Protein AF-A0A0L8FIR0-F1 (afdb_monomer)

Structure (mmCIF, N/CA/C/O backbone):
data_AF-A0A0L8FIR0-F1
#
_entry.id   AF-A0A0L8FIR0-F1
#
loop_
_atom_site.group_PDB
_atom_site.id
_atom_site.type_symbol
_atom_site.label_atom_id
_atom_site.label_alt_id
_atom_site.label_comp_id
_atom_site.label_asym_id
_atom_site.label_entity_id
_atom_site.label_seq_id
_atom_site.pdbx_PDB_ins_code
_atom_site.Cartn_x
_atom_site.Cartn_y
_atom_site.Cartn_z
_atom_site.occupancy
_atom_site.B_iso_or_equiv
_atom_site.auth_seq_id
_atom_site.auth_comp_id
_atom_site.auth_asym_id
_atom_site.auth_atom_id
_atom_site.pdbx_PDB_model_num
ATOM 1 N N . ASP A 1 1 ? 15.345 6.029 -46.842 1.00 69.56 1 ASP A N 1
ATOM 2 C CA . ASP A 1 1 ? 16.248 5.063 -47.505 1.00 69.56 1 ASP A CA 1
ATOM 3 C C . ASP A 1 1 ? 16.337 5.275 -49.010 1.00 69.56 1 ASP A C 1
ATOM 5 O O . ASP A 1 1 ? 17.355 4.900 -49.574 1.00 69.56 1 ASP A O 1
ATOM 9 N N . ASN A 1 2 ? 15.348 5.893 -49.670 1.00 78.69 2 ASN A N 1
ATOM 10 C CA . ASN A 1 2 ? 15.509 6.301 -51.067 1.00 78.69 2 ASN A CA 1
ATOM 11 C C . ASN A 1 2 ? 16.608 7.387 -51.190 1.00 78.69 2 ASN A C 1
ATOM 13 O O . ASN A 1 2 ? 16.430 8.487 -50.660 1.00 78.69 2 ASN A O 1
ATOM 17 N N . PRO A 1 3 ? 17.726 7.100 -51.888 1.00 75.56 3 PRO A N 1
ATOM 18 C CA . PRO A 1 3 ? 18.875 8.001 -51.989 1.00 75.56 3 PRO A CA 1
ATOM 19 C C . PRO A 1 3 ? 18.604 9.244 -52.844 1.00 75.56 3 PRO A C 1
ATOM 21 O O . PRO A 1 3 ? 19.407 10.169 -52.829 1.00 75.56 3 PRO A O 1
ATOM 24 N N . ARG A 1 4 ? 17.484 9.284 -53.579 1.00 75.00 4 ARG A N 1
ATOM 25 C CA . ARG A 1 4 ? 17.073 10.437 -54.394 1.00 75.00 4 ARG A CA 1
ATOM 26 C C . ARG A 1 4 ? 16.422 11.555 -53.576 1.00 75.00 4 ARG A C 1
ATOM 28 O O . ARG A 1 4 ? 16.233 12.646 -54.102 1.00 75.00 4 ARG A O 1
ATOM 35 N N . PHE A 1 5 ? 16.072 11.305 -52.313 1.00 76.81 5 PHE A N 1
ATOM 36 C CA . PHE A 1 5 ? 15.532 12.337 -51.428 1.00 76.81 5 PHE A CA 1
ATOM 37 C C . PHE A 1 5 ? 16.650 13.000 -50.623 1.00 76.81 5 PHE A C 1
ATOM 39 O O . PHE A 1 5 ? 17.438 12.316 -49.971 1.00 76.81 5 PHE A O 1
ATOM 46 N N . LYS A 1 6 ? 16.672 14.341 -50.616 1.00 70.56 6 LYS A N 1
ATOM 47 C CA . LYS A 1 6 ? 17.620 15.146 -49.822 1.00 70.56 6 LYS A CA 1
ATOM 48 C C . LYS A 1 6 ? 17.529 14.866 -48.315 1.00 70.56 6 LYS A C 1
ATOM 50 O O . LYS A 1 6 ? 18.522 14.990 -47.614 1.00 70.56 6 LYS A O 1
ATOM 55 N N . GLU A 1 7 ? 16.369 14.422 -47.837 1.00 76.94 7 GLU A N 1
ATOM 56 C CA . GLU A 1 7 ? 16.100 14.083 -46.431 1.00 76.94 7 GLU A CA 1
ATOM 57 C C . GLU A 1 7 ? 16.498 12.639 -46.052 1.00 76.94 7 GLU A C 1
ATOM 59 O O . GLU A 1 7 ? 16.093 12.120 -45.010 1.00 76.94 7 GLU A O 1
ATOM 64 N N . ASN A 1 8 ? 17.259 11.929 -46.895 1.00 86.25 8 ASN A N 1
ATOM 65 C CA . ASN A 1 8 ? 17.660 10.555 -46.604 1.00 86.25 8 ASN A CA 1
ATOM 66 C C . ASN A 1 8 ? 18.636 10.474 -45.415 1.00 86.25 8 ASN A C 1
ATOM 68 O O . ASN A 1 8 ? 19.846 10.613 -45.566 1.00 86.25 8 ASN A O 1
ATOM 72 N N . ASN A 1 9 ? 18.108 10.135 -44.243 1.00 90.00 9 ASN A N 1
ATOM 73 C CA . ASN A 1 9 ? 18.847 10.013 -42.983 1.00 90.00 9 ASN A CA 1
ATOM 74 C C . ASN A 1 9 ? 19.288 8.574 -42.642 1.00 90.00 9 ASN A C 1
ATOM 76 O O . ASN A 1 9 ? 19.677 8.291 -41.508 1.00 90.00 9 ASN A O 1
ATOM 80 N N . LEU A 1 10 ? 19.221 7.637 -43.599 1.00 89.94 10 LEU A N 1
ATOM 81 C CA . LEU A 1 10 ? 19.448 6.212 -43.332 1.00 89.94 10 LEU A CA 1
ATOM 82 C C . LEU A 1 10 ? 20.804 5.949 -42.655 1.00 89.94 10 LEU A C 1
ATOM 84 O O . LEU A 1 10 ? 20.850 5.300 -41.615 1.00 89.94 10 LEU A O 1
ATOM 88 N N . ASN A 1 11 ? 21.905 6.458 -43.217 1.00 89.50 11 ASN A N 1
ATOM 89 C CA . ASN A 1 11 ? 23.246 6.192 -42.682 1.00 89.50 11 ASN A CA 1
ATOM 90 C C . ASN A 1 11 ? 23.426 6.736 -41.260 1.00 89.50 11 ASN A C 1
ATOM 92 O O . ASN A 1 11 ? 23.974 6.033 -40.412 1.00 89.50 11 ASN A O 1
ATOM 96 N N . GLU A 1 12 ? 22.914 7.937 -40.995 1.00 92.75 12 GLU A N 1
ATOM 97 C CA . GLU A 1 12 ? 22.925 8.561 -39.672 1.00 92.75 12 GLU A CA 1
ATOM 98 C C . GLU A 1 12 ? 22.192 7.682 -38.648 1.00 92.75 12 GLU A C 1
ATOM 100 O O . GLU A 1 12 ? 22.774 7.293 -37.634 1.00 92.75 12 GLU A O 1
ATOM 105 N N . LYS A 1 13 ? 20.954 7.261 -38.952 1.00 93.81 13 LYS A N 1
ATOM 106 C CA . LYS A 1 13 ? 20.161 6.401 -38.058 1.00 93.81 13 LYS A CA 1
ATOM 107 C C . LYS A 1 13 ? 20.823 5.048 -37.801 1.00 93.81 13 LYS A C 1
ATOM 109 O O . LYS A 1 13 ? 20.811 4.575 -36.666 1.00 93.81 13 LYS A O 1
ATOM 114 N N . LEU A 1 14 ? 21.443 4.439 -38.816 1.00 93.69 14 LEU A N 1
ATOM 115 C CA . LEU A 1 14 ? 22.169 3.175 -38.652 1.00 93.69 14 LEU A CA 1
ATOM 116 C C . LEU A 1 14 ? 23.403 3.328 -37.753 1.00 93.69 14 LEU A C 1
ATOM 118 O O . LEU A 1 14 ? 23.688 2.418 -36.974 1.00 93.69 14 LEU A O 1
ATOM 122 N N . ILE A 1 15 ? 24.140 4.440 -37.862 1.00 94.06 15 ILE A N 1
ATOM 123 C CA . ILE A 1 15 ? 25.297 4.729 -37.000 1.00 94.06 15 ILE A CA 1
ATOM 124 C C . ILE A 1 15 ? 24.828 4.941 -35.560 1.00 94.06 15 ILE A C 1
ATOM 126 O O . ILE A 1 15 ? 25.311 4.242 -34.674 1.00 94.06 15 ILE A O 1
ATOM 130 N N . MET A 1 16 ? 23.837 5.812 -35.335 1.00 95.44 16 MET A N 1
ATOM 131 C CA . MET A 1 16 ? 23.274 6.058 -34.001 1.00 95.44 16 MET A CA 1
ATOM 132 C C . MET A 1 16 ? 22.821 4.759 -33.324 1.00 95.44 16 MET A C 1
ATOM 134 O O . MET A 1 16 ? 23.187 4.489 -32.181 1.00 95.44 16 MET A O 1
ATOM 138 N N . PHE A 1 17 ? 22.064 3.929 -34.048 1.00 95.44 17 PHE A N 1
ATOM 139 C CA . PHE A 1 17 ? 21.580 2.651 -33.539 1.00 95.44 17 PHE A CA 1
ATOM 140 C C . PHE A 1 17 ? 22.727 1.690 -33.200 1.00 95.44 17 PHE A C 1
ATOM 142 O O . PHE A 1 17 ? 22.749 1.112 -32.115 1.00 95.44 17 PHE A O 1
ATOM 149 N N . THR A 1 18 ? 23.700 1.537 -34.105 1.00 94.44 18 THR A N 1
ATOM 150 C CA . THR A 1 18 ? 24.850 0.640 -33.903 1.00 94.44 18 THR A CA 1
ATOM 151 C C . THR A 1 18 ? 25.656 1.059 -32.677 1.00 94.44 18 THR A C 1
ATOM 153 O O . THR A 1 18 ? 25.958 0.220 -31.832 1.00 94.44 18 THR A O 1
ATOM 156 N N . THR A 1 19 ? 25.954 2.354 -32.543 1.00 94.88 19 THR A N 1
ATOM 157 C CA . THR A 1 19 ? 26.680 2.901 -31.392 1.00 94.88 19 THR A CA 1
ATOM 158 C C . THR A 1 19 ? 25.938 2.615 -30.090 1.00 94.88 19 THR A C 1
ATOM 160 O O . THR A 1 19 ? 26.531 2.091 -29.148 1.00 94.88 19 THR A O 1
ATOM 163 N N . TRP A 1 20 ? 24.628 2.871 -30.049 1.00 95.06 20 TRP A N 1
ATOM 164 C CA . TRP A 1 20 ? 23.815 2.615 -28.862 1.00 95.06 20 TRP A CA 1
ATOM 165 C C . TRP A 1 20 ? 23.781 1.126 -28.484 1.00 95.06 20 TRP A C 1
ATOM 167 O O . TRP A 1 20 ? 23.992 0.781 -27.322 1.00 95.06 20 TRP A O 1
ATOM 177 N N . VAL A 1 21 ? 23.579 0.229 -29.458 1.00 95.56 21 VAL A N 1
ATOM 178 C CA . VAL A 1 21 ? 23.560 -1.227 -29.229 1.00 95.56 21 VAL A CA 1
ATOM 179 C C . VAL A 1 21 ? 24.906 -1.717 -28.702 1.00 95.56 21 VAL A C 1
ATOM 181 O O . VAL A 1 21 ? 24.940 -2.503 -27.754 1.00 95.56 21 VAL A O 1
ATOM 184 N N . MET A 1 22 ? 26.014 -1.224 -29.262 1.00 92.62 22 MET A N 1
ATOM 185 C CA . MET A 1 22 ? 27.356 -1.574 -28.797 1.00 92.62 22 MET A CA 1
ATOM 186 C C . MET A 1 22 ? 27.587 -1.103 -27.361 1.00 92.62 22 MET A C 1
ATOM 188 O O . MET A 1 22 ? 28.027 -1.902 -26.536 1.00 92.62 22 MET A O 1
ATOM 192 N N . MET A 1 23 ? 27.204 0.130 -27.014 1.00 94.25 23 MET A N 1
ATOM 193 C CA . MET A 1 23 ? 27.277 0.607 -25.629 1.00 94.25 23 MET A CA 1
ATOM 194 C C . MET A 1 23 ? 26.406 -0.228 -24.684 1.00 94.25 23 MET A C 1
ATOM 196 O O . MET A 1 23 ? 26.857 -0.608 -23.606 1.00 94.25 23 MET A O 1
ATOM 200 N N . LYS A 1 24 ? 25.177 -0.575 -25.091 1.00 94.88 24 LYS A N 1
ATOM 201 C CA . LYS A 1 24 ? 24.276 -1.402 -24.277 1.00 94.88 24 LYS A CA 1
ATOM 202 C C . LYS A 1 24 ? 24.847 -2.800 -24.045 1.00 94.88 24 LYS A C 1
ATOM 204 O O . LYS A 1 24 ? 24.729 -3.320 -22.933 1.00 94.88 24 LYS A O 1
ATOM 209 N N . SER A 1 25 ? 25.491 -3.384 -25.058 1.00 94.38 25 SER A N 1
ATOM 210 C CA . SER A 1 25 ? 26.074 -4.729 -24.987 1.00 94.38 25 SER A CA 1
ATOM 211 C C . SER A 1 25 ? 27.115 -4.872 -23.870 1.00 94.38 25 SER A C 1
ATOM 213 O O . SER A 1 25 ? 27.162 -5.915 -23.228 1.00 94.38 25 SER A O 1
ATOM 215 N N . LEU A 1 26 ? 27.865 -3.803 -23.560 1.00 94.94 26 LEU A N 1
ATOM 216 C CA . LEU A 1 26 ? 28.879 -3.784 -22.497 1.00 94.94 26 LEU A CA 1
ATOM 217 C C . LEU A 1 26 ? 28.299 -3.960 -21.083 1.00 94.94 26 LEU A C 1
ATOM 219 O O . LEU A 1 26 ? 29.032 -4.289 -20.157 1.00 94.94 26 LEU A O 1
ATOM 223 N N . THR A 1 27 ? 26.993 -3.745 -20.903 1.00 94.81 27 THR A N 1
ATOM 224 C CA . THR A 1 27 ? 26.308 -3.875 -19.600 1.00 94.81 27 THR A CA 1
ATOM 225 C C . THR A 1 27 ? 25.639 -5.237 -19.396 1.00 94.81 27 THR A C 1
ATOM 227 O O . THR A 1 27 ? 25.052 -5.489 -18.345 1.00 94.81 27 THR A O 1
ATOM 230 N N . LEU A 1 28 ? 25.687 -6.114 -20.403 1.00 94.75 28 LEU A N 1
ATOM 231 C CA . LEU A 1 28 ? 24.984 -7.394 -20.425 1.00 94.75 28 LEU A CA 1
ATO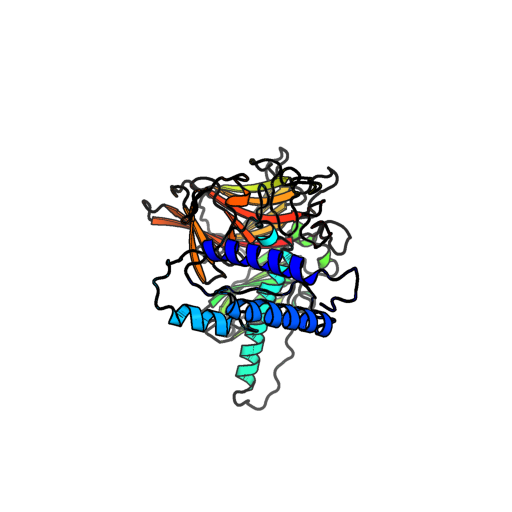M 232 C C . LEU A 1 28 ? 25.977 -8.560 -20.401 1.00 94.75 28 LEU A C 1
ATOM 234 O O . LEU A 1 28 ? 27.088 -8.471 -20.909 1.00 94.75 28 LEU A O 1
ATOM 238 N N . ARG A 1 29 ? 25.561 -9.687 -19.814 1.00 94.88 29 ARG A N 1
ATOM 239 C CA . ARG A 1 29 ? 26.411 -10.885 -19.673 1.00 94.88 29 ARG A CA 1
ATOM 240 C C . ARG A 1 29 ? 26.501 -11.737 -20.941 1.00 94.88 29 ARG A C 1
ATOM 242 O O . ARG A 1 29 ? 27.398 -12.563 -21.054 1.00 94.88 29 ARG A O 1
ATOM 249 N N . THR A 1 30 ? 25.559 -11.581 -21.871 1.00 95.25 30 THR A N 1
ATOM 250 C CA . THR A 1 30 ? 25.485 -12.379 -23.103 1.00 95.25 30 THR A CA 1
ATOM 251 C C . THR A 1 30 ? 25.511 -11.486 -24.337 1.00 95.25 30 THR A C 1
ATOM 253 O O . THR A 1 30 ? 25.362 -10.269 -24.260 1.00 95.25 30 THR A O 1
ATOM 256 N N . LYS A 1 31 ? 25.650 -12.117 -25.507 1.00 93.69 31 LYS A N 1
ATOM 257 C CA . LYS A 1 31 ? 25.595 -11.454 -26.818 1.00 93.69 31 LYS A CA 1
ATOM 258 C C . LYS A 1 31 ? 24.160 -11.199 -27.305 1.00 93.69 31 LYS A C 1
ATOM 260 O O . LYS A 1 31 ? 23.977 -10.749 -28.432 1.00 93.69 31 LYS A O 1
ATOM 265 N N . HIS A 1 32 ? 23.149 -11.499 -26.488 1.00 95.94 32 HIS A N 1
ATOM 266 C CA . HIS A 1 32 ? 21.745 -11.281 -26.821 1.00 95.94 32 HIS A CA 1
ATOM 267 C C . HIS A 1 32 ? 21.230 -10.032 -26.105 1.00 95.94 32 HIS A C 1
ATOM 269 O O . HIS A 1 32 ? 21.339 -9.905 -24.883 1.00 95.94 32 HIS A O 1
ATOM 275 N N . ILE A 1 33 ? 20.603 -9.134 -26.863 1.00 96.62 33 ILE A N 1
ATOM 276 C CA . ILE A 1 33 ? 20.063 -7.868 -26.362 1.00 96.62 33 ILE A CA 1
ATOM 277 C C . ILE A 1 33 ? 18.590 -7.796 -26.743 1.00 96.62 33 ILE A C 1
ATOM 279 O O . ILE A 1 33 ? 18.250 -7.898 -27.920 1.00 96.62 33 ILE A O 1
ATOM 283 N N . MET A 1 34 ? 17.718 -7.617 -25.752 1.00 96.81 34 MET A N 1
ATOM 284 C CA . MET A 1 34 ? 16.303 -7.349 -25.994 1.00 96.81 34 MET A CA 1
ATOM 285 C C . MET A 1 34 ? 16.093 -5.847 -26.190 1.00 96.81 34 MET A C 1
ATOM 287 O O . MET A 1 34 ? 16.467 -5.049 -25.332 1.00 96.81 34 MET A O 1
ATOM 291 N N . LEU A 1 35 ? 15.478 -5.475 -27.312 1.00 96.12 35 LEU A N 1
ATOM 292 C CA . LEU A 1 35 ? 15.073 -4.103 -27.609 1.00 96.12 35 LEU A CA 1
ATOM 293 C C . LEU A 1 35 ? 13.556 -3.998 -27.467 1.00 96.12 35 LEU A C 1
ATOM 295 O O . LEU A 1 35 ? 12.812 -4.593 -28.245 1.00 96.12 35 LEU A O 1
ATOM 299 N N . THR A 1 36 ? 13.091 -3.252 -26.470 1.00 95.69 36 THR A N 1
ATOM 300 C CA . THR A 1 36 ? 11.663 -2.998 -26.250 1.00 95.69 36 THR A CA 1
ATOM 301 C C . THR A 1 36 ? 11.202 -1.877 -27.178 1.00 95.69 36 THR A C 1
ATOM 303 O O . THR A 1 36 ? 11.183 -0.708 -26.801 1.00 95.69 36 THR A O 1
ATOM 306 N N . MET A 1 37 ? 10.891 -2.231 -28.426 1.00 95.06 37 MET A N 1
ATOM 307 C CA . MET A 1 37 ? 10.465 -1.285 -29.459 1.00 95.06 37 MET A CA 1
ATOM 308 C C . MET A 1 37 ? 9.009 -0.872 -29.234 1.00 95.06 37 MET A C 1
ATOM 310 O O . MET A 1 37 ? 8.120 -1.407 -29.881 1.00 95.06 37 MET A O 1
ATOM 314 N N . GLY A 1 38 ? 8.753 0.044 -28.305 1.00 94.75 38 GLY A N 1
ATOM 315 C CA . GLY A 1 38 ? 7.414 0.539 -27.990 1.00 94.75 38 GLY A CA 1
ATOM 316 C C . GLY A 1 38 ? 7.404 1.427 -26.749 1.00 94.75 38 GLY A C 1
ATOM 317 O O . GLY A 1 38 ? 8.429 1.597 -26.093 1.00 94.75 38 GLY A O 1
ATOM 318 N N . SER A 1 39 ? 6.243 2.003 -26.457 1.00 95.94 39 SER A N 1
ATOM 319 C CA . SER A 1 39 ? 5.954 2.788 -25.252 1.00 95.94 39 SER A CA 1
ATOM 320 C C . SER A 1 39 ? 4.433 2.830 -25.045 1.00 95.94 39 SER A C 1
ATOM 322 O O . SER A 1 39 ? 3.692 2.213 -25.820 1.00 95.94 39 SER A O 1
ATOM 324 N N . ASP A 1 40 ? 3.971 3.573 -24.046 1.00 95.81 40 ASP A N 1
ATOM 325 C CA . ASP A 1 40 ? 2.556 3.776 -23.733 1.00 95.81 40 ASP A CA 1
ATOM 326 C C . ASP A 1 40 ? 1.746 4.146 -24.986 1.00 95.81 40 ASP A C 1
ATOM 328 O O . ASP A 1 40 ? 2.082 5.080 -25.721 1.00 95.81 40 ASP A O 1
ATOM 332 N N . PHE A 1 41 ? 0.692 3.363 -25.241 1.00 95.62 41 PHE A N 1
ATOM 333 C CA . PHE A 1 41 ? -0.272 3.537 -26.337 1.00 95.62 41 PHE A CA 1
ATOM 334 C C . PHE A 1 41 ? 0.333 3.681 -27.751 1.00 95.62 41 PHE A C 1
ATOM 336 O O . PHE A 1 41 ? -0.313 4.197 -28.665 1.00 95.62 41 PHE A O 1
ATOM 343 N N . GLN A 1 42 ? 1.565 3.210 -27.967 1.00 94.69 42 GLN A N 1
ATOM 344 C CA . GLN A 1 42 ? 2.151 3.112 -29.305 1.00 94.69 42 GLN A CA 1
ATOM 345 C C . GLN A 1 42 ? 1.475 2.004 -30.135 1.00 94.69 42 GLN A C 1
ATOM 347 O O . GLN A 1 42 ? 0.641 1.252 -29.641 1.00 94.69 42 GLN A O 1
ATOM 352 N N . TYR A 1 43 ? 1.848 1.894 -31.416 1.00 96.00 43 TYR A N 1
ATOM 353 C CA . TYR A 1 43 ? 1.301 0.923 -32.384 1.00 96.00 43 TYR A CA 1
ATOM 354 C C . TYR A 1 43 ? -0.167 1.113 -32.802 1.00 96.00 43 TYR A C 1
ATOM 356 O O . TYR A 1 43 ? -0.675 0.291 -33.561 1.00 96.00 43 TYR A O 1
ATOM 364 N N . SER A 1 44 ? -0.816 2.231 -32.457 1.00 96.75 44 SER A N 1
ATOM 365 C CA . SER A 1 44 ? -2.099 2.622 -33.074 1.00 96.75 44 SER A CA 1
ATOM 366 C C . SER A 1 44 ? -2.010 2.680 -34.609 1.00 96.75 44 SER A C 1
ATOM 368 O O . SER A 1 44 ? -2.917 2.239 -35.308 1.00 96.75 44 SER A O 1
ATOM 370 N N . ASN A 1 45 ? -0.863 3.125 -35.140 1.00 95.19 45 ASN A N 1
ATOM 371 C CA . ASN A 1 45 ? -0.440 2.897 -36.522 1.00 95.19 45 ASN A CA 1
ATOM 372 C C . ASN A 1 45 ? 0.785 1.970 -36.562 1.00 95.19 45 ASN A C 1
ATOM 374 O O . ASN A 1 45 ? 1.928 2.404 -36.735 1.00 95.19 45 ASN A O 1
ATOM 378 N N . ALA A 1 46 ? 0.543 0.670 -36.402 1.00 96.69 46 ALA A N 1
ATOM 379 C CA . ALA A 1 46 ? 1.589 -0.347 -36.405 1.00 96.69 46 ALA A CA 1
ATOM 380 C C . ALA A 1 46 ? 2.408 -0.374 -37.711 1.00 96.69 46 ALA A C 1
ATOM 382 O O . ALA A 1 46 ? 3.618 -0.589 -37.679 1.00 96.69 46 ALA A O 1
ATOM 383 N N . ASN A 1 47 ? 1.784 -0.101 -38.862 1.00 97.31 47 ASN A N 1
ATOM 384 C CA . ASN A 1 47 ? 2.453 -0.133 -40.167 1.00 97.31 47 ASN A CA 1
ATOM 385 C C . ASN A 1 47 ? 3.648 0.834 -40.237 1.00 97.31 47 ASN A C 1
ATOM 387 O O . ASN A 1 47 ? 4.689 0.502 -40.803 1.00 97.31 47 ASN A O 1
ATOM 391 N N . ALA A 1 48 ? 3.530 2.022 -39.635 1.00 93.94 48 ALA A N 1
ATOM 392 C CA . ALA A 1 48 ? 4.631 2.984 -39.576 1.00 93.94 48 ALA A CA 1
ATOM 393 C C . ALA A 1 48 ? 5.835 2.448 -38.778 1.00 93.94 48 ALA A C 1
ATOM 395 O O . ALA A 1 48 ? 6.983 2.661 -39.177 1.00 93.94 48 ALA A O 1
ATOM 396 N N . TRP A 1 49 ? 5.585 1.715 -37.690 1.00 95.50 49 TRP A N 1
ATOM 397 C CA . TRP A 1 49 ? 6.626 1.052 -36.903 1.00 95.50 49 TRP A CA 1
ATOM 398 C C . TRP A 1 49 ? 7.288 -0.078 -37.693 1.00 95.50 49 TRP A C 1
ATOM 400 O O . TRP A 1 49 ? 8.506 -0.055 -37.885 1.00 95.50 49 TRP A O 1
ATOM 410 N N . TYR A 1 50 ? 6.497 -1.022 -38.213 1.00 97.25 50 TYR A N 1
ATOM 411 C CA . TYR A 1 50 ? 7.014 -2.187 -38.938 1.00 97.25 50 TYR A CA 1
ATOM 412 C C . TYR A 1 50 ? 7.833 -1.790 -40.169 1.00 97.25 50 TYR A C 1
ATOM 414 O O . TYR A 1 50 ? 8.961 -2.249 -40.308 1.00 97.25 50 TYR A O 1
ATOM 422 N N . LYS A 1 51 ? 7.375 -0.818 -40.971 1.00 96.19 51 LYS A N 1
ATOM 423 C CA . LYS A 1 51 ? 8.145 -0.311 -42.122 1.00 96.19 51 LYS A CA 1
ATOM 424 C C . LYS A 1 51 ? 9.542 0.197 -41.753 1.00 96.19 51 LYS A C 1
ATOM 426 O O . LYS A 1 51 ? 10.476 0.042 -42.538 1.00 96.19 51 LYS A O 1
ATOM 431 N N . ASN A 1 52 ? 9.696 0.852 -40.603 1.00 94.19 52 ASN A N 1
ATOM 432 C CA . ASN A 1 52 ? 10.996 1.362 -40.161 1.00 94.19 52 ASN A CA 1
ATOM 433 C C . ASN A 1 52 ? 11.866 0.259 -39.547 1.00 94.19 52 ASN A C 1
ATOM 435 O O . ASN A 1 52 ? 13.074 0.234 -39.785 1.00 94.19 52 ASN A O 1
ATOM 439 N N . LEU A 1 53 ? 11.259 -0.668 -38.805 1.00 96.31 53 LEU A N 1
ATOM 440 C CA . LEU A 1 53 ? 11.939 -1.834 -38.245 1.00 96.31 53 LEU A CA 1
ATOM 441 C C . LEU A 1 53 ? 12.462 -2.769 -39.346 1.00 96.31 53 LEU A C 1
ATOM 443 O O . LEU A 1 53 ? 13.627 -3.153 -39.290 1.00 96.31 53 LEU A O 1
ATOM 447 N N . ASP A 1 54 ? 11.673 -3.035 -40.389 1.00 97.81 54 ASP A N 1
ATOM 448 C CA . ASP A 1 54 ? 12.089 -3.824 -41.555 1.00 97.81 54 ASP A CA 1
ATOM 449 C C . ASP A 1 54 ? 13.317 -3.214 -42.236 1.00 97.81 54 ASP A C 1
ATOM 451 O O . ASP A 1 54 ? 14.292 -3.907 -42.537 1.00 97.81 54 ASP A O 1
ATOM 455 N N . LYS A 1 55 ? 13.312 -1.888 -42.437 1.00 95.75 55 LYS A N 1
ATOM 456 C CA . LYS A 1 55 ? 14.468 -1.161 -42.982 1.00 95.75 55 LYS A CA 1
ATOM 457 C C . LYS A 1 55 ? 15.680 -1.296 -42.065 1.00 95.75 55 LYS A C 1
ATOM 459 O O . LYS A 1 55 ? 16.768 -1.613 -42.542 1.00 95.75 55 LYS A O 1
ATOM 464 N N . LEU A 1 56 ? 15.507 -1.080 -40.763 1.00 95.88 56 LEU A N 1
ATOM 465 C CA . LEU A 1 56 ? 16.590 -1.181 -39.788 1.00 95.88 56 LEU A CA 1
ATOM 466 C C . LEU A 1 56 ? 17.216 -2.585 -39.781 1.00 95.88 56 LEU A C 1
ATOM 468 O O . LEU A 1 56 ? 18.434 -2.703 -39.911 1.00 95.88 56 LEU A O 1
ATOM 472 N N . ILE A 1 57 ? 16.392 -3.635 -39.707 1.00 97.75 57 ILE A N 1
ATOM 473 C CA . ILE A 1 57 ? 16.818 -5.041 -39.759 1.00 97.75 57 ILE A CA 1
ATOM 474 C C . ILE A 1 57 ? 17.582 -5.310 -41.057 1.00 97.75 57 ILE A C 1
ATOM 476 O O . ILE A 1 57 ? 18.730 -5.756 -41.018 1.00 97.75 57 ILE A O 1
ATOM 480 N N . LYS A 1 58 ? 16.983 -4.973 -42.207 1.00 97.44 58 LYS A N 1
ATOM 481 C CA . LYS A 1 58 ? 17.578 -5.184 -43.532 1.00 97.44 58 LYS A CA 1
ATOM 482 C C . LYS A 1 58 ? 18.963 -4.548 -43.642 1.00 97.44 58 LYS A C 1
ATOM 484 O O . LYS A 1 58 ? 19.922 -5.216 -44.025 1.00 97.44 58 LYS A O 1
ATOM 489 N N . TYR A 1 59 ? 19.078 -3.259 -43.326 1.00 96.75 59 TYR A N 1
ATOM 490 C CA . TYR A 1 59 ? 20.316 -2.516 -43.555 1.00 96.75 59 TYR A CA 1
ATOM 491 C C . TYR A 1 59 ? 21.403 -2.796 -42.511 1.00 96.75 59 TYR A C 1
ATOM 493 O O . TYR A 1 59 ? 22.582 -2.736 -42.862 1.00 96.75 59 TYR A O 1
ATOM 501 N N . ILE A 1 60 ? 21.061 -3.121 -41.259 1.00 96.19 60 ILE A N 1
ATOM 502 C CA . ILE A 1 60 ? 22.064 -3.550 -40.272 1.00 96.19 60 ILE A CA 1
ATOM 503 C C . ILE A 1 60 ? 22.590 -4.946 -40.611 1.00 96.19 60 ILE A C 1
ATOM 505 O O . ILE A 1 60 ? 23.808 -5.127 -40.648 1.00 96.19 60 ILE A O 1
ATOM 509 N N . ASN A 1 61 ? 21.713 -5.906 -40.922 1.00 97.69 61 ASN A N 1
ATOM 510 C CA . ASN A 1 61 ? 22.139 -7.271 -41.240 1.00 97.69 61 ASN A CA 1
ATOM 511 C C . ASN A 1 61 ? 22.978 -7.310 -42.526 1.00 97.69 61 ASN A C 1
ATOM 513 O O . ASN A 1 61 ? 23.987 -8.004 -42.577 1.00 97.69 61 ASN A O 1
ATOM 517 N N . ALA A 1 62 ? 22.677 -6.471 -43.525 1.00 96.50 62 ALA A N 1
ATOM 518 C CA . ALA A 1 62 ? 23.506 -6.351 -44.729 1.00 96.50 62 ALA A CA 1
ATOM 519 C C . ALA A 1 62 ? 24.968 -5.937 -44.443 1.00 96.50 62 ALA A C 1
ATOM 521 O O . ALA A 1 62 ? 25.867 -6.265 -45.218 1.00 96.50 62 ALA A O 1
ATOM 522 N N . LYS A 1 63 ? 25.252 -5.248 -43.323 1.00 94.62 63 LYS A N 1
ATOM 523 C CA . LYS A 1 63 ? 26.630 -4.895 -42.929 1.00 94.62 63 LYS A CA 1
ATOM 524 C C . LYS A 1 63 ? 27.447 -6.097 -42.445 1.00 94.62 63 LYS A C 1
ATOM 526 O O . LYS A 1 63 ? 28.661 -5.959 -42.298 1.00 94.62 63 LYS A O 1
ATOM 531 N N . GLN A 1 64 ? 26.837 -7.263 -42.221 1.00 95.31 64 GLN A N 1
ATOM 532 C CA . GLN A 1 64 ? 27.565 -8.499 -41.904 1.00 95.31 64 GLN A CA 1
ATOM 533 C C . GLN A 1 64 ? 28.531 -8.885 -43.033 1.00 95.31 64 GLN A C 1
ATOM 535 O O . GLN A 1 64 ? 29.655 -9.290 -42.755 1.00 95.31 64 GLN A O 1
ATOM 540 N N . ALA A 1 65 ? 28.168 -8.614 -44.294 1.00 95.38 65 ALA A N 1
ATOM 541 C CA . ALA A 1 65 ? 29.054 -8.789 -45.451 1.00 95.38 65 ALA A CA 1
ATOM 542 C C . ALA A 1 65 ? 30.330 -7.922 -45.390 1.00 95.38 65 ALA A C 1
ATOM 544 O O . ALA A 1 65 ? 31.302 -8.195 -46.084 1.00 95.38 65 ALA A O 1
ATOM 545 N N . LYS A 1 66 ? 30.335 -6.877 -44.552 1.00 93.81 66 LYS A N 1
ATOM 546 C CA . LYS A 1 66 ? 31.481 -5.991 -44.292 1.00 93.81 66 LYS A CA 1
ATOM 547 C C . LYS A 1 66 ? 32.093 -6.219 -42.900 1.00 93.81 66 LYS A C 1
ATOM 549 O O . LYS A 1 66 ? 32.768 -5.339 -42.379 1.00 93.81 66 LYS A O 1
ATOM 554 N N . GLY A 1 67 ? 31.819 -7.368 -42.275 1.00 93.62 67 GLY A N 1
ATOM 555 C CA . GLY A 1 67 ? 32.403 -7.774 -40.992 1.00 93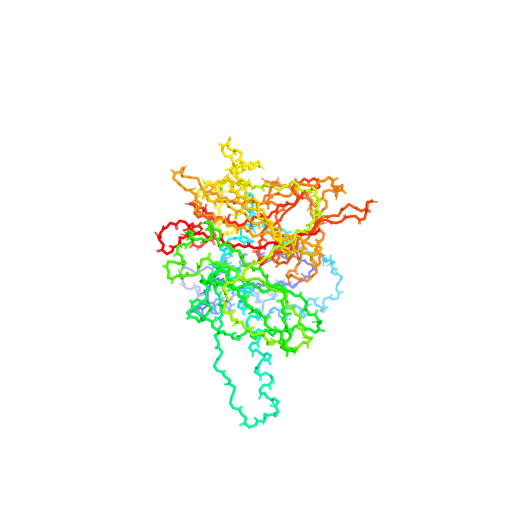.62 67 GLY A CA 1
ATOM 556 C C . GLY A 1 67 ? 31.635 -7.344 -39.736 1.00 93.62 67 GLY A C 1
ATOM 557 O O . GLY A 1 67 ? 32.116 -7.579 -38.626 1.00 93.62 67 GLY A O 1
ATOM 558 N N . SER A 1 68 ? 30.447 -6.738 -39.859 1.00 93.81 68 SER A N 1
ATOM 559 C CA . SER A 1 68 ? 29.601 -6.456 -38.687 1.00 93.81 68 SER A CA 1
ATOM 560 C C . SER A 1 68 ? 29.185 -7.753 -37.984 1.00 93.81 68 SER A C 1
ATOM 562 O O . SER A 1 68 ? 28.745 -8.699 -38.631 1.00 93.81 68 SER A O 1
ATOM 564 N N . LYS A 1 69 ? 29.254 -7.778 -36.648 1.00 92.75 69 LYS A N 1
ATOM 565 C CA . LYS A 1 69 ? 28.801 -8.914 -35.820 1.00 92.75 69 LYS A CA 1
ATOM 566 C C . LYS A 1 69 ? 27.349 -8.786 -35.348 1.00 92.75 69 LYS A C 1
ATOM 568 O O . LYS A 1 69 ? 26.864 -9.654 -34.628 1.00 92.75 69 LYS A O 1
ATOM 573 N N . LEU A 1 70 ? 26.666 -7.695 -35.700 1.00 95.81 70 LEU A N 1
ATOM 574 C CA . LEU A 1 70 ? 25.277 -7.475 -35.305 1.00 95.81 70 LEU A CA 1
ATOM 575 C C . LEU A 1 70 ? 24.330 -8.314 -36.160 1.00 95.81 70 LEU A C 1
ATOM 577 O O . LEU A 1 70 ? 24.481 -8.373 -37.378 1.00 95.81 70 LEU A O 1
ATOM 581 N N . ASN A 1 71 ? 23.338 -8.921 -35.514 1.00 96.94 71 ASN A N 1
ATOM 582 C CA . ASN A 1 71 ? 22.229 -9.612 -36.157 1.00 96.94 71 ASN A CA 1
ATOM 583 C C . ASN A 1 71 ? 20.923 -9.183 -35.486 1.00 96.94 71 ASN A C 1
ATOM 585 O O . ASN A 1 71 ? 20.727 -9.432 -34.296 1.00 96.94 71 ASN A O 1
ATOM 589 N N . LEU A 1 72 ? 20.055 -8.516 -36.236 1.00 97.75 72 LEU A N 1
ATOM 590 C CA . LEU A 1 72 ? 18.754 -8.051 -35.773 1.00 97.75 72 LEU A CA 1
ATOM 591 C C . LEU A 1 72 ? 17.665 -8.967 -36.313 1.00 97.75 72 LEU A C 1
ATOM 593 O O . LEU A 1 72 ? 17.679 -9.340 -37.485 1.00 97.75 72 LEU A O 1
ATOM 597 N N . ILE A 1 73 ? 16.697 -9.277 -35.460 1.00 97.69 73 ILE A N 1
ATOM 598 C CA . ILE A 1 73 ? 15.514 -10.064 -35.797 1.00 97.69 73 ILE A CA 1
ATOM 599 C C . ILE A 1 73 ? 14.306 -9.497 -35.055 1.00 97.69 73 ILE A C 1
ATOM 601 O O . ILE A 1 73 ? 14.453 -8.920 -33.972 1.00 97.69 73 ILE A O 1
ATOM 605 N N . TYR A 1 74 ? 13.110 -9.719 -35.594 1.00 98.31 74 TYR A N 1
ATOM 606 C CA . TYR A 1 74 ? 11.917 -9.692 -34.755 1.00 98.31 74 TYR A CA 1
ATOM 607 C C . TYR A 1 74 ? 12.004 -10.814 -33.725 1.00 98.31 74 TYR A C 1
ATOM 609 O O . TYR A 1 74 ? 12.458 -11.919 -34.022 1.00 98.31 74 TYR A O 1
ATOM 617 N N . SER A 1 75 ? 11.600 -10.515 -32.498 1.00 98.06 75 SER A N 1
ATOM 618 C CA . SER A 1 75 ? 11.684 -11.453 -31.388 1.00 98.06 75 SER A CA 1
ATOM 619 C C . SER A 1 75 ? 10.614 -11.141 -30.350 1.00 98.06 75 SER A C 1
ATOM 621 O O . SER A 1 75 ? 9.914 -10.132 -30.427 1.00 98.06 75 SER A O 1
ATOM 623 N N . THR A 1 76 ? 10.519 -12.015 -29.362 1.00 97.69 76 THR A N 1
ATOM 624 C CA . THR A 1 76 ? 9.655 -11.890 -28.193 1.00 97.69 76 THR A CA 1
ATOM 625 C C . THR A 1 76 ? 10.497 -12.064 -26.924 1.00 97.69 76 THR A C 1
ATOM 627 O O . THR A 1 76 ? 11.596 -12.633 -26.982 1.00 97.69 76 THR A O 1
ATOM 630 N N . PRO A 1 77 ? 9.996 -11.643 -25.749 1.00 97.62 77 PRO A N 1
ATOM 631 C CA . PRO A 1 77 ? 10.670 -11.918 -24.481 1.00 97.62 77 PRO A CA 1
ATOM 632 C C . PRO A 1 77 ? 10.935 -13.415 -24.241 1.00 97.62 77 PRO A C 1
ATOM 634 O O . PRO A 1 77 ? 11.974 -13.767 -23.685 1.00 97.62 77 PRO A O 1
ATOM 637 N N . SER A 1 78 ? 10.052 -14.308 -24.711 1.00 96.44 78 SER A N 1
ATOM 638 C CA . SER A 1 78 ? 10.237 -15.761 -24.592 1.00 96.44 78 SER A CA 1
ATOM 639 C C . SER A 1 78 ? 11.383 -16.280 -25.465 1.00 96.44 78 SER A C 1
ATOM 641 O O . SER A 1 78 ? 12.232 -17.023 -24.974 1.00 96.44 78 SER A O 1
ATOM 643 N N . CYS A 1 79 ? 11.476 -15.841 -26.724 1.00 97.50 79 CYS A N 1
ATOM 644 C CA . CYS A 1 79 ? 12.598 -16.181 -27.603 1.00 97.50 79 CYS A CA 1
ATOM 645 C C . CYS A 1 79 ? 13.929 -15.640 -27.064 1.00 97.50 79 CYS A C 1
ATOM 647 O O . CYS A 1 79 ? 14.952 -16.319 -27.137 1.00 97.50 79 CYS A O 1
ATOM 649 N N . TYR A 1 80 ? 13.920 -14.435 -26.487 1.00 97.50 80 TYR A N 1
ATOM 650 C CA . TYR A 1 80 ? 15.090 -13.866 -25.826 1.00 97.50 80 TYR A CA 1
ATOM 651 C C . TYR A 1 80 ? 15.544 -14.718 -24.633 1.00 97.50 80 TYR A C 1
ATOM 653 O O . TYR A 1 80 ? 16.708 -15.117 -24.574 1.00 97.50 80 TYR A O 1
ATOM 661 N N . LEU A 1 81 ? 14.625 -15.056 -23.722 1.00 96.50 81 LEU A N 1
ATOM 662 C CA . LEU A 1 81 ? 14.924 -15.881 -22.551 1.00 96.50 81 LEU A CA 1
ATOM 663 C C . LEU A 1 81 ? 15.425 -17.279 -22.940 1.00 96.50 81 LEU A C 1
ATOM 665 O O . LEU A 1 81 ? 16.366 -17.780 -22.329 1.00 96.50 81 LEU A O 1
ATOM 669 N N . TYR A 1 82 ? 14.856 -17.877 -23.988 1.00 96.50 82 TYR A N 1
ATOM 670 C CA . TYR A 1 82 ? 15.326 -19.148 -24.541 1.00 96.50 82 TYR A CA 1
ATOM 671 C C . TYR A 1 82 ? 16.808 -19.083 -24.949 1.00 96.50 82 TYR A C 1
ATOM 673 O O . TYR A 1 82 ? 17.588 -19.971 -24.605 1.00 96.50 82 TYR A O 1
ATOM 681 N N . GLN A 1 83 ? 17.230 -18.007 -25.619 1.00 96.50 83 GLN A N 1
ATOM 682 C CA . GLN A 1 83 ? 18.637 -17.820 -25.990 1.00 96.50 83 GLN A CA 1
ATOM 683 C C . GLN A 1 83 ? 19.533 -17.561 -24.771 1.00 96.50 83 GLN A C 1
ATOM 685 O O . GLN A 1 83 ? 20.648 -18.076 -24.712 1.00 96.50 83 GLN A O 1
ATOM 690 N N . LEU A 1 84 ? 19.050 -16.824 -23.763 1.00 95.81 84 LEU A N 1
ATOM 691 C CA . LEU A 1 84 ? 19.788 -16.641 -22.509 1.00 95.81 84 LEU A CA 1
ATOM 692 C C . LEU A 1 84 ? 20.006 -17.960 -21.760 1.00 95.81 84 LEU A C 1
ATOM 694 O O . LEU A 1 84 ? 21.092 -18.185 -21.233 1.00 95.81 84 LEU A O 1
ATOM 698 N N . ASN A 1 85 ? 19.001 -18.836 -21.733 1.00 94.81 85 ASN A N 1
ATOM 699 C CA . ASN A 1 85 ? 19.113 -20.156 -21.121 1.00 94.81 85 ASN A CA 1
ATOM 700 C C . ASN A 1 85 ? 20.138 -21.032 -21.864 1.00 94.81 85 ASN A C 1
ATOM 702 O O . ASN A 1 85 ? 21.000 -21.643 -21.236 1.00 94.81 85 ASN A O 1
ATOM 706 N N . ARG A 1 86 ? 20.124 -21.005 -23.203 1.00 96.62 86 ARG A N 1
ATOM 707 C CA . ARG A 1 86 ? 21.089 -21.730 -24.046 1.00 96.62 86 ARG A CA 1
ATOM 708 C C . ARG A 1 86 ? 22.516 -21.200 -23.990 1.00 96.62 86 ARG A C 1
ATOM 710 O O . ARG A 1 86 ? 23.429 -21.924 -24.376 1.00 96.62 86 ARG A O 1
ATOM 717 N N . ALA A 1 87 ? 22.720 -19.970 -23.520 1.00 94.31 87 ALA A N 1
ATOM 718 C CA . ALA A 1 87 ? 24.056 -19.410 -23.357 1.00 94.31 87 ALA A CA 1
ATOM 719 C C . ALA A 1 87 ? 24.904 -20.192 -22.336 1.00 94.31 87 ALA A C 1
ATOM 721 O O . ALA A 1 87 ? 26.121 -20.036 -22.343 1.00 94.31 87 ALA A O 1
ATOM 722 N N . ASN A 1 88 ? 24.274 -21.026 -21.493 1.00 91.75 88 ASN A N 1
ATOM 723 C CA . ASN A 1 88 ? 24.925 -21.902 -20.518 1.00 91.75 88 ASN A CA 1
ATOM 724 C C . ASN A 1 88 ? 25.961 -21.165 -19.646 1.00 91.75 88 ASN A C 1
ATOM 726 O O . ASN A 1 88 ? 27.104 -21.595 -19.502 1.00 91.75 88 ASN A O 1
ATOM 730 N N . ILE A 1 89 ? 25.556 -20.012 -19.103 1.00 95.19 89 ILE A N 1
ATOM 731 C CA . ILE A 1 89 ? 26.365 -19.206 -18.184 1.00 95.19 89 ILE A CA 1
ATOM 732 C C . ILE A 1 89 ? 25.756 -19.188 -16.783 1.00 95.19 89 ILE A C 1
ATOM 734 O O . ILE A 1 89 ? 24.549 -19.362 -16.610 1.00 95.19 89 ILE A O 1
ATOM 738 N N . THR A 1 90 ? 26.586 -18.886 -15.788 1.00 95.38 90 THR A N 1
ATOM 739 C CA . THR A 1 90 ? 26.136 -18.678 -14.409 1.00 95.38 90 THR A CA 1
ATOM 740 C C . THR A 1 90 ? 25.543 -17.280 -14.227 1.00 95.38 90 THR A C 1
ATOM 742 O O . THR A 1 90 ? 26.150 -16.266 -14.592 1.00 95.38 90 THR A O 1
ATOM 745 N N . TRP A 1 91 ? 24.364 -17.222 -13.610 1.00 95.50 91 TRP A N 1
ATOM 746 C CA . TRP A 1 91 ? 23.647 -15.987 -13.299 1.00 95.50 91 TRP A CA 1
ATOM 747 C C . TRP A 1 91 ? 23.758 -15.650 -11.807 1.00 95.50 91 TRP A C 1
ATOM 749 O O . TRP A 1 91 ? 23.773 -16.561 -10.980 1.00 95.50 91 TRP A O 1
ATOM 759 N N . PRO A 1 92 ? 23.835 -14.359 -11.437 1.00 93.00 92 PRO A N 1
ATOM 760 C CA . PRO A 1 92 ? 23.784 -13.962 -10.037 1.00 93.00 92 PRO A CA 1
ATOM 761 C C . PRO A 1 92 ? 22.397 -14.257 -9.454 1.00 93.00 92 PRO A C 1
ATOM 763 O O . PRO A 1 92 ? 21.380 -14.081 -10.126 1.00 93.00 92 PRO A O 1
ATOM 766 N N . VAL A 1 93 ? 22.363 -14.673 -8.190 1.00 93.00 93 VAL A N 1
ATOM 767 C CA . VAL A 1 93 ? 21.120 -14.924 -7.452 1.00 93.00 93 VAL A CA 1
ATOM 768 C C . VAL A 1 93 ? 20.649 -13.628 -6.785 1.00 93.00 93 VAL A C 1
ATOM 770 O O . VAL A 1 93 ? 21.451 -12.882 -6.226 1.00 93.00 93 VAL A O 1
ATOM 773 N N . LYS A 1 94 ? 19.340 -13.376 -6.833 1.00 91.44 94 LYS A N 1
ATOM 774 C CA . LYS A 1 94 ? 18.644 -12.284 -6.138 1.00 91.44 94 LYS A CA 1
ATOM 775 C C . LYS A 1 94 ? 17.491 -12.902 -5.350 1.00 91.44 94 LYS A C 1
ATOM 777 O O . LYS A 1 94 ? 16.680 -13.605 -5.945 1.00 91.44 94 LYS A O 1
ATOM 782 N N . THR A 1 95 ? 17.440 -12.682 -4.038 1.00 88.62 95 THR A N 1
ATOM 783 C CA . THR A 1 95 ? 16.490 -13.364 -3.132 1.00 88.62 95 THR A CA 1
ATOM 784 C C . THR A 1 95 ? 15.519 -12.423 -2.422 1.00 88.62 95 THR A C 1
ATOM 786 O O . THR A 1 95 ? 14.437 -12.847 -2.030 1.00 88.62 95 THR A O 1
ATOM 789 N N . ASP A 1 96 ? 15.882 -11.154 -2.261 1.00 88.31 96 ASP A N 1
ATOM 790 C CA . ASP A 1 96 ? 15.033 -10.087 -1.733 1.00 88.31 96 ASP A CA 1
ATOM 791 C C . ASP A 1 96 ? 14.160 -9.453 -2.837 1.00 88.31 96 ASP A C 1
ATOM 793 O O . ASP A 1 96 ? 14.276 -9.784 -4.022 1.00 88.31 96 ASP A O 1
ATOM 797 N N . ASP A 1 97 ? 13.301 -8.500 -2.470 1.00 94.25 97 ASP A N 1
ATOM 798 C CA . ASP A 1 97 ? 12.439 -7.781 -3.417 1.00 94.25 97 ASP A CA 1
ATOM 799 C C . ASP A 1 97 ? 13.104 -6.513 -3.992 1.00 94.25 97 ASP A C 1
ATOM 801 O O . ASP A 1 97 ? 14.304 -6.284 -3.837 1.00 94.25 97 ASP A O 1
ATOM 805 N N . PHE A 1 98 ? 12.345 -5.722 -4.752 1.00 95.88 98 PHE A N 1
ATOM 806 C CA . PHE A 1 98 ? 12.815 -4.477 -5.373 1.00 95.88 98 PHE A CA 1
ATOM 807 C C . PHE A 1 98 ? 12.215 -3.228 -4.707 1.00 95.88 98 PHE A C 1
ATOM 809 O O . PHE A 1 98 ? 12.099 -2.182 -5.346 1.00 95.88 98 PHE A O 1
ATOM 816 N N . PHE A 1 99 ? 11.811 -3.326 -3.433 1.00 96.94 99 PHE A N 1
ATOM 817 C CA . PHE A 1 99 ? 11.233 -2.202 -2.699 1.00 96.94 99 PHE A CA 1
ATOM 818 C C . PHE A 1 99 ? 12.227 -1.504 -1.756 1.00 96.94 99 PHE A C 1
ATOM 820 O O . PHE A 1 99 ? 13.137 -2.137 -1.221 1.00 96.94 99 PHE A O 1
ATOM 827 N N . PRO A 1 100 ? 11.995 -0.206 -1.472 1.00 97.25 100 PRO A N 1
ATOM 828 C CA . PRO A 1 100 ? 11.170 0.725 -2.244 1.00 97.25 100 PRO A CA 1
ATOM 829 C C . PRO A 1 100 ? 11.852 1.166 -3.548 1.00 97.25 100 PRO A C 1
ATOM 831 O O . PRO A 1 100 ? 13.079 1.244 -3.628 1.00 97.25 100 PRO A O 1
ATOM 834 N N . TYR A 1 101 ? 11.038 1.503 -4.551 1.00 97.62 101 TYR A N 1
ATOM 835 C CA . TYR A 1 101 ? 11.498 2.058 -5.824 1.00 97.62 101 TYR A CA 1
ATOM 836 C C . TYR A 1 101 ? 11.751 3.567 -5.711 1.00 97.62 101 TYR A C 1
ATOM 838 O O . TYR A 1 101 ? 10.960 4.295 -5.107 1.00 97.62 101 TYR A O 1
ATOM 846 N N . ALA A 1 102 ? 12.835 4.031 -6.327 1.00 96.75 102 ALA A N 1
ATOM 847 C CA . ALA A 1 102 ? 13.097 5.437 -6.594 1.00 96.75 102 ALA A CA 1
ATOM 848 C C . ALA A 1 102 ? 13.697 5.565 -7.993 1.00 96.75 102 ALA A C 1
ATOM 850 O O . ALA A 1 102 ? 14.632 4.841 -8.337 1.00 96.75 102 ALA A O 1
ATOM 851 N N . ASP A 1 103 ? 13.164 6.481 -8.793 1.00 94.88 103 ASP A N 1
ATOM 852 C CA . ASP A 1 103 ? 13.659 6.744 -10.144 1.00 94.88 103 ASP A CA 1
ATOM 853 C C . ASP A 1 103 ? 14.767 7.803 -10.160 1.00 94.88 103 ASP A C 1
ATOM 855 O O . ASP A 1 103 ? 15.627 7.785 -11.042 1.00 94.88 103 ASP A O 1
ATOM 859 N N . ARG A 1 104 ? 14.751 8.731 -9.193 1.00 93.06 104 ARG A N 1
ATOM 860 C CA . ARG A 1 104 ? 15.713 9.834 -9.042 1.00 93.06 104 ARG A CA 1
ATOM 861 C C . ARG A 1 104 ? 15.871 10.234 -7.570 1.00 93.06 104 ARG A C 1
ATOM 863 O O . ARG A 1 104 ? 15.167 9.732 -6.693 1.00 93.06 104 ARG A O 1
ATOM 870 N N . LEU A 1 105 ? 16.789 11.167 -7.304 1.00 94.00 105 LEU A N 1
ATOM 871 C CA . LEU A 1 105 ? 16.932 11.804 -5.992 1.00 94.00 105 LEU A CA 1
ATOM 872 C C . LEU A 1 105 ? 15.583 12.381 -5.527 1.00 94.00 105 LEU A C 1
ATOM 874 O O . LEU A 1 105 ? 14.808 12.876 -6.349 1.00 94.00 105 LEU A O 1
ATOM 878 N N . HIS A 1 106 ? 15.302 12.291 -4.225 1.00 96.31 106 HIS A N 1
ATOM 879 C CA . HIS A 1 106 ? 14.079 12.821 -3.600 1.00 96.31 106 HIS A CA 1
ATOM 880 C C . HIS A 1 106 ? 12.748 12.267 -4.148 1.00 96.31 106 HIS A C 1
ATOM 882 O O . HIS A 1 106 ? 11.688 12.835 -3.903 1.00 96.31 106 HIS A O 1
ATOM 888 N N . SER A 1 107 ? 12.788 11.148 -4.878 1.00 96.50 107 SER A N 1
ATOM 889 C CA . SER A 1 107 ? 11.639 10.602 -5.606 1.00 96.50 107 SER A CA 1
ATOM 890 C C . SER A 1 107 ? 11.382 9.143 -5.231 1.00 96.50 107 SER A C 1
ATOM 892 O O . SER A 1 107 ? 11.406 8.263 -6.086 1.00 96.50 107 SER A O 1
ATOM 894 N N . TYR A 1 108 ? 11.178 8.854 -3.942 1.00 98.38 108 TYR A N 1
ATOM 895 C CA . TYR A 1 108 ? 10.774 7.513 -3.508 1.00 98.38 108 TYR A CA 1
ATOM 896 C C . TYR A 1 108 ? 9.281 7.298 -3.746 1.00 98.38 108 TYR A C 1
ATOM 898 O O . TYR A 1 108 ? 8.436 8.034 -3.233 1.00 98.38 108 TYR A O 1
ATOM 906 N N . TRP A 1 109 ? 8.952 6.240 -4.484 1.00 98.50 109 TRP A N 1
ATOM 907 C CA . TRP A 1 109 ? 7.585 5.865 -4.837 1.00 98.50 109 TRP A CA 1
ATOM 908 C C . TRP A 1 109 ? 6.973 5.045 -3.703 1.00 98.50 109 TRP A C 1
ATOM 910 O O . TRP A 1 109 ? 6.652 3.871 -3.859 1.00 98.50 109 TRP A O 1
ATOM 920 N N . THR A 1 110 ? 6.891 5.640 -2.519 1.00 98.69 110 THR A N 1
ATOM 921 C CA . THR A 1 110 ? 6.344 4.996 -1.318 1.00 98.69 110 THR A CA 1
ATOM 922 C C . THR A 1 110 ? 5.028 5.621 -0.868 1.00 98.69 110 THR A C 1
ATOM 924 O O . THR A 1 110 ? 4.327 5.050 -0.036 1.00 98.69 110 THR A O 1
ATOM 927 N N . GLY A 1 111 ? 4.620 6.733 -1.490 1.00 98.50 111 GLY A N 1
ATOM 928 C CA . GLY A 1 111 ? 3.337 7.383 -1.238 1.00 98.50 111 GLY A CA 1
ATOM 929 C C . GLY A 1 111 ? 2.149 6.533 -1.683 1.00 98.50 111 GLY A C 1
ATOM 930 O O . GLY A 1 111 ? 1.162 6.411 -0.951 1.00 98.50 111 GLY A O 1
ATOM 931 N N . TYR A 1 112 ? 2.259 5.856 -2.834 1.00 98.44 112 TYR A N 1
ATOM 932 C CA . TYR A 1 112 ? 1.165 5.025 -3.361 1.00 98.44 112 TYR A CA 1
ATOM 933 C C . TYR A 1 112 ? 0.857 3.788 -2.515 1.00 98.44 112 TYR A C 1
ATOM 935 O O . TYR A 1 112 ? -0.185 3.149 -2.710 1.00 98.44 112 TYR A O 1
ATOM 943 N N . PHE A 1 113 ? 1.719 3.443 -1.554 1.00 98.69 113 PHE A N 1
ATOM 944 C CA . PHE A 1 113 ? 1.398 2.409 -0.579 1.00 98.69 113 PHE A CA 1
ATOM 945 C C . PHE A 1 113 ? 0.142 2.787 0.217 1.00 98.69 113 PHE A C 1
ATOM 947 O O . PHE A 1 113 ? -0.698 1.913 0.431 1.00 98.69 113 PHE A O 1
ATOM 954 N N . THR A 1 114 ? -0.057 4.079 0.516 1.00 98.62 114 THR A N 1
ATOM 955 C CA . THR A 1 114 ? -1.229 4.596 1.249 1.00 98.62 114 THR A CA 1
ATOM 956 C C . THR A 1 114 ? -2.200 5.423 0.398 1.00 98.62 114 THR A C 1
ATOM 958 O O . THR A 1 114 ? -3.364 5.510 0.773 1.00 98.62 114 THR A O 1
ATOM 961 N N . SER A 1 115 ? -1.797 5.999 -0.743 1.00 98.50 115 SER A N 1
ATOM 962 C CA . SER A 1 115 ? -2.698 6.815 -1.585 1.00 98.50 115 SER A CA 1
ATOM 963 C C . SER A 1 115 ? -4.043 6.139 -1.861 1.00 98.50 115 SER A C 1
ATOM 965 O O . SER A 1 115 ? -4.081 4.964 -2.231 1.00 98.50 115 SER A O 1
ATOM 967 N N . ARG A 1 116 ? -5.139 6.895 -1.721 1.00 98.00 116 ARG A N 1
ATOM 968 C CA . ARG A 1 116 ? -6.523 6.410 -1.871 1.00 98.00 116 ARG A CA 1
ATOM 969 C C . ARG A 1 116 ? -6.865 5.260 -0.906 1.00 98.00 116 ARG A C 1
ATOM 971 O O . ARG A 1 116 ? -7.290 4.182 -1.319 1.00 98.00 116 ARG A O 1
ATOM 978 N N . PRO A 1 117 ? -6.698 5.432 0.412 1.00 97.19 117 PRO A N 1
ATOM 979 C CA . PRO A 1 117 ? -6.865 4.338 1.375 1.00 97.19 117 PRO A CA 1
ATOM 980 C C . PRO A 1 117 ? -8.305 3.797 1.452 1.00 97.19 117 PRO A C 1
ATOM 982 O O . PRO A 1 117 ? -8.501 2.644 1.844 1.00 97.19 117 PRO A O 1
ATOM 985 N N . ALA A 1 118 ? -9.315 4.577 1.050 1.00 95.88 118 ALA A N 1
ATOM 986 C CA . ALA A 1 118 ? -10.696 4.102 0.938 1.00 95.88 118 ALA A CA 1
ATOM 987 C C . ALA A 1 118 ? -10.852 3.034 -0.161 1.00 95.88 118 ALA A C 1
ATOM 989 O O . ALA A 1 118 ? -11.432 1.978 0.092 1.00 95.88 118 ALA A O 1
ATOM 990 N N . ILE A 1 119 ? -10.264 3.241 -1.352 1.00 96.50 119 ILE A N 1
ATOM 991 C CA . ILE A 1 119 ? -10.350 2.248 -2.437 1.00 96.50 119 ILE A CA 1
ATOM 992 C C . ILE A 1 119 ? -9.572 0.974 -2.095 1.00 96.50 119 ILE A C 1
ATOM 994 O O . ILE A 1 119 ? -10.012 -0.126 -2.416 1.00 96.50 119 ILE A O 1
ATOM 998 N N . LYS A 1 120 ? -8.447 1.095 -1.378 1.00 97.81 120 LYS A N 1
ATOM 999 C CA . LYS A 1 120 ? -7.664 -0.066 -0.923 1.00 97.81 120 LYS A CA 1
ATOM 1000 C C . LYS A 1 120 ? -8.459 -0.953 0.037 1.00 97.81 120 LYS A C 1
ATOM 1002 O O . LYS A 1 120 ? -8.396 -2.176 -0.082 1.00 97.81 120 LYS A O 1
ATOM 1007 N N . GLN A 1 121 ? -9.233 -0.354 0.944 1.00 94.81 121 GLN A N 1
ATOM 1008 C CA . GLN A 1 121 ? -10.171 -1.097 1.790 1.00 94.81 121 GLN A CA 1
ATOM 1009 C C . GLN A 1 121 ? -11.286 -1.729 0.962 1.00 94.81 121 GLN A C 1
ATOM 1011 O O . GLN A 1 121 ? -11.530 -2.925 1.093 1.00 94.81 121 GLN A O 1
ATOM 1016 N N . PHE A 1 122 ? -11.911 -0.959 0.068 1.00 94.25 122 PHE A N 1
ATOM 1017 C CA . PHE A 1 122 ? -12.989 -1.461 -0.780 1.00 94.25 122 PHE A CA 1
ATOM 1018 C C . PHE A 1 122 ? -12.558 -2.681 -1.609 1.00 94.25 122 PHE A C 1
ATOM 1020 O O . PHE A 1 122 ? -13.301 -3.655 -1.712 1.00 94.25 122 PHE A O 1
ATOM 1027 N N . ILE A 1 123 ? -11.333 -2.679 -2.144 1.00 94.25 123 ILE A N 1
ATOM 1028 C CA . ILE A 1 123 ? -10.756 -3.823 -2.863 1.00 94.25 123 ILE A CA 1
ATOM 1029 C C . ILE A 1 123 ? -10.600 -5.038 -1.936 1.00 94.25 123 ILE A C 1
ATOM 1031 O O . ILE A 1 123 ? -10.961 -6.150 -2.324 1.00 94.25 123 ILE A O 1
ATOM 1035 N N . ARG A 1 124 ? -10.097 -4.852 -0.706 1.00 89.19 124 ARG A N 1
ATOM 1036 C CA . ARG A 1 124 ? -9.947 -5.945 0.271 1.00 89.19 124 ARG A CA 1
ATOM 1037 C C . ARG A 1 124 ? -11.302 -6.549 0.647 1.00 89.19 124 ARG A C 1
ATOM 1039 O O . ARG A 1 124 ? -11.450 -7.770 0.643 1.00 89.19 124 ARG A O 1
ATOM 1046 N N . GLU A 1 125 ? -12.288 -5.708 0.934 1.00 87.31 125 GLU A N 1
ATOM 1047 C CA . GLU A 1 125 ? -13.650 -6.130 1.271 1.00 87.31 125 GLU A CA 1
ATOM 1048 C C . GLU A 1 125 ? -14.329 -6.841 0.093 1.00 87.31 125 GLU A C 1
ATOM 1050 O O . GLU A 1 125 ? -14.904 -7.918 0.268 1.00 87.31 125 GLU A O 1
ATOM 1055 N N . SER A 1 126 ? -14.185 -6.302 -1.120 1.00 89.31 126 SER A N 1
ATOM 1056 C CA . SER A 1 126 ? -14.723 -6.900 -2.347 1.00 89.31 126 SER A CA 1
ATOM 1057 C C . SER A 1 126 ? -14.093 -8.260 -2.648 1.00 89.31 126 SER A C 1
ATOM 1059 O O . SER A 1 126 ? -14.805 -9.194 -3.0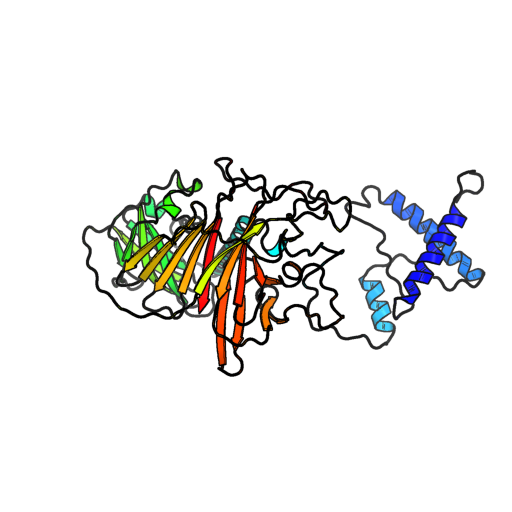10 1.00 89.31 126 SER A O 1
ATOM 1061 N N . SER A 1 127 ? -12.782 -8.416 -2.432 1.00 79.19 127 SER A N 1
ATOM 1062 C CA . SER A 1 127 ? -12.095 -9.708 -2.570 1.00 79.19 127 SER A CA 1
ATOM 1063 C C . SER A 1 127 ? -12.670 -10.758 -1.615 1.00 79.19 127 SER A C 1
ATOM 1065 O O . SER A 1 127 ? -12.876 -11.907 -2.009 1.00 79.19 127 SER A O 1
ATOM 1067 N N . ASN A 1 128 ? -12.971 -10.370 -0.373 1.00 75.06 128 ASN A N 1
ATOM 1068 C CA . ASN A 1 128 ? -13.594 -11.263 0.604 1.00 75.06 128 ASN A CA 1
ATOM 1069 C C . ASN A 1 128 ? -15.033 -11.623 0.207 1.00 75.06 128 ASN A C 1
ATOM 1071 O O . ASN A 1 128 ? -15.443 -12.775 0.351 1.00 75.06 128 ASN A O 1
ATOM 1075 N N . LEU A 1 129 ? -15.809 -10.661 -0.302 1.00 80.75 129 LEU A N 1
ATOM 1076 C CA . LEU A 1 129 ? -17.167 -10.910 -0.787 1.00 80.75 129 LEU A CA 1
ATOM 1077 C C . LEU A 1 129 ? -17.177 -11.847 -2.001 1.00 80.75 129 LEU A C 1
ATOM 1079 O O . LEU A 1 129 ? -17.989 -12.770 -2.055 1.00 80.75 129 LEU A O 1
ATOM 1083 N N . PHE A 1 130 ? -16.250 -11.658 -2.941 1.00 76.38 130 PHE A N 1
ATOM 1084 C CA . PHE A 1 130 ? -16.123 -12.516 -4.114 1.00 76.38 130 PHE A CA 1
ATOM 1085 C C . PHE A 1 130 ? -15.839 -13.971 -3.723 1.00 76.38 130 PHE A C 1
ATOM 1087 O O . PHE A 1 130 ? -16.503 -14.875 -4.223 1.00 76.38 130 PHE A O 1
ATOM 1094 N N . GLN A 1 131 ? -14.948 -14.210 -2.753 1.00 68.50 131 GLN A N 1
ATOM 1095 C CA . GLN A 1 131 ? -14.704 -15.560 -2.232 1.00 68.50 131 GLN A CA 1
ATOM 1096 C C . GLN A 1 131 ? -15.982 -16.209 -1.673 1.00 68.50 131 GLN A C 1
ATOM 1098 O O . GLN A 1 131 ? -16.241 -17.385 -1.929 1.00 68.50 131 GLN A O 1
ATOM 1103 N N . LYS A 1 132 ? -16.809 -15.445 -0.943 1.00 72.69 132 LYS A N 1
ATOM 1104 C CA . LYS A 1 132 ? -18.096 -15.937 -0.419 1.00 72.69 132 LYS A CA 1
ATOM 1105 C C . LYS A 1 132 ? -19.046 -16.338 -1.546 1.00 72.69 132 LYS A C 1
ATOM 1107 O O . LYS A 1 132 ? -19.659 -17.399 -1.467 1.00 72.69 132 LYS A O 1
ATOM 1112 N N . LEU A 1 133 ? -19.161 -15.513 -2.589 1.00 78.06 133 LEU A N 1
ATOM 1113 C CA . LEU A 1 133 ? -20.012 -15.801 -3.746 1.00 78.06 133 LEU A CA 1
ATOM 1114 C C . LEU A 1 133 ? -19.534 -17.035 -4.511 1.00 78.06 133 LEU A C 1
ATOM 1116 O O . LEU A 1 133 ? -20.359 -17.871 -4.866 1.00 78.06 133 LEU A O 1
ATOM 1120 N N . THR A 1 134 ? -18.223 -17.188 -4.700 1.00 68.00 134 THR A N 1
ATOM 1121 C CA . THR A 1 134 ? -17.630 -18.378 -5.322 1.00 68.00 134 THR A CA 1
ATOM 1122 C C . THR A 1 134 ? -17.958 -19.639 -4.526 1.00 68.00 134 THR A C 1
ATOM 1124 O O . THR A 1 134 ? -18.425 -20.620 -5.103 1.00 68.00 134 THR A O 1
ATOM 1127 N N . ASN A 1 135 ? -17.817 -19.605 -3.197 1.00 64.56 135 ASN A N 1
ATOM 1128 C CA . ASN A 1 135 ? -18.165 -20.746 -2.345 1.00 64.56 135 ASN A CA 1
ATOM 1129 C C . ASN A 1 135 ? -19.672 -21.045 -2.373 1.00 64.56 135 ASN A C 1
ATOM 1131 O O . ASN A 1 135 ? -20.071 -22.204 -2.447 1.00 64.56 135 ASN A O 1
ATOM 1135 N N . ALA A 1 136 ? -20.521 -20.014 -2.359 1.00 72.31 136 ALA A N 1
ATOM 1136 C CA . ALA A 1 136 ? -21.967 -20.181 -2.466 1.00 72.31 136 ALA A CA 1
ATOM 1137 C C . ALA A 1 136 ? -22.379 -20.756 -3.831 1.00 72.31 136 ALA A C 1
ATOM 1139 O O . ALA A 1 136 ? -23.252 -21.618 -3.895 1.00 72.31 136 ALA A O 1
ATOM 1140 N N . ALA A 1 137 ? -21.752 -20.309 -4.922 1.00 72.75 137 ALA A N 1
ATOM 1141 C CA . ALA A 1 137 ? -21.962 -20.866 -6.253 1.00 72.75 137 ALA A CA 1
ATOM 1142 C C . ALA A 1 137 ? -21.538 -22.339 -6.303 1.00 72.75 137 ALA A C 1
ATOM 1144 O O . ALA A 1 137 ? -22.312 -23.172 -6.765 1.00 72.75 137 ALA A O 1
ATOM 1145 N N . TYR A 1 138 ? -20.375 -22.672 -5.737 1.00 63.28 138 TYR A N 1
ATOM 1146 C CA . TYR A 1 138 ? -19.898 -24.049 -5.620 1.00 63.28 138 TYR A CA 1
ATOM 1147 C C . TYR A 1 138 ? -20.870 -24.934 -4.826 1.00 63.28 138 TYR A C 1
ATOM 1149 O O . TYR A 1 138 ? -21.240 -26.009 -5.284 1.00 63.28 138 TYR A O 1
ATOM 1157 N N . ALA A 1 139 ? -21.384 -24.451 -3.692 1.00 65.69 139 ALA A N 1
ATOM 1158 C CA . ALA A 1 139 ? -22.388 -25.167 -2.905 1.00 65.69 139 ALA A CA 1
ATOM 1159 C C . ALA A 1 139 ? -23.711 -25.377 -3.665 1.00 65.69 139 ALA A C 1
ATOM 1161 O O . ALA A 1 139 ? -24.381 -26.384 -3.468 1.00 65.69 139 ALA A O 1
ATOM 1162 N N . LYS A 1 140 ? -24.096 -24.455 -4.559 1.00 69.12 140 LYS A N 1
ATOM 1163 C CA . LYS A 1 140 ? -25.280 -24.613 -5.424 1.00 69.12 140 LYS A CA 1
ATOM 1164 C C . LYS A 1 140 ? -25.069 -25.595 -6.582 1.00 69.12 140 LYS A C 1
ATOM 1166 O O . LYS A 1 140 ? -26.067 -26.042 -7.136 1.00 69.12 140 LYS A O 1
ATOM 1171 N N . LEU A 1 141 ? -23.821 -25.894 -6.949 1.00 65.50 141 LEU A N 1
ATOM 1172 C CA . LEU A 1 141 ? -23.477 -26.953 -7.907 1.00 65.50 141 LEU A CA 1
ATOM 1173 C C . LEU A 1 141 ? -23.547 -28.353 -7.269 1.00 65.50 141 LEU A C 1
ATOM 1175 O O . LEU A 1 141 ? -23.481 -29.350 -7.983 1.00 65.50 141 LEU A O 1
ATOM 1179 N N . LEU A 1 142 ? -23.711 -28.434 -5.944 1.00 60.91 142 LEU A N 1
ATOM 1180 C CA . LEU A 1 142 ? -24.029 -29.672 -5.237 1.00 60.91 142 LEU A CA 1
ATOM 1181 C C . LEU A 1 142 ? -25.551 -29.942 -5.296 1.00 60.91 142 LEU A C 1
ATOM 1183 O O . LEU A 1 142 ? -26.334 -28.993 -5.399 1.00 60.91 142 LEU A O 1
ATOM 1187 N N . PRO A 1 143 ? -26.004 -31.211 -5.236 1.00 58.38 143 PRO A N 1
ATOM 1188 C CA . PRO A 1 143 ? -27.418 -31.560 -5.392 1.00 58.38 143 PRO A CA 1
ATOM 1189 C C . PRO A 1 143 ? -28.297 -30.855 -4.349 1.00 58.38 143 PRO A C 1
ATOM 1191 O O . PRO A 1 143 ? -28.064 -30.983 -3.147 1.00 58.38 143 PRO A O 1
ATOM 1194 N N . LYS A 1 144 ? -29.318 -30.114 -4.797 1.00 65.12 144 LYS A N 1
ATOM 1195 C CA . LYS A 1 144 ? -30.247 -29.399 -3.909 1.00 65.12 144 LYS A CA 1
ATOM 1196 C C . LYS A 1 144 ? -31.504 -30.206 -3.587 1.00 65.12 144 LYS A C 1
ATOM 1198 O O . LYS A 1 144 ? -32.115 -30.798 -4.473 1.00 65.12 144 LYS A O 1
ATOM 1203 N N . THR A 1 145 ? -31.924 -30.134 -2.326 1.00 65.88 145 THR A N 1
ATOM 1204 C CA . THR A 1 145 ? -33.272 -30.475 -1.843 1.00 65.88 145 THR A CA 1
ATOM 1205 C C . THR A 1 145 ? -34.295 -29.370 -2.192 1.00 65.88 145 THR A C 1
ATOM 1207 O O . THR A 1 145 ? -33.926 -28.288 -2.647 1.00 65.88 145 THR A O 1
ATOM 1210 N N . LYS A 1 146 ? -35.597 -29.672 -2.047 1.00 51.62 146 LYS A N 1
ATOM 1211 C CA . LYS A 1 146 ? -36.748 -29.042 -2.739 1.00 51.62 146 LYS A CA 1
ATOM 1212 C C . LYS A 1 146 ? -37.222 -27.641 -2.283 1.00 51.62 146 LYS A C 1
ATOM 1214 O O . LYS A 1 146 ? -38.200 -27.164 -2.851 1.00 51.62 146 LYS A O 1
ATOM 1219 N N . GLU A 1 147 ? -36.584 -26.952 -1.336 1.00 57.34 147 GLU A N 1
ATOM 1220 C CA . GLU A 1 147 ? -37.082 -25.649 -0.840 1.00 57.34 147 GLU A CA 1
ATOM 1221 C C . GLU A 1 147 ? -36.272 -24.437 -1.331 1.00 57.34 147 GLU A C 1
ATOM 1223 O O . GLU A 1 147 ? -35.044 -24.476 -1.457 1.00 57.34 147 GLU A O 1
ATOM 1228 N N . ALA A 1 148 ? -36.973 -23.332 -1.616 1.00 53.47 148 ALA A N 1
ATOM 1229 C CA . ALA A 1 148 ? -36.361 -22.064 -2.001 1.00 53.47 148 ALA A CA 1
ATOM 1230 C C . ALA A 1 148 ? -35.827 -21.327 -0.754 1.00 53.47 148 ALA A C 1
ATOM 1232 O O . ALA A 1 148 ? -36.572 -21.152 0.209 1.00 53.47 148 ALA A O 1
ATOM 1233 N N . PRO A 1 149 ? -34.558 -20.876 -0.743 1.00 57.53 149 PRO A N 1
ATOM 1234 C CA . PRO A 1 149 ? -33.989 -20.191 0.413 1.00 57.53 149 PRO A CA 1
ATOM 1235 C C . PRO A 1 149 ? -34.580 -18.778 0.590 1.00 57.53 149 PRO A C 1
ATOM 1237 O O . PRO A 1 149 ? -34.933 -18.141 -0.406 1.00 57.53 149 PRO A O 1
ATOM 1240 N N . PRO A 1 150 ? -34.627 -18.250 1.829 1.00 58.59 150 PRO A N 1
ATOM 1241 C CA . PRO A 1 150 ? -35.117 -16.901 2.117 1.00 58.59 150 PRO A CA 1
ATOM 1242 C C . PRO A 1 150 ? -34.279 -15.804 1.436 1.00 58.59 150 PRO A C 1
ATOM 1244 O O . PRO A 1 150 ? -33.125 -16.016 1.050 1.00 58.59 150 PRO A O 1
ATOM 1247 N N . THR A 1 151 ? -34.847 -14.605 1.291 1.00 64.81 151 THR A N 1
ATOM 1248 C CA . THR A 1 151 ? -34.145 -13.438 0.734 1.00 64.81 151 THR A CA 1
ATOM 1249 C C . THR A 1 151 ? -33.052 -12.969 1.693 1.00 64.81 151 THR A C 1
ATOM 1251 O O . THR A 1 151 ? -33.316 -12.693 2.860 1.00 64.81 151 THR A O 1
ATOM 1254 N N . HIS A 1 152 ? -31.818 -12.860 1.198 1.00 69.38 152 HIS A N 1
ATOM 1255 C CA . HIS A 1 152 ? -30.667 -12.427 1.991 1.00 69.38 152 HIS A CA 1
ATOM 1256 C C . HIS A 1 152 ? -30.309 -10.973 1.671 1.00 69.38 152 HIS A C 1
ATOM 1258 O O . HIS A 1 152 ? -30.234 -10.591 0.504 1.00 69.38 152 HIS A O 1
ATOM 1264 N N . TYR A 1 153 ? -30.012 -10.191 2.708 1.00 73.94 153 TYR A N 1
ATOM 1265 C CA . TYR A 1 153 ? -29.519 -8.820 2.597 1.00 73.94 153 TYR A CA 1
ATOM 1266 C C . TYR A 1 153 ? -28.125 -8.721 3.216 1.00 73.94 153 TYR A C 1
ATOM 1268 O O . TYR A 1 153 ? -27.879 -9.246 4.301 1.00 73.94 153 TYR A O 1
ATOM 1276 N N . PHE A 1 154 ? -27.211 -8.027 2.540 1.00 81.44 154 PHE A N 1
ATOM 1277 C CA . PHE A 1 154 ? -25.851 -7.814 3.033 1.00 81.44 154 PHE A CA 1
ATOM 1278 C C . PHE A 1 154 ? -25.691 -6.396 3.584 1.00 81.44 154 PHE A C 1
ATOM 1280 O O . PHE A 1 154 ? -25.917 -5.415 2.879 1.00 81.44 154 PHE A O 1
ATOM 1287 N N . CYS A 1 155 ? -25.238 -6.288 4.832 1.00 81.88 155 CYS A N 1
ATOM 1288 C CA . CYS A 1 155 ? -24.841 -5.022 5.443 1.00 81.88 155 CYS A CA 1
ATOM 1289 C C . CYS A 1 155 ? -23.401 -4.663 5.021 1.00 81.88 155 CYS A C 1
ATOM 1291 O O . CYS A 1 155 ? -22.449 -4.991 5.724 1.00 81.88 155 CYS A O 1
ATOM 1293 N N . SER A 1 156 ? -23.203 -4.021 3.868 1.00 82.81 156 SER A N 1
ATOM 1294 C CA . SER A 1 156 ? -21.857 -3.643 3.389 1.00 82.81 156 SER A CA 1
ATOM 1295 C C . SER A 1 156 ? -21.273 -2.392 4.061 1.00 82.81 156 SER A C 1
ATOM 1297 O O . SER A 1 156 ? -20.094 -2.111 3.892 1.00 82.81 156 SER A O 1
ATOM 1299 N N . LEU A 1 157 ? -22.071 -1.655 4.842 1.00 86.81 157 LEU A N 1
ATOM 1300 C CA . LEU A 1 157 ? -21.700 -0.363 5.442 1.00 86.81 157 LEU A CA 1
ATOM 1301 C C . LEU A 1 157 ? -21.566 -0.436 6.974 1.00 86.81 157 LEU A C 1
ATOM 1303 O O . LEU A 1 157 ? -21.734 0.557 7.686 1.00 86.81 157 LEU A O 1
ATOM 1307 N N . LEU A 1 158 ? -21.234 -1.623 7.501 1.00 88.69 158 LEU A N 1
ATOM 1308 C CA . LEU A 1 158 ? -21.012 -1.840 8.938 1.00 88.69 158 LEU A CA 1
ATOM 1309 C C . LEU A 1 158 ? -19.829 -1.024 9.487 1.00 88.69 158 LEU A C 1
ATOM 1311 O O . LEU A 1 158 ? -19.850 -0.657 10.661 1.00 88.69 158 LEU A O 1
ATOM 1315 N N . ASN A 1 159 ? -18.836 -0.687 8.653 1.00 83.19 159 ASN A N 1
ATOM 1316 C CA . ASN A 1 159 ? -17.689 0.154 9.027 1.00 83.19 159 ASN A CA 1
ATOM 1317 C C . ASN A 1 159 ? -18.124 1.551 9.508 1.00 83.19 159 ASN A C 1
ATOM 1319 O O . ASN A 1 159 ? -17.618 2.067 10.504 1.00 83.19 159 ASN A O 1
ATOM 1323 N N . ILE A 1 160 ? -19.117 2.138 8.844 1.00 87.94 160 ILE A N 1
ATOM 1324 C CA . ILE A 1 160 ? -19.754 3.389 9.241 1.00 87.94 160 ILE A CA 1
ATOM 1325 C C . ILE A 1 160 ? -21.001 3.131 10.086 1.00 87.94 160 ILE A C 1
ATOM 1327 O O . ILE A 1 160 ? -21.818 4.026 10.186 1.00 87.94 160 ILE A O 1
ATOM 1331 N N . SER A 1 161 ? -21.171 1.941 10.678 1.00 91.25 161 SER A N 1
ATOM 1332 C CA . SER A 1 161 ? -22.314 1.522 11.508 1.00 91.25 161 SER A CA 1
ATOM 1333 C C . SER A 1 161 ? -23.689 1.695 10.844 1.00 91.25 161 SER A C 1
ATOM 1335 O O . SER A 1 161 ? -24.632 2.125 11.506 1.00 91.25 161 SER A O 1
ATOM 1337 N N . MET A 1 162 ? -23.824 1.404 9.549 1.00 91.31 162 MET A N 1
ATOM 1338 C CA . MET A 1 162 ? -25.098 1.510 8.830 1.00 91.31 162 MET A CA 1
ATOM 1339 C C . MET A 1 162 ? -25.527 0.161 8.238 1.00 91.31 162 MET A C 1
ATOM 1341 O O . MET A 1 162 ? -24.746 -0.511 7.561 1.00 91.31 162 MET A O 1
ATOM 1345 N N . CYS A 1 163 ? -26.773 -0.237 8.484 1.00 89.81 163 CYS A N 1
ATOM 1346 C CA . CYS A 1 163 ? -27.428 -1.350 7.812 1.00 89.81 163 CYS A CA 1
ATOM 1347 C C . CYS A 1 163 ? -28.954 -1.224 7.866 1.00 89.81 163 CYS A C 1
ATOM 1349 O O . CYS A 1 163 ? -29.559 -1.319 8.926 1.00 89.81 163 CYS A O 1
ATOM 1351 N N . VAL A 1 164 ? -29.582 -1.106 6.694 1.00 84.75 164 VAL A N 1
ATOM 1352 C CA . VAL A 1 164 ? -31.034 -0.889 6.554 1.00 84.75 164 VAL A CA 1
ATOM 1353 C C . VAL A 1 164 ? -31.856 -1.946 7.302 1.00 84.75 164 VAL A C 1
ATOM 1355 O O . VAL A 1 164 ? -32.773 -1.607 8.036 1.00 84.75 164 VAL A O 1
ATOM 1358 N N . VAL A 1 165 ? -31.489 -3.226 7.187 1.00 84.81 165 VAL A N 1
ATOM 1359 C CA . VAL A 1 165 ? -32.263 -4.330 7.780 1.00 84.81 165 VAL A CA 1
ATOM 1360 C C . VAL A 1 165 ? -32.275 -4.279 9.305 1.00 84.81 165 VAL A C 1
ATOM 1362 O O . VAL A 1 165 ? -33.330 -4.417 9.914 1.00 84.81 165 VAL A O 1
ATOM 1365 N N . THR A 1 166 ? -31.119 -4.056 9.930 1.00 89.06 166 THR A N 1
ATOM 1366 C CA . THR A 1 166 ? -31.004 -4.034 11.398 1.00 89.06 166 THR A CA 1
ATOM 1367 C C . THR A 1 166 ? -31.489 -2.715 12.007 1.00 89.06 166 THR A C 1
ATOM 1369 O O . THR A 1 166 ? -31.662 -2.616 13.221 1.00 89.06 166 THR A O 1
ATOM 1372 N N . GLU A 1 167 ? -31.709 -1.701 11.168 1.00 88.88 167 GLU A N 1
ATOM 1373 C CA . GLU A 1 167 ? -32.258 -0.398 11.542 1.00 88.88 167 GLU A CA 1
ATOM 1374 C C . GLU A 1 167 ? -33.783 -0.315 11.397 1.00 88.88 167 GLU A C 1
ATOM 1376 O O . GLU A 1 167 ? -34.407 0.462 12.119 1.00 88.88 167 GLU A O 1
ATOM 1381 N N . ASP A 1 168 ? -34.377 -1.102 10.495 1.00 83.44 168 ASP A N 1
ATOM 1382 C CA . ASP A 1 168 ? -35.817 -1.077 10.210 1.00 83.44 168 ASP A CA 1
ATOM 1383 C C . ASP A 1 168 ? -36.596 -2.224 10.875 1.00 83.44 168 ASP A C 1
ATOM 1385 O O . ASP A 1 168 ? -37.807 -2.101 11.061 1.00 83.44 168 ASP A O 1
ATOM 1389 N N . LEU A 1 169 ? -35.931 -3.323 11.251 1.00 80.94 169 LEU A N 1
ATOM 1390 C CA . LEU A 1 169 ? -36.580 -4.495 11.842 1.00 80.94 169 LEU A CA 1
ATOM 1391 C C . LEU A 1 169 ? -36.298 -4.627 13.345 1.00 80.94 169 LEU A C 1
ATOM 1393 O O . LEU A 1 169 ? -35.163 -4.502 13.805 1.00 80.94 169 LEU A O 1
ATOM 1397 N N . SER A 1 170 ? -37.342 -4.948 14.112 1.00 74.44 170 SER A N 1
ATOM 1398 C CA . SER A 1 170 ? -37.249 -5.307 15.535 1.00 74.44 170 SER A CA 1
ATOM 1399 C C . SER A 1 170 ? -36.853 -6.769 15.763 1.00 74.44 170 SER A C 1
ATOM 1401 O O . SER A 1 170 ? -36.391 -7.108 16.853 1.00 74.44 170 SER A O 1
ATOM 1403 N N . GLU A 1 171 ? -37.006 -7.615 14.744 1.00 80.94 171 GLU A N 1
ATOM 1404 C CA . GLU A 1 171 ? -36.611 -9.021 14.735 1.00 80.94 171 GLU A CA 1
ATOM 1405 C C . GLU A 1 171 ? -35.986 -9.370 13.383 1.00 80.94 171 GLU A C 1
ATOM 1407 O O . GLU A 1 171 ? -36.519 -9.020 12.328 1.00 80.94 171 GLU A O 1
ATOM 1412 N N . PHE A 1 172 ? -34.831 -10.028 13.409 1.00 87.19 172 PHE A N 1
ATOM 1413 C CA . PHE A 1 172 ? -34.123 -10.431 12.200 1.00 87.19 172 PHE A CA 1
ATOM 1414 C C . PHE A 1 172 ? -33.170 -11.596 12.465 1.00 87.19 172 PHE A C 1
ATOM 1416 O O . PHE A 1 172 ? -32.755 -11.872 13.592 1.00 87.19 172 PHE A O 1
ATOM 1423 N N . THR A 1 173 ? -32.776 -12.268 11.389 1.00 84.12 173 THR A N 1
ATOM 1424 C CA . THR A 1 173 ? -31.848 -13.396 11.434 1.00 84.12 173 THR A CA 1
ATOM 1425 C C . THR A 1 173 ? -30.501 -13.008 10.834 1.00 84.12 173 THR A C 1
ATOM 1427 O O . THR A 1 173 ? -30.427 -12.404 9.764 1.00 84.12 173 THR A O 1
ATOM 1430 N N . VAL A 1 174 ? -29.415 -13.387 11.504 1.00 88.69 174 VAL A N 1
ATOM 1431 C CA . VAL A 1 174 ? -28.039 -13.118 11.084 1.00 88.69 174 VAL A CA 1
ATOM 1432 C C . VAL A 1 174 ? -27.386 -14.437 10.699 1.00 88.69 174 VAL A C 1
ATOM 1434 O O . VAL A 1 174 ? -27.041 -15.244 11.558 1.00 88.69 174 VAL A O 1
ATOM 1437 N N . THR A 1 175 ? -27.209 -14.658 9.398 1.00 82.62 175 THR A N 1
ATOM 1438 C CA . THR A 1 175 ? -26.483 -15.828 8.884 1.00 82.62 175 THR A CA 1
ATOM 1439 C C . THR A 1 175 ? -25.039 -15.444 8.596 1.00 82.62 175 THR A C 1
ATOM 1441 O O . THR A 1 175 ? -24.768 -14.533 7.810 1.00 82.62 175 THR A O 1
ATOM 1444 N N . LEU A 1 176 ? -24.100 -16.143 9.224 1.00 86.62 176 LEU A N 1
ATOM 1445 C CA . LEU A 1 176 ? -22.671 -15.889 9.107 1.00 86.62 176 LEU A CA 1
ATOM 1446 C C . LEU A 1 176 ? -22.012 -17.083 8.446 1.00 86.62 176 LEU A C 1
ATOM 1448 O O . LEU A 1 176 ? -22.180 -18.210 8.897 1.00 86.62 176 LEU A O 1
ATOM 1452 N N . TYR A 1 177 ? -21.242 -16.827 7.397 1.00 82.94 177 TYR A N 1
ATOM 1453 C CA . TYR A 1 177 ? -20.489 -17.852 6.690 1.00 82.94 177 TYR A CA 1
ATOM 1454 C C . TYR A 1 177 ? -19.002 -17.722 7.006 1.00 82.94 177 TYR A C 1
ATOM 1456 O O . TYR A 1 177 ? -18.436 -16.630 6.893 1.00 82.94 177 TYR A O 1
ATOM 1464 N N . ASN A 1 178 ? -18.375 -18.839 7.362 1.00 85.88 178 ASN A N 1
ATOM 1465 C CA . ASN A 1 178 ? -16.942 -18.944 7.562 1.00 85.88 178 ASN A CA 1
ATOM 1466 C C . ASN A 1 178 ? -16.290 -19.532 6.302 1.00 85.88 178 ASN A C 1
ATOM 1468 O O . ASN A 1 178 ? -16.411 -20.730 6.054 1.00 85.88 178 ASN A O 1
ATOM 1472 N N . PRO A 1 179 ? -15.581 -18.717 5.504 1.00 81.50 179 PRO A N 1
ATOM 1473 C CA . PRO A 1 179 ? -14.898 -19.202 4.311 1.00 81.50 179 PRO A CA 1
ATOM 1474 C C . PRO A 1 179 ? -13.584 -19.933 4.623 1.00 81.50 179 PRO A C 1
ATOM 1476 O O . PRO A 1 179 ? -12.932 -20.408 3.697 1.00 81.50 179 PRO A O 1
ATOM 1479 N N . LEU A 1 180 ? -13.150 -19.981 5.886 1.00 81.31 180 LEU A N 1
ATOM 1480 C CA . LEU A 1 180 ? -11.892 -20.601 6.287 1.00 81.31 180 LEU A CA 1
ATOM 1481 C C . LEU A 1 180 ? -12.102 -22.074 6.650 1.00 81.31 180 LEU A C 1
ATOM 1483 O O . LEU A 1 180 ? -13.133 -22.459 7.196 1.00 81.31 180 LEU A O 1
ATOM 1487 N N . ALA A 1 181 ? -11.075 -22.891 6.419 1.00 86.81 181 ALA A N 1
ATOM 1488 C CA . ALA A 1 181 ? -11.039 -24.306 6.800 1.00 86.81 181 ALA A CA 1
ATOM 1489 C C . ALA A 1 181 ? -10.718 -24.536 8.294 1.00 86.81 181 ALA A C 1
ATOM 1491 O O . ALA A 1 181 ? -10.298 -25.621 8.683 1.00 86.81 181 ALA A O 1
ATOM 1492 N N . GLN A 1 182 ? -10.920 -23.524 9.137 1.00 90.81 182 GLN A N 1
ATOM 1493 C CA . GLN A 1 182 ? -10.695 -23.582 10.581 1.00 90.81 182 GLN A CA 1
ATOM 1494 C C . GLN A 1 182 ? -11.895 -23.002 11.323 1.00 90.81 182 GLN A C 1
ATOM 1496 O O . GLN A 1 182 ? -12.606 -22.161 10.773 1.00 90.81 182 GLN A O 1
ATOM 1501 N N . LEU A 1 183 ? -12.112 -23.437 12.565 1.00 88.69 183 LEU A N 1
ATOM 1502 C CA . LEU A 1 183 ? -13.147 -22.874 13.426 1.00 88.69 183 LEU A CA 1
ATOM 1503 C C . LEU A 1 183 ? -12.858 -21.384 13.647 1.00 88.69 183 LEU A C 1
ATOM 1505 O O . LEU A 1 183 ? -11.747 -21.019 14.030 1.00 88.69 183 LEU A O 1
ATOM 1509 N N . VAL A 1 184 ? -13.852 -20.529 13.418 1.00 90.62 184 VAL A N 1
ATOM 1510 C CA . VAL A 1 184 ? -13.737 -19.087 13.660 1.00 90.62 184 VAL A CA 1
ATOM 1511 C C . VAL A 1 184 ? -14.636 -18.711 14.829 1.00 90.62 184 VAL A C 1
ATOM 1513 O O . VAL A 1 184 ? -15.855 -18.854 14.734 1.00 90.62 184 VAL A O 1
ATOM 1516 N N . SER A 1 185 ? -14.032 -18.212 15.912 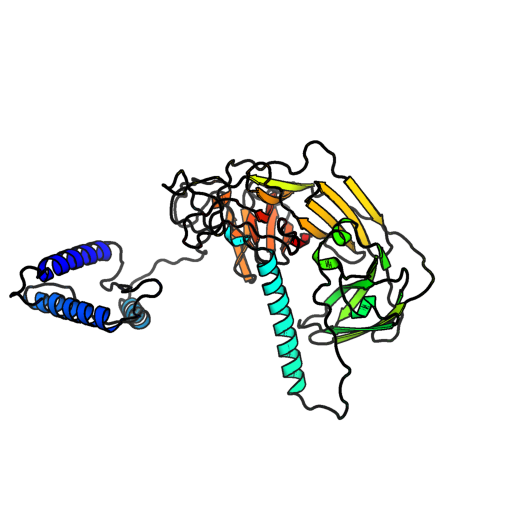1.00 90.25 185 SER A N 1
ATOM 1517 C CA . SER A 1 185 ? -14.734 -17.417 16.928 1.00 90.25 185 SER A CA 1
ATOM 1518 C C . SER A 1 185 ? -14.500 -15.943 16.617 1.00 90.25 185 SER A C 1
ATOM 1520 O O . SER A 1 185 ? -13.356 -15.547 16.391 1.00 90.25 185 SER A O 1
ATOM 1522 N N . ASN A 1 186 ? -15.553 -15.136 16.543 1.00 86.06 186 ASN A N 1
ATOM 1523 C CA . ASN A 1 186 ? -15.431 -13.701 16.281 1.00 86.06 186 ASN A CA 1
ATOM 1524 C C . ASN A 1 186 ? -16.569 -12.923 16.957 1.00 86.06 186 ASN A C 1
ATOM 1526 O O . ASN A 1 186 ? -17.507 -13.515 17.477 1.00 86.06 186 ASN A O 1
ATOM 1530 N N . TRP A 1 187 ? -16.508 -11.596 16.938 1.00 89.44 187 TRP A N 1
ATOM 1531 C CA . TRP A 1 187 ? -17.543 -10.719 17.475 1.00 89.44 187 TRP A CA 1
ATOM 1532 C C . TRP A 1 187 ? -18.330 -10.079 16.337 1.00 89.44 187 TRP A C 1
ATOM 1534 O O . TRP A 1 187 ? -17.761 -9.440 15.452 1.00 89.44 187 TRP A O 1
ATOM 1544 N N . VAL A 1 188 ? -19.651 -10.226 16.362 1.00 92.12 188 VAL A N 1
ATOM 1545 C CA . VAL A 1 188 ? -20.543 -9.552 15.417 1.00 92.12 188 VAL A CA 1
ATOM 1546 C C . VAL A 1 188 ? -20.969 -8.213 15.997 1.00 92.12 188 VAL A C 1
ATOM 1548 O O . VAL A 1 188 ? -21.321 -8.125 17.171 1.00 92.12 188 VAL A O 1
ATOM 1551 N N . ARG A 1 189 ? -20.938 -7.171 15.158 1.00 92.00 189 ARG A N 1
ATOM 1552 C CA . ARG A 1 189 ? -21.404 -5.820 15.485 1.00 92.00 189 ARG A CA 1
ATOM 1553 C C . ARG A 1 189 ? -22.464 -5.384 14.498 1.00 92.00 189 ARG A C 1
ATOM 1555 O O . ARG A 1 189 ? -22.178 -5.290 13.305 1.00 92.00 189 ARG A O 1
ATOM 1562 N N . LEU A 1 190 ? -23.658 -5.086 14.993 1.00 92.88 190 LEU A N 1
ATOM 1563 C CA . LEU A 1 190 ? -24.777 -4.667 14.158 1.00 92.88 190 LEU A CA 1
ATOM 1564 C C . LEU A 1 190 ? -25.295 -3.303 14.608 1.00 92.88 190 LEU A C 1
ATOM 1566 O O . LEU A 1 190 ? -25.544 -3.116 15.800 1.00 92.88 190 LEU A O 1
ATOM 1570 N N . PRO A 1 191 ? -25.451 -2.345 13.683 1.00 93.38 191 PRO A N 1
ATOM 1571 C CA . PRO A 1 191 ? -26.041 -1.061 14.000 1.00 93.38 191 PRO A CA 1
ATOM 1572 C C . PRO A 1 191 ? -27.540 -1.220 14.208 1.00 93.38 191 PRO A C 1
ATOM 1574 O O . PRO A 1 191 ? -28.236 -1.807 13.386 1.00 93.38 191 PRO A O 1
ATOM 1577 N N . VAL A 1 192 ? -28.032 -0.710 15.324 1.00 90.25 192 VAL A N 1
ATOM 1578 C CA . VAL A 1 192 ? -29.396 -0.940 15.784 1.00 90.25 192 VAL A CA 1
ATOM 1579 C C . VAL A 1 192 ? -30.005 0.339 16.349 1.00 90.25 192 VAL A C 1
ATOM 1581 O O . VAL A 1 192 ? -29.308 1.260 16.794 1.00 90.25 192 VAL A O 1
ATOM 1584 N N . ILE A 1 193 ? -31.333 0.411 16.316 1.00 85.38 193 ILE A N 1
ATOM 1585 C CA . ILE A 1 193 ? -32.095 1.535 16.876 1.00 85.38 193 ILE A CA 1
ATOM 1586 C C . ILE A 1 193 ? -32.365 1.357 18.374 1.00 85.38 193 ILE A C 1
ATOM 1588 O O . ILE A 1 193 ? -32.378 2.334 19.121 1.00 85.38 193 ILE A O 1
ATOM 1592 N N . GLY A 1 194 ? -32.551 0.113 18.821 1.00 73.12 194 GLY A N 1
ATOM 1593 C CA . GLY A 1 194 ? -32.926 -0.220 20.188 1.00 73.12 194 GLY A CA 1
ATOM 1594 C C . GLY A 1 194 ? -31.771 -0.146 21.178 1.00 73.12 194 GLY A C 1
ATOM 1595 O O . GLY A 1 194 ? -30.599 -0.133 20.801 1.00 73.12 194 GLY A O 1
ATOM 1596 N N . SER A 1 195 ? -32.106 -0.099 22.465 1.00 70.56 195 SER A N 1
ATOM 1597 C CA . SER A 1 195 ? -31.145 -0.079 23.576 1.00 70.56 195 SER A CA 1
ATOM 1598 C C . SER A 1 195 ? -30.915 -1.450 24.221 1.00 70.56 195 SER A C 1
ATOM 1600 O O . SER A 1 195 ? -29.968 -1.595 24.988 1.00 70.56 195 SER A O 1
ATOM 1602 N N . SER A 1 196 ? -31.739 -2.455 23.910 1.00 69.19 196 SER A N 1
ATOM 1603 C CA . SER A 1 196 ? -31.556 -3.834 24.370 1.00 69.19 196 SER A CA 1
ATOM 1604 C C . SER A 1 196 ? -32.038 -4.831 23.318 1.00 69.19 196 SER A C 1
ATOM 1606 O O . SER A 1 196 ? -32.958 -4.540 22.551 1.00 69.19 196 SER A O 1
ATOM 1608 N N . TYR A 1 197 ? -31.375 -5.983 23.259 1.00 78.69 197 TYR A N 1
ATOM 1609 C CA . TYR A 1 197 ? -31.645 -7.066 22.319 1.00 78.69 197 TYR A CA 1
ATOM 1610 C C . TYR A 1 197 ? -31.342 -8.409 22.985 1.00 78.69 197 TYR A C 1
ATOM 1612 O O . TYR A 1 197 ? -30.401 -8.512 23.770 1.00 78.69 197 TYR A O 1
ATOM 1620 N N . THR A 1 198 ? -32.099 -9.437 22.622 1.00 77.56 198 THR A N 1
ATOM 1621 C CA . THR A 1 198 ? -31.793 -10.841 22.897 1.00 77.56 198 THR A CA 1
ATOM 1622 C C . THR A 1 198 ? -31.296 -11.488 21.615 1.00 77.56 198 THR A C 1
ATOM 1624 O O . THR A 1 198 ? -31.844 -11.253 20.538 1.00 77.56 198 THR A O 1
ATOM 1627 N N . VAL A 1 199 ? -30.247 -12.300 21.734 1.00 87.38 199 VAL A N 1
ATOM 1628 C CA . VAL A 1 199 ? -29.700 -13.082 20.626 1.00 87.38 199 VAL A CA 1
ATOM 1629 C C . VAL A 1 199 ? -29.752 -14.555 21.002 1.00 87.38 199 VAL A C 1
ATOM 1631 O O . VAL A 1 199 ? -29.254 -14.924 22.062 1.00 87.38 199 VAL A O 1
ATOM 1634 N N . LEU A 1 200 ? -30.338 -15.391 20.149 1.00 79.50 200 LEU A N 1
ATOM 1635 C CA . LEU A 1 200 ? -30.289 -16.849 20.262 1.00 79.50 200 LEU A CA 1
ATOM 1636 C C . LEU A 1 200 ? -29.283 -17.408 19.253 1.00 79.50 200 LEU A C 1
ATOM 1638 O O . LEU A 1 200 ? -29.210 -16.942 18.111 1.00 79.50 200 LEU A O 1
ATOM 1642 N N . GLY A 1 201 ? -28.498 -18.389 19.685 1.00 84.38 201 GLY A N 1
ATOM 1643 C CA . GLY A 1 201 ? -27.547 -19.105 18.847 1.00 84.38 201 GLY A CA 1
ATOM 1644 C C . GLY A 1 201 ? -28.215 -20.088 17.879 1.00 84.38 201 GLY A C 1
ATOM 1645 O O . GLY A 1 201 ? -29.437 -20.258 17.899 1.00 84.38 201 GLY A O 1
ATOM 1646 N N . PRO A 1 202 ? -27.416 -20.784 17.049 1.00 84.31 202 PRO A N 1
ATOM 1647 C CA . PRO A 1 202 ? -27.914 -21.823 16.141 1.00 84.31 202 PRO A CA 1
ATOM 1648 C C . PRO A 1 202 ? -28.590 -23.001 16.859 1.00 84.31 202 PRO A C 1
ATOM 1650 O O . PRO A 1 202 ? -29.399 -23.707 16.269 1.00 84.31 202 PRO A O 1
ATOM 1653 N N . ASP A 1 203 ? -28.242 -23.210 18.125 1.00 88.50 203 ASP A N 1
ATOM 1654 C CA . ASP A 1 203 ? -28.798 -24.199 19.048 1.00 88.50 203 ASP A CA 1
ATOM 1655 C C . ASP A 1 203 ? -30.002 -23.667 19.849 1.00 88.50 203 ASP A C 1
ATOM 1657 O O . ASP A 1 203 ? -30.482 -24.345 20.753 1.00 88.50 203 ASP A O 1
ATOM 1661 N N . LEU A 1 204 ? -30.482 -22.460 19.522 1.00 82.06 204 LEU A N 1
ATOM 1662 C CA . LEU A 1 204 ? -31.560 -21.732 20.200 1.00 82.06 204 LEU A CA 1
ATOM 1663 C C . LEU A 1 204 ? -31.256 -21.328 21.651 1.00 82.06 204 LEU A C 1
ATOM 1665 O O . LEU A 1 204 ? -32.141 -20.828 22.347 1.00 82.06 204 LEU A O 1
ATOM 1669 N N . ASN A 1 205 ? -30.007 -21.463 22.101 1.00 83.06 205 ASN A N 1
ATOM 1670 C CA . ASN A 1 205 ? -29.608 -21.001 23.423 1.00 83.06 205 ASN A CA 1
ATOM 1671 C C . ASN A 1 205 ? -29.302 -19.492 23.413 1.00 83.06 205 ASN A C 1
ATOM 1673 O O . ASN A 1 205 ? -28.722 -18.988 22.445 1.00 83.06 205 ASN A O 1
ATOM 1677 N N . PRO A 1 206 ? -29.646 -18.745 24.479 1.00 78.88 206 PRO A N 1
ATOM 1678 C CA . PRO A 1 206 ? -29.289 -17.336 24.593 1.00 78.88 206 PRO A CA 1
ATOM 1679 C C . PRO A 1 206 ? -27.775 -17.103 24.546 1.00 78.88 206 PRO A C 1
ATOM 1681 O O . PRO A 1 206 ? -27.003 -17.737 25.264 1.00 78.88 206 PRO A O 1
ATOM 1684 N N . VAL A 1 207 ? -27.360 -16.139 23.730 1.00 85.75 207 VAL A N 1
ATOM 1685 C CA . VAL A 1 207 ? -25.980 -15.663 23.611 1.00 85.75 207 VAL A CA 1
ATOM 1686 C C . VAL A 1 207 ? -25.839 -14.377 24.412 1.00 85.75 207 VAL A C 1
ATOM 1688 O O . VAL A 1 207 ? -26.734 -13.531 24.417 1.00 85.75 207 VAL A O 1
ATOM 1691 N N . GLN A 1 208 ? -24.704 -14.202 25.087 1.00 82.81 208 GLN A N 1
ATOM 1692 C CA . GLN A 1 208 ? -24.441 -12.972 25.821 1.00 82.81 208 GLN A CA 1
ATOM 1693 C C . GLN A 1 208 ? -24.314 -11.785 24.854 1.00 82.81 208 GLN A C 1
ATOM 1695 O O . GLN A 1 208 ? -23.519 -11.811 23.912 1.00 82.81 208 GLN A O 1
ATOM 1700 N N . THR A 1 209 ? -25.075 -10.726 25.120 1.00 81.56 209 THR A N 1
ATOM 1701 C CA . THR A 1 209 ? -25.128 -9.517 24.293 1.00 81.56 209 THR A CA 1
ATOM 1702 C C . THR A 1 209 ? -24.648 -8.292 25.055 1.00 81.56 209 THR A C 1
ATOM 1704 O O . THR A 1 209 ? -24.826 -8.179 26.268 1.00 81.56 209 THR A O 1
ATOM 1707 N N . GLN A 1 210 ? -24.116 -7.319 24.326 1.00 82.50 210 GLN A N 1
ATOM 1708 C CA . GLN A 1 210 ? -23.856 -5.977 24.829 1.00 82.50 210 GLN A CA 1
ATOM 1709 C C . GLN A 1 210 ? -24.343 -4.955 23.802 1.00 82.50 210 GLN A C 1
ATOM 1711 O O . GLN A 1 210 ? -24.051 -5.077 22.617 1.00 82.50 210 GLN A O 1
ATOM 1716 N N . VAL A 1 211 ? -25.068 -3.934 24.258 1.00 77.94 211 VAL A N 1
ATOM 1717 C CA . VAL A 1 211 ? -25.467 -2.793 23.427 1.00 77.94 211 VAL A CA 1
ATOM 1718 C C . VAL A 1 211 ? -24.696 -1.571 23.900 1.00 77.94 211 VAL A C 1
ATOM 1720 O O . VAL A 1 211 ? -24.694 -1.255 25.088 1.00 77.94 211 VAL A O 1
ATOM 1723 N N . ILE A 1 212 ? -24.018 -0.897 22.976 1.00 83.44 212 ILE A N 1
ATOM 1724 C CA . ILE A 1 212 ? -23.272 0.338 23.250 1.00 83.44 212 ILE A CA 1
ATOM 1725 C C . ILE A 1 212 ? -23.760 1.463 22.343 1.00 83.44 212 ILE A C 1
ATOM 1727 O O . ILE A 1 212 ? -24.167 1.216 21.211 1.00 83.44 212 ILE A O 1
ATOM 1731 N N . ALA A 1 213 ? -23.700 2.707 22.812 1.00 84.94 213 ALA A N 1
ATOM 1732 C CA . ALA A 1 213 ? -24.026 3.854 21.973 1.00 84.94 213 ALA A CA 1
ATOM 1733 C C . ALA A 1 213 ? -22.985 4.029 20.855 1.00 84.94 213 ALA A C 1
ATOM 1735 O O . ALA A 1 213 ? -21.779 3.922 21.087 1.00 84.94 213 ALA A O 1
ATOM 1736 N N . ILE A 1 214 ? -23.441 4.356 19.643 1.00 87.69 214 ILE A N 1
ATOM 1737 C CA . ILE A 1 214 ? -22.547 4.699 18.532 1.00 87.69 214 ILE A CA 1
ATOM 1738 C C . ILE A 1 214 ? -21.792 5.986 18.888 1.00 87.69 214 ILE A C 1
ATOM 1740 O O . ILE A 1 214 ? -22.396 6.984 19.292 1.00 87.69 214 ILE A O 1
ATOM 1744 N N . SER A 1 215 ? -20.469 5.983 18.709 1.00 85.38 215 SER A N 1
ATOM 1745 C CA . SER A 1 215 ? -19.620 7.128 19.052 1.00 85.38 215 SER A CA 1
ATOM 1746 C C . SER A 1 215 ? -20.013 8.392 18.278 1.00 85.38 215 SER A C 1
ATOM 1748 O O . SER A 1 215 ? -20.413 8.335 17.111 1.00 85.38 215 SER A O 1
ATOM 1750 N N . SER A 1 216 ? -19.852 9.564 18.903 1.00 84.75 216 SER A N 1
ATOM 1751 C CA . SER A 1 216 ? -20.157 10.853 18.261 1.00 84.75 216 SER A CA 1
ATOM 1752 C C . SER A 1 216 ? -19.382 11.046 16.950 1.00 84.75 216 SER A C 1
ATOM 1754 O O . SER A 1 216 ? -19.931 11.575 15.990 1.00 84.75 216 SER A O 1
ATOM 1756 N N . SER A 1 217 ? -18.136 10.565 16.880 1.00 81.81 217 SER A N 1
ATOM 1757 C CA . SER A 1 217 ? -17.309 10.583 15.667 1.00 81.81 217 SER A CA 1
ATOM 1758 C C . SER A 1 217 ? -17.906 9.759 14.538 1.00 81.81 217 SER A C 1
ATOM 1760 O O . SER A 1 217 ? -17.955 10.239 13.412 1.00 81.81 217 SER A O 1
ATOM 1762 N N . THR A 1 218 ? -18.425 8.564 14.838 1.00 85.69 218 THR A N 1
ATOM 1763 C CA . THR A 1 218 ? -19.156 7.768 13.846 1.00 85.69 218 THR A CA 1
ATOM 1764 C C . THR A 1 218 ? -20.390 8.517 13.379 1.00 85.69 218 THR A C 1
ATOM 1766 O O . THR A 1 218 ? -20.577 8.654 12.181 1.00 85.69 218 THR A O 1
ATOM 1769 N N . LYS A 1 219 ? -21.191 9.081 14.294 1.00 86.75 219 LYS A N 1
ATOM 1770 C CA . LYS A 1 219 ? -22.411 9.830 13.940 1.00 86.75 219 LYS A CA 1
ATOM 1771 C C . LYS A 1 219 ? -22.154 11.041 13.029 1.00 86.75 219 LYS A C 1
ATOM 1773 O O . LYS A 1 219 ? -23.068 11.428 12.312 1.00 86.75 219 LYS A O 1
ATOM 1778 N N . ARG A 1 220 ? -20.942 11.613 13.036 1.00 87.88 220 ARG A N 1
ATOM 1779 C CA . ARG A 1 220 ? -20.546 12.750 12.182 1.00 87.88 220 ARG A CA 1
ATOM 1780 C C . ARG A 1 220 ? -20.145 12.372 10.750 1.00 87.88 220 ARG A C 1
ATOM 1782 O O . ARG A 1 220 ? -19.959 13.281 9.951 1.00 87.88 220 ARG A O 1
ATOM 1789 N N . ILE A 1 221 ? -19.994 11.087 10.418 1.00 85.75 221 ILE A N 1
ATOM 1790 C CA . ILE A 1 221 ? -19.631 10.658 9.057 1.00 85.75 221 ILE A CA 1
ATOM 1791 C C . ILE A 1 221 ? -20.757 11.057 8.076 1.00 85.75 221 ILE A C 1
ATOM 1793 O O . ILE A 1 221 ? -21.884 10.585 8.264 1.00 85.75 221 ILE A O 1
ATOM 1797 N N . PRO A 1 222 ? -20.498 11.888 7.043 1.00 86.50 222 PRO A N 1
ATOM 1798 C CA . PRO A 1 222 ? -21.535 12.416 6.146 1.00 86.50 222 PRO A CA 1
ATOM 1799 C C . PRO A 1 222 ? -22.384 11.339 5.459 1.00 86.50 222 PRO A C 1
ATOM 1801 O O . PRO A 1 222 ? -23.604 11.475 5.338 1.00 86.50 222 PRO A O 1
ATOM 1804 N N . GLU A 1 223 ? -21.763 10.224 5.074 1.00 87.19 223 GLU A N 1
ATOM 1805 C CA . GLU A 1 223 ? -22.405 9.089 4.407 1.00 87.19 223 GLU A CA 1
ATOM 1806 C C . GLU A 1 223 ? -23.477 8.409 5.281 1.00 87.19 223 GLU A C 1
ATOM 1808 O O . GLU A 1 223 ? -24.352 7.717 4.760 1.00 87.19 223 GLU A O 1
ATOM 1813 N N . ARG A 1 224 ? -23.483 8.650 6.603 1.00 89.69 224 ARG A N 1
ATOM 1814 C CA . ARG A 1 224 ? -24.516 8.157 7.532 1.00 89.69 224 ARG A CA 1
ATOM 1815 C C . ARG A 1 224 ? -25.776 9.014 7.594 1.00 89.69 224 ARG A C 1
ATOM 1817 O O . ARG A 1 224 ? -26.661 8.685 8.377 1.00 89.69 224 ARG A O 1
ATOM 1824 N N . ARG A 1 225 ? -25.916 10.093 6.813 1.00 82.56 225 ARG A N 1
ATOM 1825 C CA . ARG A 1 225 ? -27.065 11.023 6.918 1.00 82.56 225 ARG A CA 1
ATOM 1826 C C . ARG A 1 225 ? -28.446 10.341 6.865 1.00 82.56 225 ARG A C 1
ATOM 1828 O O . ARG A 1 225 ? -29.414 10.902 7.366 1.00 82.56 225 ARG A O 1
ATOM 1835 N N . ARG A 1 226 ? -28.547 9.150 6.261 1.00 85.38 226 ARG A N 1
ATOM 1836 C CA . ARG A 1 226 ? -29.785 8.351 6.162 1.00 85.38 226 ARG A CA 1
ATOM 1837 C C . ARG A 1 226 ? -29.924 7.244 7.222 1.00 85.38 226 ARG A C 1
ATOM 1839 O O . ARG A 1 226 ? -30.948 6.571 7.231 1.00 85.38 226 ARG A O 1
ATOM 1846 N N . SER A 1 227 ? -28.927 7.041 8.085 1.00 89.75 227 SER A N 1
ATOM 1847 C CA . SER A 1 227 ? -28.948 6.016 9.136 1.00 89.75 227 SER A CA 1
ATOM 1848 C C . SER A 1 227 ? -29.793 6.465 10.332 1.00 89.75 227 SER A C 1
ATOM 1850 O O . SER A 1 227 ? -29.654 7.584 10.826 1.00 89.75 227 SER A O 1
ATOM 1852 N N . LYS A 1 228 ? -30.642 5.562 10.821 1.00 91.25 228 LYS A N 1
ATOM 1853 C CA . LYS A 1 228 ? -31.441 5.664 12.047 1.00 91.25 228 LYS A CA 1
ATOM 1854 C C . LYS A 1 228 ? -30.703 5.086 13.262 1.00 91.25 228 LYS A C 1
ATOM 1856 O O . LYS A 1 228 ? -31.055 5.425 14.392 1.00 91.25 228 LYS A O 1
ATOM 1861 N N . ALA A 1 229 ? -29.686 4.242 13.051 1.00 89.88 229 ALA A N 1
ATOM 1862 C CA . ALA A 1 229 ? -28.959 3.558 14.122 1.00 89.88 229 ALA A CA 1
ATOM 1863 C C . ALA A 1 229 ? -28.373 4.530 15.157 1.00 89.88 229 ALA A C 1
ATOM 1865 O O . ALA A 1 229 ? -27.633 5.461 14.818 1.00 89.88 229 ALA A O 1
ATOM 1866 N N . GLN A 1 230 ? -28.651 4.262 16.435 1.00 87.19 230 GLN A N 1
ATOM 1867 C CA . GLN A 1 230 ? -28.104 5.015 17.570 1.00 87.19 230 GLN A CA 1
ATOM 1868 C C . GLN A 1 230 ? -27.131 4.189 18.406 1.00 87.19 230 GLN A C 1
ATOM 1870 O O . GLN A 1 230 ? -26.257 4.770 19.058 1.00 87.19 230 GLN A O 1
ATOM 1875 N N . ASN A 1 231 ? -27.259 2.863 18.351 1.00 87.75 231 ASN A N 1
ATOM 1876 C CA . ASN A 1 231 ? -26.504 1.914 19.149 1.00 87.75 231 ASN A CA 1
ATOM 1877 C C . ASN A 1 231 ? -25.897 0.815 18.265 1.00 87.75 231 ASN A C 1
ATOM 1879 O O . ASN A 1 231 ? -26.282 0.631 17.111 1.00 87.75 231 ASN A O 1
ATOM 1883 N N . THR A 1 232 ? -24.950 0.075 18.825 1.00 92.31 232 THR A N 1
ATOM 1884 C CA . THR A 1 232 ? -24.342 -1.112 18.230 1.00 92.31 232 THR A CA 1
ATOM 1885 C C . THR A 1 232 ? -24.609 -2.296 19.147 1.00 92.31 232 THR A C 1
ATOM 1887 O O . THR A 1 232 ? -24.205 -2.277 20.311 1.00 92.31 232 THR A O 1
ATOM 1890 N N . LEU A 1 233 ? -25.272 -3.324 18.619 1.00 91.12 233 LEU A N 1
ATOM 1891 C CA . LEU A 1 233 ? -25.423 -4.628 19.255 1.00 91.12 233 LEU A CA 1
ATOM 1892 C C . LEU A 1 233 ? -24.170 -5.465 19.000 1.00 91.12 233 LEU A C 1
ATOM 1894 O O . LEU A 1 233 ? -23.712 -5.565 17.862 1.00 91.12 233 LEU A O 1
ATOM 1898 N N . ILE A 1 234 ? -23.643 -6.076 20.057 1.00 91.88 234 ILE A N 1
ATOM 1899 C CA . ILE A 1 234 ? -22.420 -6.872 20.058 1.00 91.88 234 ILE A CA 1
ATOM 1900 C C . ILE A 1 234 ? -22.700 -8.232 20.694 1.00 91.88 234 ILE A C 1
ATOM 1902 O O . ILE A 1 234 ? -23.267 -8.293 21.785 1.00 91.88 234 ILE A O 1
ATOM 1906 N N . PHE A 1 235 ? -22.271 -9.309 20.040 1.00 92.62 235 PHE A N 1
ATOM 1907 C CA . PHE A 1 235 ? -22.311 -10.672 20.577 1.00 92.62 235 PHE A CA 1
ATOM 1908 C C . PHE A 1 235 ? -21.213 -11.540 19.946 1.00 92.62 235 PHE A C 1
ATOM 1910 O O . PHE A 1 235 ? -20.750 -11.260 18.836 1.00 92.62 235 PHE A O 1
ATOM 1917 N N . GLU A 1 236 ? -20.765 -12.570 20.666 1.00 91.94 236 GLU A N 1
ATOM 1918 C CA . GLU A 1 236 ? -19.771 -13.528 20.168 1.00 91.94 236 GLU A CA 1
ATOM 1919 C C . GLU A 1 236 ? -20.440 -14.576 19.271 1.00 91.94 236 GLU A C 1
ATOM 1921 O O . GLU A 1 236 ? -21.561 -15.019 19.526 1.00 91.94 236 GLU A O 1
ATOM 1926 N N . VAL A 1 237 ? -19.733 -14.996 18.225 1.00 92.06 237 VAL A N 1
ATOM 1927 C CA . VAL A 1 237 ? -20.173 -16.023 17.286 1.00 92.06 237 VAL A CA 1
ATOM 1928 C C . VAL A 1 237 ? -19.109 -17.091 17.107 1.00 92.06 237 VAL A C 1
ATOM 1930 O O . VAL A 1 237 ? -17.919 -16.789 17.098 1.00 92.06 237 VAL A O 1
ATOM 1933 N N . LYS A 1 238 ? -19.542 -18.338 16.908 1.00 89.94 238 LYS A N 1
ATOM 1934 C CA . LYS A 1 238 ? -18.681 -19.485 16.596 1.00 89.94 238 LYS A CA 1
ATOM 1935 C C . LYS A 1 238 ? -19.184 -20.143 15.323 1.00 89.94 238 LYS A C 1
ATOM 1937 O O . LYS A 1 238 ? -20.332 -20.573 15.261 1.00 89.94 238 LYS A O 1
ATOM 1942 N N . ILE A 1 239 ? -18.334 -20.212 14.305 1.00 90.06 239 ILE A N 1
ATOM 1943 C CA . ILE A 1 239 ? -18.715 -20.680 12.973 1.00 90.06 239 ILE A CA 1
ATOM 1944 C C . ILE A 1 239 ? -17.763 -21.794 12.542 1.00 90.06 239 ILE A C 1
ATOM 1946 O O . ILE A 1 239 ? -16.544 -21.603 12.488 1.00 90.06 239 ILE A O 1
ATOM 1950 N N . GLN A 1 240 ? -18.329 -22.961 12.231 1.00 89.00 240 GLN A N 1
ATOM 1951 C CA . GLN A 1 240 ? -17.578 -24.153 11.829 1.00 89.00 240 GLN A CA 1
ATOM 1952 C C . GLN A 1 240 ? -16.769 -23.929 10.537 1.00 89.00 240 GLN A C 1
ATOM 1954 O O . GLN A 1 240 ? -17.146 -23.071 9.730 1.00 89.00 240 GLN A O 1
ATOM 1959 N N . PRO A 1 241 ? -15.667 -24.677 10.325 1.00 87.56 241 PRO A N 1
ATOM 1960 C CA . PRO A 1 241 ? -14.898 -24.647 9.082 1.00 87.56 241 PRO A CA 1
ATOM 1961 C C . PRO A 1 241 ? -15.782 -24.801 7.844 1.00 87.56 241 PRO A C 1
ATOM 1963 O O . PRO A 1 241 ? -16.591 -25.725 7.788 1.00 87.56 241 PRO A O 1
ATOM 1966 N N . LEU A 1 242 ? -15.621 -23.921 6.851 1.00 82.12 242 LEU A N 1
ATOM 1967 C CA . LEU A 1 242 ? -16.374 -23.943 5.585 1.00 82.12 242 LEU A CA 1
ATOM 1968 C C . LEU A 1 242 ? -17.907 -24.006 5.755 1.00 82.12 242 LEU A C 1
ATOM 1970 O O . LEU A 1 242 ? -18.620 -24.405 4.833 1.00 82.12 242 LEU A O 1
ATOM 1974 N N . GLY A 1 243 ? -18.415 -23.605 6.922 1.00 80.75 243 GLY A N 1
ATOM 1975 C CA . GLY A 1 243 ? -19.816 -23.716 7.306 1.00 80.75 243 GLY A CA 1
ATOM 1976 C C . GLY A 1 243 ? -20.482 -22.364 7.516 1.00 80.75 243 GLY A C 1
ATOM 1977 O O . GLY A 1 243 ? -19.877 -21.299 7.369 1.00 80.75 243 GLY A O 1
ATOM 1978 N N . PHE A 1 244 ? -21.755 -22.411 7.889 1.00 83.44 244 PHE A N 1
ATOM 1979 C CA . PHE A 1 244 ? -22.502 -21.240 8.322 1.00 83.44 244 PHE A CA 1
ATOM 1980 C C . PHE A 1 244 ? -23.126 -21.471 9.697 1.00 83.44 244 PHE A C 1
ATOM 1982 O O . PHE A 1 244 ? -23.326 -22.607 10.121 1.00 83.44 244 PHE A O 1
ATOM 1989 N N . ALA A 1 245 ? -23.411 -20.376 10.390 1.00 85.44 245 ALA A N 1
ATOM 1990 C CA . ALA A 1 245 ? -24.143 -20.356 11.645 1.00 85.44 245 ALA A CA 1
ATOM 1991 C C . ALA A 1 245 ? -25.203 -19.257 11.575 1.00 85.44 245 ALA A C 1
ATOM 1993 O O . ALA A 1 245 ? -24.949 -18.175 11.037 1.00 85.44 245 ALA A O 1
ATOM 1994 N N . THR A 1 246 ? -26.378 -19.541 12.122 1.00 85.12 246 THR A N 1
ATOM 1995 C CA . THR A 1 246 ? -27.534 -18.648 12.075 1.00 85.12 246 THR A CA 1
ATOM 1996 C C . THR A 1 246 ? -27.898 -18.220 13.487 1.00 85.12 246 THR A C 1
ATOM 1998 O O . THR A 1 246 ? -28.095 -19.066 14.352 1.00 85.12 246 THR A O 1
ATOM 2001 N N . TYR A 1 247 ? -27.970 -16.910 13.709 1.00 90.12 247 TYR A N 1
ATOM 2002 C CA . TYR A 1 247 ? -28.331 -16.297 14.984 1.00 90.12 247 TYR A CA 1
ATOM 2003 C C . TYR A 1 247 ? -29.652 -15.544 14.842 1.00 90.12 247 TYR A C 1
ATOM 2005 O O . TYR A 1 247 ? -29.891 -14.894 13.822 1.00 90.12 247 TYR A O 1
ATOM 2013 N N . PHE A 1 248 ? -30.496 -15.603 15.867 1.00 87.38 248 PHE A N 1
ATOM 2014 C CA . PHE A 1 248 ? -31.816 -14.972 15.879 1.00 87.38 248 PHE A CA 1
ATOM 2015 C C . PHE A 1 248 ? -31.782 -13.776 16.817 1.00 87.38 248 PHE A C 1
ATOM 2017 O O . PHE A 1 248 ? -31.430 -13.927 17.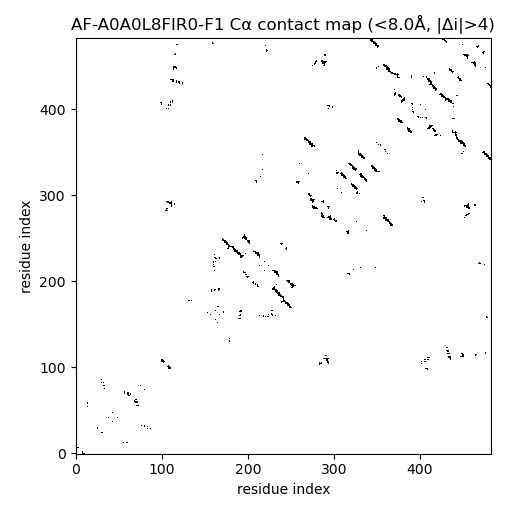983 1.00 87.38 248 PHE A O 1
ATOM 2024 N N . VAL A 1 249 ? -32.095 -12.588 16.309 1.00 88.19 249 VAL A N 1
ATOM 2025 C CA . VAL A 1 249 ? -31.959 -11.331 17.046 1.00 88.19 249 VAL A CA 1
ATOM 2026 C C . VAL A 1 249 ? -33.326 -10.691 17.213 1.00 88.19 249 VAL A C 1
ATOM 2028 O O . VAL A 1 249 ? -34.032 -10.484 16.229 1.00 88.19 249 VAL A O 1
ATOM 2031 N N . GLN A 1 250 ? -33.667 -10.327 18.446 1.00 80.62 250 GLN A N 1
ATOM 2032 C CA . GLN A 1 250 ? -34.932 -9.683 18.785 1.00 80.62 250 GLN A CA 1
ATOM 2033 C C . GLN A 1 250 ? -34.694 -8.512 19.741 1.00 80.62 250 GLN A C 1
ATOM 2035 O O . GLN A 1 250 ? -33.945 -8.634 20.707 1.00 80.62 250 GLN A O 1
ATOM 2040 N N . MET A 1 251 ? -35.315 -7.363 19.486 1.00 71.44 251 MET A N 1
ATOM 2041 C CA . MET A 1 251 ? -35.228 -6.184 20.353 1.00 71.44 251 MET A CA 1
ATOM 2042 C C . MET A 1 251 ? -35.979 -6.410 21.676 1.00 71.44 251 MET A C 1
ATOM 2044 O O . MET A 1 251 ? -37.104 -6.904 21.678 1.00 71.44 251 MET A O 1
ATOM 2048 N N . THR A 1 252 ? -35.383 -6.022 22.807 1.00 58.53 252 THR A N 1
ATOM 2049 C CA . THR A 1 252 ? -35.944 -6.204 24.160 1.00 58.53 252 THR A CA 1
ATOM 2050 C C . THR A 1 252 ? -35.917 -4.912 24.990 1.00 58.53 252 THR A C 1
ATOM 2052 O O . THR A 1 252 ? -35.405 -3.882 24.554 1.00 58.53 252 THR A O 1
ATOM 2055 N N . THR A 1 253 ? -36.520 -4.929 26.187 1.00 39.88 253 THR A N 1
ATOM 2056 C CA . THR A 1 253 ? -36.789 -3.729 27.013 1.00 39.88 253 THR A CA 1
ATOM 2057 C C . THR A 1 253 ? -36.087 -3.697 28.386 1.00 39.88 253 THR A C 1
ATOM 2059 O O . THR A 1 253 ? -36.403 -2.827 29.197 1.00 39.88 253 THR A O 1
ATOM 2062 N N . ARG A 1 254 ? -35.125 -4.589 28.695 1.00 33.84 254 ARG A N 1
ATOM 2063 C CA . ARG A 1 254 ? -34.388 -4.605 29.994 1.00 33.84 254 ARG A CA 1
ATOM 2064 C C . ARG A 1 254 ? -32.886 -4.934 29.850 1.00 33.84 254 ARG A C 1
ATOM 2066 O O . ARG A 1 254 ? -32.514 -5.602 28.891 1.00 33.84 254 ARG A O 1
ATOM 2073 N N . ILE A 1 255 ? -32.035 -4.442 30.775 1.00 29.58 255 ILE A N 1
ATOM 2074 C CA . ILE A 1 255 ? -30.543 -4.459 30.730 1.00 29.58 255 ILE A CA 1
ATOM 2075 C C . ILE A 1 255 ? -29.929 -4.766 32.125 1.00 29.58 255 ILE A C 1
ATOM 2077 O O . ILE A 1 255 ? -30.439 -4.256 33.121 1.00 29.58 255 ILE A O 1
ATOM 2081 N N . SER A 1 256 ? -28.798 -5.500 32.203 1.00 28.98 256 SER A N 1
ATOM 2082 C CA . SER A 1 256 ? -27.899 -5.589 33.388 1.00 28.98 256 SER A CA 1
ATOM 2083 C C . SER A 1 256 ? -26.424 -5.930 33.032 1.00 28.98 256 SER A C 1
ATOM 2085 O O . SER A 1 256 ? -26.180 -6.616 32.043 1.00 28.98 256 SER A O 1
ATOM 2087 N N . ASN A 1 257 ? -25.448 -5.450 33.829 1.00 27.47 257 ASN A N 1
ATOM 2088 C CA . ASN A 1 257 ? -23.986 -5.346 33.560 1.00 27.47 257 ASN A CA 1
ATOM 2089 C C . ASN A 1 257 ? -23.131 -6.034 34.659 1.00 27.47 257 ASN A C 1
ATOM 2091 O O . ASN A 1 257 ? -23.574 -6.022 35.800 1.00 27.47 257 ASN A O 1
ATOM 2095 N N . LEU A 1 258 ? -21.920 -6.546 34.351 1.00 30.22 258 LEU A N 1
ATOM 2096 C CA . LEU A 1 258 ? -20.843 -6.878 35.317 1.00 30.22 258 LEU A CA 1
ATOM 2097 C C . LEU A 1 258 ? -19.424 -6.921 34.674 1.00 30.22 258 LEU A C 1
ATOM 2099 O O . LEU A 1 258 ? -19.202 -7.604 33.680 1.00 30.22 258 LEU A O 1
ATOM 2103 N N . GLU A 1 259 ? -18.472 -6.203 35.290 1.00 32.53 259 GLU A N 1
ATOM 2104 C CA . GLU A 1 259 ? -17.068 -5.932 34.891 1.00 32.53 259 GLU A CA 1
ATOM 2105 C C . GLU A 1 259 ? -16.096 -7.141 34.856 1.00 32.53 259 GLU A C 1
ATOM 2107 O O . GLU A 1 259 ? -16.249 -8.114 35.591 1.00 32.53 259 GLU A O 1
ATOM 2112 N N . SER A 1 260 ? -14.969 -6.980 34.139 1.00 33.56 260 SER A N 1
ATOM 2113 C CA . SER A 1 260 ? -13.676 -7.621 34.470 1.00 33.56 260 SER A CA 1
ATOM 2114 C C . SER A 1 260 ? -12.477 -6.784 33.992 1.00 33.56 260 SER A C 1
ATOM 2116 O O . SER A 1 260 ? -12.555 -6.221 32.907 1.00 33.56 260 SER A O 1
ATOM 2118 N N . LYS A 1 261 ? -11.386 -6.720 34.780 1.00 33.50 261 LYS A N 1
ATOM 2119 C CA . LYS A 1 261 ? -10.201 -5.827 34.673 1.00 33.50 261 LYS A CA 1
ATOM 2120 C C . LYS A 1 261 ? -8.930 -6.548 34.175 1.00 33.50 261 LYS A C 1
ATOM 2122 O O . LYS A 1 261 ? -8.554 -7.501 34.843 1.00 33.50 261 LYS A O 1
ATOM 2127 N N . VAL A 1 262 ? -8.215 -6.030 33.157 1.00 32.66 262 VAL A N 1
ATOM 2128 C CA . VAL A 1 262 ? -6.755 -6.248 32.899 1.00 32.66 262 VAL A CA 1
ATOM 2129 C C . VAL A 1 262 ? -6.169 -5.091 32.037 1.00 32.66 262 VAL A C 1
ATOM 2131 O O . VAL A 1 262 ? -6.902 -4.543 31.218 1.00 32.66 262 VAL A O 1
ATOM 2134 N N . SER A 1 263 ? -4.877 -4.719 32.191 1.00 29.66 263 SER A N 1
ATOM 2135 C CA . SER A 1 263 ? -4.160 -3.676 31.401 1.00 29.66 263 SER A CA 1
ATOM 2136 C C . SER A 1 263 ? -2.684 -4.010 31.069 1.00 29.66 263 SER A C 1
ATOM 2138 O O . SER A 1 263 ? -2.000 -4.582 31.915 1.00 29.66 263 SER A O 1
ATOM 2140 N N . ALA A 1 264 ? -2.169 -3.542 29.917 1.00 35.47 264 ALA A N 1
ATOM 2141 C CA . ALA A 1 264 ? -0.741 -3.481 29.529 1.00 35.47 264 ALA A CA 1
ATOM 2142 C C . ALA A 1 264 ? -0.406 -2.118 28.863 1.00 35.47 264 ALA A C 1
ATOM 2144 O O . ALA A 1 264 ? -1.316 -1.453 28.368 1.00 35.47 264 ALA A O 1
ATOM 2145 N N . SER A 1 265 ? 0.868 -1.683 28.860 1.00 41.66 265 SER A N 1
ATOM 2146 C CA . SER A 1 265 ? 1.290 -0.335 28.412 1.00 41.66 265 SER A CA 1
ATOM 2147 C C . SER A 1 265 ? 2.003 -0.347 27.051 1.00 41.66 265 SER A C 1
ATOM 2149 O O . SER A 1 265 ? 3.128 -0.830 26.937 1.00 41.66 265 SER A O 1
ATOM 2151 N N . VAL A 1 266 ? 1.355 0.220 26.029 1.00 52.56 266 VAL A N 1
ATOM 2152 C CA . VAL A 1 266 ? 1.924 0.575 24.716 1.00 52.56 266 VAL A CA 1
ATOM 2153 C C . VAL A 1 266 ? 1.651 2.063 24.503 1.00 52.56 266 VAL A C 1
ATOM 2155 O O . VAL A 1 266 ? 0.506 2.494 24.641 1.00 52.56 266 VAL A O 1
ATOM 2158 N N . ALA A 1 267 ? 2.679 2.855 24.181 1.00 66.19 267 ALA A N 1
ATOM 2159 C CA . ALA A 1 267 ? 2.501 4.272 23.871 1.00 66.19 267 ALA A CA 1
ATOM 2160 C C . ALA A 1 267 ? 2.173 4.427 22.380 1.00 66.19 267 ALA A C 1
ATOM 2162 O O . ALA A 1 267 ? 2.988 4.090 21.520 1.00 66.19 267 ALA A O 1
ATOM 2163 N N . GLN A 1 268 ? 0.973 4.918 22.085 1.00 80.50 268 GLN A N 1
ATOM 2164 C CA . GLN A 1 268 ? 0.479 5.149 20.732 1.00 80.50 268 GLN A CA 1
ATOM 2165 C C . GLN A 1 268 ? 0.060 6.615 20.591 1.00 80.50 268 GLN A C 1
ATOM 2167 O O . GLN A 1 268 ? -0.649 7.136 21.450 1.00 80.50 268 GLN A O 1
ATOM 2172 N N . ASP A 1 269 ? 0.486 7.264 19.507 1.00 83.75 269 ASP A N 1
ATOM 2173 C CA . ASP A 1 269 ? 0.057 8.624 19.154 1.00 83.75 269 ASP A CA 1
ATOM 2174 C C . ASP A 1 269 ? -0.091 8.775 17.627 1.00 83.75 269 ASP A C 1
ATOM 2176 O O . ASP A 1 269 ? 0.219 7.856 16.858 1.00 83.75 269 ASP A O 1
ATOM 2180 N N . TYR A 1 270 ? -0.605 9.922 17.190 1.00 89.00 270 TYR A N 1
ATOM 2181 C CA . TYR A 1 270 ? -0.776 10.287 15.790 1.00 89.00 270 TYR A CA 1
ATOM 2182 C C . TYR A 1 270 ? 0.096 11.489 15.434 1.00 89.00 270 TYR A C 1
ATOM 2184 O O . TYR A 1 270 ? 0.179 12.482 16.161 1.00 89.00 270 TYR A O 1
ATOM 2192 N N . TYR A 1 271 ? 0.696 11.428 14.253 1.00 93.81 271 TYR A N 1
ATOM 2193 C CA . TYR A 1 271 ? 1.501 12.508 13.704 1.00 93.81 271 TYR A CA 1
ATOM 2194 C C . TYR A 1 271 ? 1.124 12.762 12.247 1.00 93.81 271 TYR A C 1
ATOM 2196 O O . TYR A 1 271 ? 0.355 12.016 11.639 1.00 93.81 271 TYR A O 1
ATOM 2204 N N . TYR A 1 272 ? 1.666 13.826 11.666 1.00 96.69 272 TYR A N 1
ATOM 2205 C CA . TYR A 1 272 ? 1.596 14.045 10.232 1.00 96.69 272 TYR A CA 1
ATOM 2206 C C . TYR A 1 272 ? 2.902 14.598 9.674 1.00 96.69 272 TYR A C 1
ATOM 2208 O O . TYR A 1 272 ? 3.567 15.437 10.286 1.00 96.69 272 TYR A O 1
ATOM 2216 N N . TYR A 1 273 ? 3.236 14.170 8.463 1.00 98.19 273 TYR A N 1
ATOM 2217 C CA . TYR A 1 273 ? 4.236 14.835 7.641 1.00 98.19 273 TYR A CA 1
ATOM 2218 C C . TYR A 1 273 ? 3.563 15.897 6.777 1.00 98.19 273 TYR A C 1
ATOM 2220 O O . TYR A 1 273 ? 2.451 15.701 6.284 1.00 98.19 273 TYR A O 1
ATOM 2228 N N . ILE A 1 274 ? 4.236 17.030 6.587 1.00 98.12 274 ILE A N 1
ATOM 2229 C CA . ILE A 1 274 ? 3.843 18.004 5.567 1.00 98.12 274 ILE A CA 1
ATOM 2230 C C . ILE A 1 274 ? 4.416 17.508 4.242 1.00 98.12 274 ILE A C 1
ATOM 2232 O O . ILE A 1 274 ? 5.619 17.272 4.164 1.00 98.12 274 ILE A O 1
ATOM 2236 N N . GLY A 1 275 ? 3.583 17.342 3.218 1.00 97.19 275 GLY A N 1
ATOM 2237 C CA . GLY A 1 275 ? 4.062 16.974 1.885 1.00 97.19 275 GLY A CA 1
ATOM 2238 C C . GLY A 1 275 ? 4.868 18.116 1.265 1.00 97.19 275 GLY A C 1
ATOM 2239 O O . GLY A 1 275 ? 4.453 19.273 1.340 1.00 97.19 275 GLY A O 1
ATOM 2240 N N . HIS A 1 276 ? 6.020 17.813 0.665 1.00 97.12 276 HIS A N 1
ATOM 2241 C CA . HIS A 1 276 ? 6.870 18.829 0.046 1.00 97.12 276 HIS A CA 1
ATOM 2242 C C . HIS A 1 276 ? 6.129 19.543 -1.111 1.00 97.12 276 HIS A C 1
ATOM 2244 O O . HIS A 1 276 ? 5.682 18.863 -2.042 1.00 97.12 276 HIS A O 1
ATOM 2250 N N . PRO A 1 277 ? 6.007 20.889 -1.101 1.00 94.25 277 PRO A N 1
ATOM 2251 C CA . PRO A 1 277 ? 5.280 21.658 -2.114 1.00 94.25 277 PRO A CA 1
ATOM 2252 C C . PRO A 1 277 ? 6.180 21.955 -3.324 1.00 94.25 277 PRO A C 1
ATOM 2254 O O . PRO A 1 277 ? 6.676 23.063 -3.508 1.00 94.25 277 PRO A O 1
ATOM 2257 N N . GLY A 1 278 ? 6.485 20.917 -4.097 1.00 90.62 278 GLY A N 1
ATOM 2258 C CA . GLY A 1 278 ? 7.359 21.001 -5.266 1.00 90.62 278 GLY A CA 1
ATOM 2259 C C . GLY A 1 278 ? 6.647 21.426 -6.557 1.00 90.62 278 GLY A C 1
ATOM 2260 O O . GLY A 1 278 ? 5.443 21.230 -6.694 1.00 90.62 278 GLY A O 1
ATOM 2261 N N . ASN A 1 279 ? 7.394 21.968 -7.524 1.00 91.94 279 ASN A N 1
ATOM 2262 C CA . ASN A 1 279 ? 6.912 22.232 -8.890 1.00 91.94 279 ASN A CA 1
ATOM 2263 C C . ASN A 1 279 ? 7.442 21.216 -9.926 1.00 91.94 279 ASN A C 1
ATOM 2265 O O . ASN A 1 279 ? 7.104 21.312 -11.102 1.00 91.94 279 ASN A O 1
ATOM 2269 N N . ASN A 1 280 ? 8.266 20.254 -9.494 1.00 93.75 280 ASN A N 1
ATOM 2270 C CA . ASN A 1 280 ? 8.854 19.186 -10.306 1.00 93.75 280 ASN A CA 1
ATOM 2271 C C . ASN A 1 280 ? 9.741 19.663 -11.476 1.00 93.75 280 ASN A C 1
ATOM 2273 O O . ASN A 1 280 ? 9.954 18.903 -12.421 1.00 93.75 280 ASN A O 1
ATOM 2277 N N . SER A 1 281 ? 10.274 20.893 -11.427 1.00 91.88 281 SER A N 1
ATOM 2278 C CA . SER A 1 281 ? 11.226 21.399 -12.433 1.00 91.88 281 SER A CA 1
ATOM 2279 C C . SER A 1 281 ? 12.523 20.589 -12.482 1.00 91.88 281 SER A C 1
ATOM 2281 O O . SER A 1 281 ? 13.130 20.437 -13.541 1.00 91.88 281 SER A O 1
ATOM 2283 N N . ASP A 1 282 ? 12.946 20.066 -11.333 1.00 92.44 282 ASP A N 1
ATOM 2284 C CA . ASP A 1 282 ? 14.124 19.232 -11.156 1.00 92.44 282 ASP A CA 1
ATOM 2285 C C . ASP A 1 282 ? 13.946 18.305 -9.939 1.00 92.44 282 ASP A C 1
ATOM 2287 O O . ASP A 1 282 ? 12.899 18.272 -9.289 1.00 92.44 282 ASP A O 1
ATOM 2291 N N . THR A 1 283 ? 14.969 17.507 -9.625 1.00 89.38 283 THR A N 1
ATOM 2292 C CA . THR A 1 283 ? 14.893 16.531 -8.529 1.00 89.38 283 THR A CA 1
ATOM 2293 C C . THR A 1 283 ? 14.779 17.172 -7.145 1.00 89.38 283 THR A C 1
ATOM 2295 O O . THR A 1 283 ? 14.194 16.573 -6.250 1.00 89.38 283 THR A O 1
ATOM 2298 N N . ASN A 1 284 ? 15.314 18.375 -6.936 1.00 93.25 284 ASN A N 1
ATOM 2299 C CA . ASN A 1 284 ? 15.248 19.073 -5.650 1.00 93.25 284 ASN A CA 1
ATOM 2300 C C . ASN A 1 284 ? 13.888 19.742 -5.437 1.00 93.25 284 ASN A C 1
ATOM 2302 O O . ASN A 1 284 ? 13.486 19.952 -4.291 1.00 93.25 284 ASN A O 1
ATOM 2306 N N . THR A 1 285 ? 13.147 20.012 -6.511 1.00 94.75 285 THR A N 1
ATOM 2307 C CA . THR A 1 285 ? 11.794 20.580 -6.475 1.00 94.75 285 THR A CA 1
ATOM 2308 C C . THR A 1 285 ? 10.688 19.530 -6.631 1.00 94.75 285 THR A C 1
ATOM 2310 O O . THR A 1 285 ? 9.545 19.888 -6.900 1.00 94.75 285 THR A O 1
ATOM 2313 N N . GLN A 1 286 ? 10.987 18.243 -6.417 1.00 97.25 286 GLN A N 1
ATOM 2314 C CA . GLN A 1 286 ? 10.010 17.147 -6.435 1.00 97.25 286 GLN A CA 1
ATOM 2315 C C . GLN A 1 286 ? 8.897 17.335 -5.385 1.00 97.25 286 GLN A C 1
ATOM 2317 O O . GLN A 1 286 ? 9.172 17.514 -4.198 1.00 97.25 286 GLN A O 1
ATOM 2322 N N . ALA A 1 287 ? 7.633 17.260 -5.787 1.00 97.81 287 ALA A N 1
ATOM 2323 C CA . ALA A 1 287 ? 6.498 17.289 -4.868 1.00 97.81 287 ALA A CA 1
ATOM 2324 C C . ALA A 1 287 ? 6.171 15.900 -4.298 1.00 97.81 287 ALA A C 1
ATOM 2326 O O . ALA A 1 287 ? 6.462 14.878 -4.924 1.00 97.81 287 ALA A O 1
ATOM 2327 N N . SER A 1 288 ? 5.521 15.869 -3.132 1.00 97.94 288 SER A N 1
ATOM 2328 C CA . SER A 1 288 ? 4.839 14.667 -2.628 1.00 97.94 288 SER A CA 1
ATOM 2329 C C . SER A 1 288 ? 3.437 14.582 -3.236 1.00 97.94 288 SER A C 1
ATOM 2331 O O . SER A 1 288 ? 2.703 15.570 -3.182 1.00 97.94 288 SER A O 1
ATOM 2333 N N . ASN A 1 289 ? 3.044 13.424 -3.778 1.00 97.44 289 ASN A N 1
ATOM 2334 C CA . ASN A 1 289 ? 1.687 13.190 -4.291 1.00 97.44 289 ASN A CA 1
ATOM 2335 C C . ASN A 1 289 ? 1.342 11.684 -4.385 1.00 97.44 289 ASN A C 1
ATOM 2337 O O . ASN A 1 289 ? 1.836 10.884 -3.593 1.00 97.44 289 ASN A O 1
ATOM 2341 N N . ASN A 1 290 ? 0.462 11.283 -5.312 1.00 94.44 290 ASN A N 1
ATOM 2342 C CA . ASN A 1 290 ? -0.059 9.933 -5.511 1.00 94.44 290 ASN A CA 1
ATOM 2343 C C . ASN A 1 290 ? 1.016 8.843 -5.456 1.00 94.44 290 ASN A C 1
ATOM 2345 O O . ASN A 1 290 ? 0.803 7.833 -4.781 1.00 94.44 290 ASN A O 1
ATOM 2349 N N . TYR A 1 291 ? 2.147 9.039 -6.129 1.00 98.12 291 TYR A N 1
ATOM 2350 C CA . TYR A 1 291 ? 3.229 8.063 -6.220 1.00 98.12 291 TYR A CA 1
ATOM 2351 C C . TYR A 1 291 ? 4.292 8.326 -5.169 1.00 98.12 291 TYR A C 1
ATOM 2353 O O . TYR A 1 291 ? 4.670 7.416 -4.422 1.00 98.12 291 TYR A O 1
ATOM 2361 N N . ILE A 1 292 ? 4.754 9.573 -5.108 1.00 98.50 292 ILE A N 1
ATOM 2362 C CA . ILE A 1 292 ? 5.919 9.958 -4.320 1.00 98.50 292 ILE A CA 1
ATOM 2363 C C . ILE A 1 292 ? 5.507 10.360 -2.911 1.00 98.50 292 ILE A C 1
ATOM 2365 O O . ILE A 1 292 ? 4.591 11.157 -2.713 1.00 98.50 292 ILE A O 1
ATOM 2369 N N . PHE A 1 293 ? 6.213 9.812 -1.925 1.00 98.56 293 PHE A N 1
ATOM 2370 C CA . PHE A 1 293 ? 6.209 10.343 -0.569 1.00 98.56 293 PHE A CA 1
ATOM 2371 C C . PHE A 1 293 ? 7.497 11.133 -0.377 1.00 98.56 293 PHE A C 1
ATOM 2373 O O . PHE A 1 293 ? 8.590 10.571 -0.418 1.00 98.56 293 PHE A O 1
ATOM 2380 N N . ARG A 1 294 ? 7.361 12.445 -0.193 1.00 98.00 294 ARG A N 1
ATOM 2381 C CA . ARG A 1 294 ? 8.476 13.336 0.123 1.00 98.00 294 ARG A CA 1
ATOM 2382 C C . ARG A 1 294 ? 8.064 14.264 1.262 1.00 98.00 294 ARG A C 1
ATOM 2384 O O . ARG A 1 294 ? 7.410 15.282 1.008 1.00 98.00 294 ARG A O 1
ATOM 2391 N N . PRO A 1 295 ? 8.378 13.921 2.518 1.00 97.56 295 PRO A N 1
ATOM 2392 C CA . PRO A 1 295 ? 8.071 14.805 3.625 1.00 97.56 295 PRO A CA 1
ATOM 2393 C C . PRO A 1 295 ? 8.945 16.065 3.545 1.00 97.56 295 PRO A C 1
ATOM 2395 O O . PRO A 1 295 ? 10.125 15.999 3.221 1.00 97.56 295 PRO A O 1
ATOM 2398 N N . LEU A 1 296 ? 8.372 17.226 3.858 1.00 96.75 296 LEU A N 1
ATOM 2399 C CA . LEU A 1 296 ? 9.088 18.504 3.903 1.00 96.75 296 LEU A CA 1
ATOM 2400 C C . LEU A 1 296 ? 10.186 18.502 4.977 1.00 96.75 296 LEU A C 1
ATOM 2402 O O . LEU A 1 296 ? 11.233 19.110 4.792 1.00 96.75 296 LEU A O 1
ATOM 2406 N N . ASN A 1 297 ? 9.935 17.812 6.093 1.00 95.81 297 ASN A N 1
ATOM 2407 C CA . ASN A 1 297 ? 10.866 17.649 7.204 1.00 95.81 297 ASN A CA 1
ATOM 2408 C C . ASN A 1 297 ? 10.953 16.173 7.597 1.00 95.81 297 ASN A C 1
ATOM 2410 O O . ASN A 1 297 ? 9.948 15.464 7.582 1.00 95.81 297 ASN A O 1
ATOM 2414 N N . ASN A 1 298 ? 12.126 15.737 8.058 1.00 94.38 298 ASN A N 1
ATOM 2415 C CA . ASN A 1 298 ? 12.318 14.368 8.550 1.00 94.38 298 ASN A CA 1
ATOM 2416 C C . ASN A 1 298 ? 11.605 14.094 9.887 1.00 94.38 298 ASN A C 1
ATOM 2418 O O . ASN A 1 298 ? 11.388 12.938 10.245 1.00 94.38 298 ASN A O 1
ATOM 2422 N N . THR A 1 299 ? 11.217 15.145 10.610 1.00 93.19 299 THR A N 1
ATOM 2423 C CA . THR A 1 299 ? 10.463 15.043 11.862 1.00 93.19 299 THR A CA 1
ATOM 2424 C C . THR A 1 299 ? 8.987 15.331 11.592 1.00 93.19 299 THR A C 1
ATOM 2426 O O . THR A 1 299 ? 8.672 16.414 11.082 1.00 93.19 299 THR A O 1
ATOM 2429 N N . PRO A 1 300 ? 8.069 14.407 11.921 1.00 94.06 300 PRO A N 1
ATOM 2430 C CA . PRO A 1 300 ? 6.649 14.657 11.755 1.00 94.06 300 PRO A CA 1
ATOM 2431 C C . PRO A 1 300 ? 6.133 15.612 12.840 1.00 94.06 300 PRO A C 1
ATOM 2433 O O . PRO A 1 300 ? 6.693 15.725 13.930 1.00 94.06 300 PRO A O 1
ATOM 2436 N N . SER A 1 301 ? 5.046 16.315 12.539 1.00 92.75 301 SER A N 1
ATOM 2437 C CA . SER A 1 301 ? 4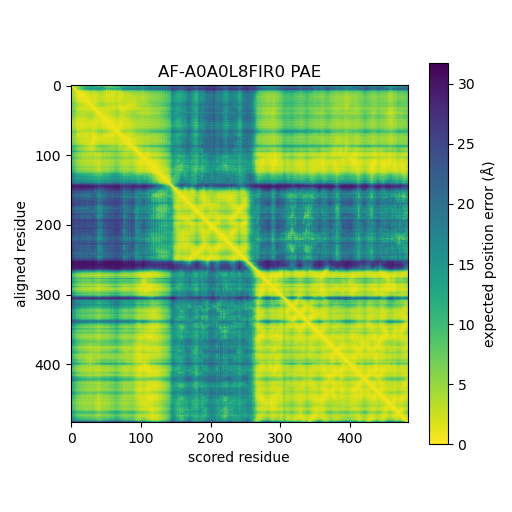.357 17.196 13.486 1.00 92.75 301 SER A CA 1
ATOM 2438 C C . SER A 1 301 ? 3.308 16.412 14.271 1.00 92.75 301 SER A C 1
ATOM 2440 O O . SER A 1 301 ? 2.632 15.554 13.706 1.00 92.75 301 SER A O 1
ATOM 2442 N N . SER A 1 302 ? 3.143 16.702 15.564 1.00 87.31 302 SER A N 1
ATOM 2443 C CA . SER A 1 302 ? 2.038 16.124 16.340 1.00 87.31 302 SER A CA 1
ATOM 2444 C C . SER A 1 302 ? 0.701 16.680 15.857 1.00 87.31 302 SER A C 1
ATOM 2446 O O . SER A 1 302 ? 0.596 17.853 15.495 1.00 87.31 302 SER A O 1
ATOM 2448 N N . VAL A 1 303 ? -0.333 15.840 15.875 1.00 83.94 303 VAL A N 1
ATOM 2449 C CA . VAL A 1 303 ? -1.712 16.264 15.590 1.00 83.94 303 VAL A CA 1
ATOM 2450 C C . VAL A 1 303 ? -2.342 16.991 16.787 1.00 83.94 303 VAL A C 1
ATOM 2452 O O . VAL A 1 303 ? -3.350 17.680 16.631 1.00 83.94 303 VAL A O 1
ATOM 2455 N N . ASN A 1 304 ? -1.745 16.845 17.976 1.00 70.06 304 ASN A N 1
ATOM 2456 C CA . ASN A 1 304 ? -2.213 17.424 19.229 1.00 70.06 304 ASN A CA 1
ATOM 2457 C C . ASN A 1 304 ? -1.611 18.830 19.386 1.00 70.06 304 ASN A C 1
ATOM 2459 O O . ASN A 1 304 ? -0.484 18.997 19.853 1.00 70.06 304 ASN A O 1
ATOM 2463 N N . TYR A 1 305 ? -2.364 19.861 18.996 1.00 59.34 305 TYR A N 1
ATOM 2464 C CA . TYR A 1 305 ? -1.963 21.273 19.091 1.00 59.34 305 TYR A CA 1
ATOM 2465 C C . TYR A 1 305 ? -2.024 21.808 20.535 1.00 59.34 305 TYR A C 1
ATOM 2467 O O . TYR A 1 305 ? -2.726 22.779 20.797 1.00 59.34 305 TYR A O 1
ATOM 2475 N N . LEU A 1 306 ? -1.302 21.186 21.474 1.00 51.25 306 LEU A N 1
ATOM 2476 C CA . LEU A 1 306 ? -1.201 21.595 22.890 1.00 51.25 306 LEU A CA 1
ATOM 2477 C C . LEU A 1 306 ? -2.413 21.250 23.778 1.00 51.25 306 LEU A C 1
ATOM 2479 O O . LEU A 1 306 ? -2.448 21.656 24.938 1.00 51.25 306 LEU A O 1
ATOM 2483 N N . MET A 1 307 ? -3.391 20.483 23.283 1.00 54.53 307 MET A N 1
ATOM 2484 C CA . MET A 1 307 ? -4.499 19.980 24.107 1.00 54.53 307 MET A CA 1
ATOM 2485 C C . MET A 1 307 ? -4.292 18.502 24.464 1.00 54.53 307 MET A C 1
ATOM 2487 O O . MET A 1 307 ? -3.898 17.725 23.592 1.00 54.53 307 MET A O 1
ATOM 2491 N N . PRO A 1 308 ? -4.575 18.086 25.712 1.00 61.56 308 PRO A N 1
ATOM 2492 C CA . PRO A 1 308 ? -4.537 16.677 26.081 1.00 61.56 308 PRO A CA 1
ATOM 2493 C C . PRO A 1 308 ? -5.584 15.889 25.285 1.00 61.56 308 PRO A C 1
ATOM 2495 O O . PRO A 1 308 ? -6.694 16.376 25.045 1.00 61.56 308 PRO A O 1
ATOM 2498 N N . VAL A 1 309 ? -5.234 14.658 24.903 1.00 72.31 309 VAL A N 1
ATOM 2499 C CA . VAL A 1 309 ? -6.142 13.734 24.211 1.00 72.31 309 VAL A CA 1
ATOM 2500 C C . VAL A 1 309 ? -7.383 13.528 25.076 1.00 72.31 309 VAL A C 1
ATOM 2502 O O . VAL A 1 309 ? -7.292 13.052 26.209 1.00 72.31 309 VAL A O 1
ATOM 2505 N N . LYS A 1 310 ? -8.559 13.879 24.548 1.00 72.94 310 LYS A N 1
ATOM 2506 C CA . LYS A 1 310 ? -9.817 13.670 25.271 1.00 72.94 310 LYS A CA 1
ATOM 2507 C C . LYS A 1 310 ? -10.159 12.192 25.210 1.00 72.94 310 LYS A C 1
ATOM 2509 O O . LYS A 1 310 ? -10.357 11.664 24.116 1.00 72.94 310 LYS A O 1
ATOM 2514 N N . SER A 1 311 ? -10.242 11.543 26.365 1.00 72.44 311 SER A N 1
ATOM 2515 C CA . SER A 1 311 ? -10.582 10.129 26.471 1.00 72.44 311 SER A CA 1
ATOM 2516 C C . SER A 1 311 ? -11.917 9.918 27.183 1.00 72.44 311 SER A C 1
ATOM 2518 O O . SER A 1 311 ? -12.266 10.620 28.129 1.00 72.44 311 SER A O 1
ATOM 2520 N N . HIS A 1 312 ? -12.680 8.940 26.709 1.00 75.31 312 HIS A N 1
ATOM 2521 C CA . HIS A 1 312 ? -13.903 8.469 27.342 1.00 75.31 312 HIS A CA 1
ATOM 2522 C C . HIS A 1 312 ? -13.874 6.944 27.382 1.00 75.31 312 HIS A C 1
ATOM 2524 O O . HIS A 1 312 ? -13.756 6.290 26.344 1.00 75.31 312 HIS A O 1
ATOM 2530 N N . ILE A 1 313 ? -13.958 6.380 28.584 1.00 72.38 313 ILE A N 1
ATOM 2531 C CA . ILE A 1 313 ? -13.871 4.936 28.797 1.00 72.38 313 ILE A CA 1
ATOM 2532 C C . ILE A 1 313 ? -15.282 4.378 28.940 1.00 72.38 313 ILE A C 1
ATOM 2534 O O . ILE A 1 313 ? -16.048 4.817 29.795 1.00 72.38 313 ILE A O 1
ATOM 2538 N N . VAL A 1 314 ? -15.603 3.377 28.129 1.00 75.19 314 VAL A N 1
ATOM 2539 C CA . VAL A 1 314 ? -16.833 2.594 28.243 1.00 75.19 314 VAL A CA 1
ATOM 2540 C C . VAL A 1 314 ? -16.456 1.223 28.773 1.00 75.19 314 VAL A C 1
ATOM 2542 O O . VAL A 1 314 ? -15.722 0.484 28.122 1.00 75.19 314 VAL A O 1
ATOM 2545 N N . LYS A 1 315 ? -16.961 0.866 29.952 1.00 75.25 315 LYS A N 1
ATOM 2546 C CA . LYS A 1 315 ? -16.782 -0.473 30.514 1.00 75.25 315 LYS A CA 1
ATOM 2547 C C . LYS A 1 315 ? -18.073 -1.264 30.391 1.00 75.25 315 LYS A C 1
ATOM 2549 O O . LYS A 1 315 ? -19.092 -0.875 30.959 1.00 75.25 315 LYS A O 1
ATOM 2554 N N . GLY A 1 316 ? -18.012 -2.378 29.675 1.00 68.88 316 GLY A N 1
ATOM 2555 C CA . GLY A 1 316 ? -19.078 -3.367 29.638 1.00 68.88 316 GLY A CA 1
ATOM 2556 C C . GLY A 1 316 ? -18.587 -4.762 30.021 1.00 68.88 316 GLY A C 1
ATOM 2557 O O . GLY A 1 316 ? -17.385 -4.974 30.204 1.00 68.88 316 GLY A O 1
ATOM 2558 N N . PRO A 1 317 ? -19.517 -5.722 30.138 1.00 69.38 317 PRO A N 1
ATOM 2559 C CA . PRO A 1 317 ? -19.207 -7.090 30.535 1.00 69.38 317 PRO A CA 1
ATOM 2560 C C . PRO A 1 317 ? -18.473 -7.895 29.453 1.00 69.38 317 PRO A C 1
ATOM 2562 O O . PRO A 1 317 ? -17.854 -8.905 29.781 1.00 69.38 317 PRO A O 1
ATOM 2565 N N . LEU A 1 318 ? -18.557 -7.491 28.177 1.00 71.81 318 LEU A N 1
ATOM 2566 C CA . LEU A 1 318 ? -17.957 -8.202 27.038 1.00 71.81 318 LEU A CA 1
ATOM 2567 C C . LEU A 1 318 ? -16.811 -7.427 26.391 1.00 71.81 318 LEU A C 1
ATOM 2569 O O . LEU A 1 318 ? -15.838 -8.032 25.941 1.00 71.81 318 LEU A O 1
ATOM 2573 N N . VAL A 1 319 ? -16.926 -6.100 26.342 1.00 75.56 319 VAL A N 1
ATOM 2574 C CA . VAL A 1 319 ? -15.920 -5.217 25.755 1.00 75.56 319 VAL A CA 1
ATOM 2575 C C . VAL A 1 319 ? -15.695 -3.990 26.624 1.00 75.56 319 VAL A C 1
ATOM 2577 O O . VAL A 1 319 ? -16.638 -3.390 27.152 1.00 75.56 319 VAL A O 1
ATOM 2580 N N . GLN A 1 320 ? -14.428 -3.608 26.738 1.00 72.56 320 GLN A N 1
ATOM 2581 C CA . GLN A 1 320 ? -14.022 -2.294 27.209 1.00 72.56 320 GLN A CA 1
ATOM 2582 C C . GLN A 1 320 ? -13.564 -1.460 26.024 1.00 72.56 320 GLN A C 1
ATOM 2584 O O . GLN A 1 320 ? -12.790 -1.938 25.192 1.00 72.56 320 GLN A O 1
ATOM 2589 N N . GLU A 1 321 ? -14.019 -0.214 25.964 1.00 80.50 321 GLU A N 1
ATOM 2590 C CA . GLU A 1 321 ? -13.632 0.720 24.919 1.00 80.50 321 GLU A CA 1
ATOM 2591 C C . GLU A 1 321 ? -12.969 1.961 25.503 1.00 80.50 321 GLU A C 1
ATOM 2593 O O . GLU A 1 321 ? -13.434 2.524 26.495 1.00 80.50 321 GLU A O 1
ATOM 2598 N N . VAL A 1 322 ? -11.920 2.433 24.840 1.00 74.88 322 VAL A N 1
ATOM 2599 C CA . VAL A 1 322 ? -11.312 3.736 25.100 1.00 74.88 322 VAL A CA 1
ATOM 2600 C C . VAL A 1 322 ? -11.503 4.584 23.854 1.00 74.88 322 VAL A C 1
ATOM 2602 O O . VAL A 1 322 ? -10.859 4.366 22.830 1.00 74.88 322 VAL A O 1
ATOM 2605 N N . HIS A 1 323 ? -12.419 5.544 23.936 1.00 80.69 323 HIS A N 1
ATOM 2606 C CA . HIS A 1 323 ? -12.697 6.504 22.874 1.00 80.69 323 HIS A CA 1
ATOM 2607 C C . HIS A 1 323 ? -11.745 7.673 23.053 1.00 80.69 323 HIS A C 1
ATOM 2609 O O . HIS A 1 323 ? -11.747 8.295 24.109 1.00 80.69 323 HIS A O 1
ATOM 2615 N N . GLN A 1 324 ? -10.940 7.975 22.047 1.00 80.19 324 GLN A N 1
ATOM 2616 C CA . GLN A 1 324 ? -9.921 9.015 22.086 1.00 80.19 324 GLN A CA 1
ATOM 2617 C C . GLN A 1 324 ? -10.154 10.015 20.959 1.00 80.19 324 GLN A C 1
ATOM 2619 O O . GLN A 1 324 ? -10.358 9.649 19.800 1.00 80.19 324 GLN A O 1
ATOM 2624 N N . VAL A 1 325 ? -10.105 11.298 21.297 1.00 83.12 325 VAL A N 1
ATOM 2625 C CA . VAL A 1 325 ? -10.126 12.405 20.342 1.00 83.12 325 VAL A CA 1
ATOM 2626 C C . VAL A 1 325 ? -8.800 13.138 20.470 1.00 83.12 325 VAL A C 1
ATOM 2628 O O . VAL A 1 325 ? -8.547 13.786 21.486 1.00 83.12 325 VAL A O 1
ATOM 2631 N N . PHE A 1 326 ? -7.965 13.007 19.441 1.00 84.88 326 PHE A N 1
ATOM 2632 C CA . PHE A 1 326 ? -6.642 13.627 19.364 1.00 84.88 326 PHE A CA 1
ATOM 2633 C C . PHE A 1 326 ? -6.770 15.069 18.861 1.00 84.88 326 PHE A C 1
ATOM 2635 O O . PHE A 1 326 ? -6.310 16.024 19.479 1.00 84.88 326 PHE A O 1
ATOM 2642 N N . CYS A 1 327 ? -7.522 15.247 17.777 1.00 87.19 327 CYS A N 1
ATOM 2643 C CA . CYS A 1 327 ? -7.874 16.550 17.226 1.00 87.19 327 CYS A CA 1
ATOM 2644 C C . CYS A 1 327 ? -9.231 16.457 16.494 1.00 87.19 327 CYS A C 1
ATOM 2646 O O . CYS A 1 327 ? -9.780 15.359 16.365 1.00 87.19 327 CYS A O 1
ATOM 2648 N N . PRO A 1 328 ? -9.813 17.568 15.994 1.00 90.06 328 PRO A N 1
ATOM 2649 C CA . PRO A 1 328 ? -11.132 17.544 15.347 1.00 90.06 328 PRO A CA 1
ATOM 2650 C C . PRO A 1 328 ? -11.270 16.573 14.161 1.00 90.06 328 PRO A C 1
ATOM 2652 O O . PRO A 1 328 ? -12.382 16.162 13.840 1.00 90.06 328 PRO A O 1
ATOM 2655 N N . TRP A 1 329 ? -10.154 16.203 13.529 1.00 92.50 329 TRP A N 1
ATOM 2656 C CA . TRP A 1 329 ? -10.085 15.363 12.331 1.00 92.50 329 TRP A CA 1
ATOM 2657 C C . TRP A 1 329 ? -9.358 14.025 12.564 1.00 92.50 329 TRP A C 1
ATOM 2659 O O . TRP A 1 329 ? -9.106 13.310 11.598 1.00 92.50 329 TRP A O 1
ATOM 2669 N N . ILE A 1 330 ? -9.027 13.662 13.816 1.00 93.19 330 ILE A N 1
ATOM 2670 C CA . ILE A 1 330 ? -8.486 12.337 14.175 1.00 93.19 330 ILE A CA 1
ATOM 2671 C C . ILE A 1 330 ? -9.098 11.842 15.481 1.00 93.19 330 ILE A C 1
ATOM 2673 O O . ILE A 1 330 ? -8.945 12.448 16.547 1.00 93.19 330 ILE A O 1
ATOM 2677 N N . THR A 1 331 ? -9.740 10.678 15.403 1.00 91.12 331 THR A N 1
ATOM 2678 C CA . THR A 1 331 ? -10.295 9.975 16.564 1.00 91.12 331 THR A CA 1
ATOM 2679 C C . THR A 1 331 ? -9.990 8.488 16.496 1.00 91.12 331 THR A C 1
ATOM 2681 O O . THR A 1 331 ? -9.799 7.942 15.410 1.00 91.12 331 THR A O 1
ATOM 2684 N N . GLN A 1 332 ? -9.972 7.836 17.650 1.00 87.19 332 GLN A N 1
ATOM 2685 C CA . GLN A 1 332 ? -9.698 6.414 17.788 1.00 87.19 332 GLN A CA 1
ATOM 2686 C C . GLN A 1 332 ? -10.654 5.784 18.800 1.00 87.19 332 GLN A C 1
ATOM 2688 O O . GLN A 1 332 ? -11.066 6.431 19.760 1.00 87.19 332 GLN A O 1
ATOM 2693 N N . VAL A 1 333 ? -10.985 4.514 18.606 1.00 84.31 333 VAL A N 1
ATOM 2694 C CA . VAL A 1 333 ? -11.630 3.666 19.605 1.00 84.31 333 VAL A CA 1
ATOM 2695 C C . VAL A 1 333 ? -10.788 2.407 19.752 1.00 84.31 333 VAL A C 1
ATOM 2697 O O . VAL A 1 333 ? -10.701 1.604 18.825 1.00 84.31 333 VAL A O 1
ATOM 2700 N N . ILE A 1 334 ? -10.159 2.243 20.914 1.00 79.81 334 ILE A N 1
ATOM 2701 C CA . ILE A 1 334 ? -9.483 0.994 21.277 1.00 79.81 334 ILE A CA 1
ATOM 2702 C C . ILE A 1 334 ? -10.515 0.089 21.931 1.00 79.81 334 ILE A C 1
ATOM 2704 O O . ILE A 1 334 ? -11.212 0.536 22.838 1.00 79.81 334 ILE A O 1
ATOM 2708 N N . ARG A 1 335 ? -10.602 -1.168 21.504 1.00 80.00 335 ARG A N 1
ATOM 2709 C CA . ARG A 1 335 ? -11.521 -2.168 22.049 1.00 80.00 335 ARG A CA 1
ATOM 2710 C C . ARG A 1 335 ? -10.750 -3.383 22.534 1.00 80.00 335 ARG A C 1
ATOM 2712 O O . ARG A 1 335 ? -9.983 -3.980 21.779 1.00 80.00 335 ARG A O 1
ATOM 2719 N N . LEU A 1 336 ? -10.998 -3.764 23.782 1.00 73.75 336 LEU A N 1
ATOM 2720 C CA . LEU A 1 336 ? -10.508 -5.004 24.372 1.00 73.75 336 LEU A CA 1
ATOM 2721 C C . LEU A 1 336 ? -11.698 -5.897 24.720 1.00 73.75 336 LEU A C 1
ATOM 2723 O O . LEU A 1 336 ? -12.536 -5.539 25.550 1.00 73.75 336 LEU A O 1
ATOM 2727 N N . TYR A 1 337 ? -11.761 -7.056 24.073 1.00 74.88 337 TYR A N 1
ATOM 2728 C CA . TYR A 1 337 ? -12.803 -8.058 24.284 1.00 74.88 337 TYR A CA 1
ATOM 2729 C C . TYR A 1 337 ? -12.396 -9.070 25.354 1.00 74.88 337 TYR A C 1
ATOM 2731 O O . TYR A 1 337 ? -11.231 -9.449 25.428 1.00 74.88 337 TYR A O 1
ATOM 2739 N N . LYS A 1 338 ? -13.367 -9.559 26.138 1.00 67.31 338 LYS A N 1
ATOM 2740 C CA . LYS A 1 338 ? -13.171 -10.470 27.285 1.00 67.31 338 LYS A CA 1
ATOM 2741 C C . LYS A 1 338 ? -12.414 -11.772 26.962 1.00 67.31 338 LYS A C 1
ATOM 2743 O O . LYS A 1 338 ? -11.838 -12.367 27.867 1.00 67.31 338 LYS A O 1
ATOM 2748 N N . SER A 1 339 ? -12.399 -12.207 25.703 1.00 72.94 339 SER A N 1
ATOM 2749 C CA . SER A 1 339 ? -11.739 -13.438 25.240 1.00 72.94 339 SER A CA 1
ATOM 2750 C C . SER A 1 339 ? -10.636 -13.212 24.199 1.00 72.94 339 SER A C 1
ATOM 2752 O O . SER A 1 339 ? -10.002 -14.179 23.778 1.00 72.94 339 SER A O 1
ATOM 2754 N N . ASN A 1 340 ? -10.373 -11.967 23.786 1.00 66.94 340 ASN A N 1
ATOM 2755 C CA . ASN A 1 340 ? -9.338 -11.691 22.791 1.00 66.94 340 ASN A CA 1
ATOM 2756 C C . ASN A 1 340 ? -7.990 -11.453 23.478 1.00 66.94 340 ASN A C 1
ATOM 2758 O O . ASN A 1 340 ? -7.896 -10.738 24.472 1.00 66.94 340 ASN A O 1
ATOM 2762 N N . ASN A 1 341 ? -6.926 -11.994 22.889 1.00 70.94 341 ASN A N 1
ATOM 2763 C CA . ASN A 1 341 ? -5.539 -11.741 23.288 1.00 70.94 341 ASN A CA 1
ATOM 2764 C C . ASN A 1 341 ? -4.892 -10.575 22.512 1.00 70.94 341 ASN A C 1
ATOM 2766 O O . ASN A 1 341 ? -3.675 -10.427 22.526 1.00 70.94 341 ASN A O 1
ATOM 2770 N N . PHE A 1 342 ? -5.695 -9.767 21.822 1.00 75.25 342 PHE A N 1
ATOM 2771 C CA . PHE A 1 342 ? -5.265 -8.607 21.047 1.00 75.25 342 PHE A CA 1
ATOM 2772 C C . PHE A 1 342 ? -6.232 -7.443 21.269 1.00 75.25 342 PHE A C 1
ATOM 2774 O O . PHE A 1 342 ? -7.410 -7.645 21.585 1.00 75.25 342 PHE A O 1
ATOM 2781 N N . ALA A 1 343 ? -5.741 -6.223 21.062 1.00 76.75 343 ALA A N 1
ATOM 2782 C CA . ALA A 1 343 ? -6.575 -5.032 21.025 1.00 76.75 343 ALA A CA 1
ATOM 2783 C C . ALA A 1 343 ? -6.997 -4.739 19.585 1.00 76.75 343 ALA A C 1
ATOM 2785 O O . ALA A 1 343 ? -6.193 -4.827 18.654 1.00 76.75 343 ALA A O 1
ATOM 2786 N N . GLU A 1 344 ? -8.256 -4.357 19.408 1.00 83.06 344 GLU A N 1
ATOM 2787 C CA . GLU A 1 344 ? -8.713 -3.758 18.163 1.00 83.06 344 GLU A CA 1
ATOM 2788 C C . GLU A 1 344 ? -8.626 -2.238 18.271 1.00 83.06 344 GLU A C 1
ATOM 2790 O O . GLU A 1 344 ? -9.067 -1.647 19.254 1.00 83.06 344 GLU A O 1
ATOM 2795 N N . VAL A 1 345 ? -8.093 -1.598 17.240 1.00 85.69 345 VAL A N 1
ATOM 2796 C CA . VAL A 1 345 ? -7.976 -0.148 17.147 1.00 85.69 345 VAL A CA 1
ATOM 2797 C C . VAL A 1 345 ? -8.717 0.318 15.918 1.00 85.69 345 VAL A C 1
ATOM 2799 O O . VAL A 1 345 ? -8.221 0.190 14.802 1.00 85.69 345 VAL A O 1
ATOM 2802 N N . GLU A 1 346 ? -9.893 0.887 16.114 1.00 92.19 346 GLU A N 1
ATOM 2803 C CA . GLU A 1 346 ? -10.583 1.598 15.049 1.00 92.19 346 GLU A CA 1
ATOM 2804 C C . GLU A 1 346 ? -10.133 3.052 15.049 1.00 92.19 346 GLU A C 1
ATOM 2806 O O . GLU A 1 346 ? -10.186 3.728 16.072 1.00 92.19 346 GLU A O 1
ATOM 2811 N N . TRP A 1 347 ? -9.726 3.556 13.897 1.00 93.44 347 TRP A N 1
ATOM 2812 C CA . TRP A 1 347 ? -9.298 4.934 13.722 1.00 93.44 347 TRP A CA 1
ATOM 2813 C C . TRP A 1 347 ? -10.168 5.613 12.669 1.00 93.44 347 TRP A C 1
ATOM 2815 O O . TRP A 1 347 ? -10.623 4.994 11.710 1.00 93.44 347 TRP A O 1
ATOM 2825 N N . THR A 1 348 ? -10.444 6.898 12.860 1.00 96.06 348 THR A N 1
ATOM 2826 C CA . THR A 1 348 ? -11.151 7.746 11.894 1.00 96.06 348 THR A CA 1
ATOM 2827 C C . THR A 1 348 ? -10.314 8.994 11.658 1.00 96.06 348 THR A C 1
ATOM 2829 O O . THR A 1 348 ? -10.027 9.721 12.610 1.00 96.06 348 THR A O 1
ATOM 2832 N N . ALA A 1 349 ? -9.920 9.221 10.405 1.00 95.88 349 ALA A N 1
ATOM 2833 C CA . ALA A 1 349 ? -9.021 10.291 9.994 1.00 95.88 349 ALA A CA 1
ATOM 2834 C C . ALA A 1 349 ? -9.628 11.102 8.840 1.00 95.88 349 ALA A C 1
ATOM 2836 O O . ALA A 1 349 ? -10.051 10.548 7.827 1.00 95.88 349 ALA A O 1
ATOM 2837 N N . GLY A 1 350 ? -9.632 12.423 8.986 1.00 93.88 350 GLY A N 1
ATOM 2838 C CA . GLY A 1 350 ? -10.218 13.377 8.052 1.00 93.88 350 GLY A CA 1
ATOM 2839 C C . GLY A 1 350 ? -11.430 14.119 8.639 1.00 93.88 350 GLY A C 1
ATOM 2840 O O . GLY A 1 350 ? -11.965 13.742 9.676 1.00 93.88 350 GLY A O 1
ATOM 2841 N N . SER A 1 351 ? -11.901 15.201 8.018 1.00 95.94 351 SER A N 1
ATOM 2842 C CA . SER A 1 351 ? -11.371 15.850 6.807 1.00 95.94 351 SER A CA 1
ATOM 2843 C C . SER A 1 351 ? -10.016 16.500 7.099 1.00 95.94 351 SER A C 1
ATOM 2845 O O . SER A 1 351 ? -9.897 17.302 8.024 1.00 95.94 351 SER A O 1
ATOM 2847 N N . ILE A 1 352 ? -8.978 16.139 6.336 1.00 96.56 352 ILE A N 1
ATOM 2848 C CA . ILE A 1 352 ? -7.627 16.675 6.552 1.00 96.56 352 ILE A CA 1
ATOM 2849 C C . ILE A 1 352 ? -7.638 18.168 6.192 1.00 96.56 352 ILE A C 1
ATOM 2851 O O . ILE A 1 352 ? -7.969 18.497 5.044 1.00 96.56 352 ILE A O 1
ATOM 2855 N N . PRO A 1 353 ? -7.298 19.081 7.122 1.00 95.25 353 PRO A N 1
ATOM 2856 C CA . PRO A 1 353 ? -7.382 20.513 6.868 1.00 95.25 353 PRO A CA 1
ATOM 2857 C C . PRO A 1 353 ? -6.285 20.961 5.901 1.00 95.25 353 PRO A C 1
ATOM 2859 O O . PRO A 1 353 ? -5.124 20.579 6.056 1.00 95.25 353 PRO A O 1
ATOM 2862 N N . ILE A 1 354 ? -6.653 21.810 4.940 1.00 95.69 354 ILE A N 1
ATOM 2863 C CA . ILE A 1 354 ? -5.739 22.381 3.933 1.00 95.69 354 ILE A CA 1
ATOM 2864 C C . ILE A 1 354 ? -5.808 23.913 3.855 1.00 95.69 354 ILE A C 1
ATOM 2866 O O . ILE A 1 354 ? -5.196 24.509 2.977 1.00 95.69 354 ILE A O 1
ATOM 2870 N N . HIS A 1 355 ? -6.544 24.565 4.762 1.00 94.12 355 HIS A N 1
ATOM 2871 C CA . HIS A 1 355 ? -6.699 26.029 4.784 1.00 94.12 355 HIS A CA 1
ATOM 2872 C C . HIS A 1 355 ? -5.377 26.774 5.031 1.00 94.12 355 HIS A C 1
ATOM 2874 O O . HIS A 1 355 ? -5.271 27.961 4.753 1.00 94.12 355 HIS A O 1
ATOM 2880 N N . ASP A 1 356 ? -4.366 26.068 5.538 1.00 94.44 356 ASP A N 1
ATOM 2881 C CA . ASP A 1 356 ? -2.997 26.543 5.721 1.00 94.44 356 ASP A CA 1
ATOM 2882 C C . ASP A 1 356 ? -2.115 26.350 4.473 1.00 94.44 356 ASP A C 1
ATOM 2884 O O . ASP A 1 356 ? -0.904 26.553 4.552 1.00 94.44 356 ASP A O 1
ATOM 2888 N N . ASN A 1 357 ? -2.699 25.930 3.343 1.00 95.81 357 ASN A N 1
ATOM 2889 C CA . ASN A 1 357 ? -2.012 25.579 2.098 1.00 95.81 357 ASN A CA 1
ATOM 2890 C C . ASN A 1 357 ? -0.927 24.502 2.276 1.00 95.81 357 ASN A C 1
ATOM 2892 O O . ASN A 1 357 ? 0.045 24.453 1.523 1.00 95.81 357 ASN A O 1
ATOM 2896 N N . LYS A 1 358 ? -1.081 23.617 3.271 1.00 96.44 358 LYS A N 1
ATOM 2897 C CA . LYS A 1 358 ? -0.145 22.515 3.531 1.00 96.44 358 LYS A CA 1
ATOM 2898 C C . LYS A 1 358 ? -0.840 21.172 3.372 1.00 96.44 358 LYS A C 1
ATOM 2900 O O . LYS A 1 358 ? -1.735 20.836 4.151 1.00 96.44 358 LYS A O 1
ATOM 2905 N N . GLY A 1 359 ? -0.369 20.380 2.410 1.00 97.31 359 GLY A N 1
ATOM 2906 C CA . GLY A 1 359 ? -0.726 18.967 2.303 1.00 97.31 359 GLY A CA 1
ATOM 2907 C C . GLY A 1 359 ? -0.195 18.177 3.501 1.00 97.31 359 GLY A C 1
ATOM 2908 O O . GLY A 1 359 ? 0.910 18.451 3.975 1.00 97.31 359 GLY A O 1
ATOM 2909 N N . LYS A 1 360 ? -0.981 17.223 4.010 1.00 98.12 360 LYS A N 1
ATOM 2910 C CA . LYS A 1 360 ? -0.655 16.450 5.219 1.00 98.12 360 LYS A CA 1
ATOM 2911 C C . LYS A 1 360 ? -0.815 14.955 4.976 1.00 98.12 360 LYS A C 1
ATOM 2913 O O . LYS A 1 360 ? -1.772 14.508 4.341 1.00 98.12 360 LYS A O 1
ATOM 2918 N N . GLU A 1 361 ? 0.121 14.195 5.525 1.00 98.44 361 GLU A N 1
ATOM 2919 C CA . GLU A 1 361 ? 0.204 12.740 5.427 1.00 98.44 361 GLU A CA 1
ATOM 2920 C C . GLU A 1 361 ? 0.197 12.169 6.846 1.00 98.44 361 GLU A C 1
ATOM 2922 O O . GLU A 1 361 ? 1.171 12.318 7.580 1.00 98.44 361 GLU A O 1
ATOM 2927 N N . ILE A 1 362 ? -0.938 11.602 7.257 1.00 97.88 362 ILE A N 1
ATOM 2928 C CA . ILE A 1 362 ? -1.216 11.177 8.633 1.00 97.88 362 ILE A CA 1
ATOM 2929 C C . ILE A 1 362 ? -0.583 9.820 8.886 1.00 97.88 362 ILE A C 1
ATOM 2931 O O . ILE A 1 362 ? -0.782 8.889 8.103 1.00 97.88 362 ILE A O 1
ATOM 2935 N N . VAL A 1 363 ? 0.087 9.687 10.023 1.00 97.50 363 VAL A N 1
ATOM 2936 C CA . VAL A 1 363 ? 0.692 8.442 10.479 1.00 97.50 363 VAL A CA 1
ATOM 2937 C C . VAL A 1 363 ? 0.246 8.111 11.902 1.00 97.50 363 VAL A C 1
ATOM 2939 O O . VAL A 1 363 ? 0.086 9.004 12.737 1.00 97.50 363 VAL A O 1
ATOM 2942 N N . VAL A 1 364 ? 0.044 6.826 12.184 1.00 94.56 364 VAL A N 1
ATOM 2943 C CA . VAL A 1 364 ? -0.016 6.303 13.554 1.00 94.56 364 VAL A CA 1
ATOM 2944 C C . VAL A 1 364 ? 1.370 5.807 13.938 1.00 94.56 364 VAL A C 1
ATOM 2946 O O . VAL A 1 364 ? 2.014 5.117 13.149 1.00 94.56 364 VAL A O 1
ATOM 2949 N N . SER A 1 365 ? 1.824 6.142 15.141 1.00 91.19 365 SER A N 1
ATOM 2950 C CA . SER A 1 365 ? 3.123 5.734 15.672 1.00 91.19 365 SER A CA 1
ATOM 2951 C C . SER A 1 365 ? 2.927 4.932 16.953 1.00 91.19 365 SER A C 1
ATOM 2953 O O . SER A 1 365 ? 2.230 5.365 17.871 1.00 91.19 365 SER A O 1
ATOM 2955 N N . TYR A 1 366 ? 3.555 3.761 17.003 1.00 88.25 366 TYR A N 1
ATOM 2956 C CA . TYR A 1 366 ? 3.616 2.878 18.159 1.00 88.25 366 TYR A CA 1
ATOM 2957 C C . TYR A 1 366 ? 5.044 2.860 18.689 1.00 88.25 366 TYR A C 1
ATOM 2959 O O . TYR A 1 366 ? 5.983 2.515 17.964 1.00 88.25 366 TYR A O 1
ATOM 2967 N N . GLN A 1 367 ? 5.212 3.207 19.961 1.00 82.25 367 GLN A N 1
ATOM 2968 C CA . GLN A 1 367 ? 6.491 3.153 20.652 1.00 82.25 367 GLN A CA 1
ATOM 2969 C C . GLN A 1 367 ? 6.477 2.042 21.700 1.00 82.25 367 GLN A C 1
ATOM 2971 O O . GLN A 1 367 ? 5.619 1.989 22.582 1.00 82.25 367 GLN A O 1
ATOM 2976 N N . THR A 1 368 ? 7.487 1.181 21.620 1.00 82.12 368 THR A N 1
ATOM 2977 C CA . THR A 1 368 ? 7.755 0.114 22.584 1.00 82.12 368 THR A CA 1
ATOM 2978 C C . THR A 1 368 ? 9.154 0.287 23.181 1.00 82.12 368 THR A C 1
ATOM 2980 O O . THR A 1 368 ? 9.940 1.132 22.741 1.00 82.12 368 THR A O 1
ATOM 2983 N N . ASN A 1 369 ? 9.478 -0.524 24.186 1.00 81.19 369 ASN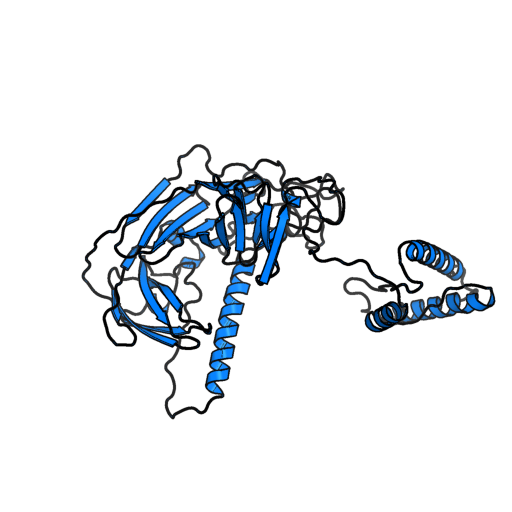 A N 1
ATOM 2984 C CA . ASN A 1 369 ? 10.817 -0.638 24.768 1.00 81.19 369 ASN A CA 1
ATOM 2985 C C . ASN A 1 369 ? 11.624 -1.826 24.196 1.00 81.19 369 ASN A C 1
ATOM 2987 O O . ASN A 1 369 ? 12.648 -2.201 24.778 1.00 81.19 369 ASN A O 1
ATOM 2991 N N . LEU A 1 370 ? 11.156 -2.438 23.102 1.00 85.25 370 LEU A N 1
ATOM 2992 C CA . LEU A 1 370 ? 11.803 -3.580 22.453 1.00 85.25 370 LEU A CA 1
ATOM 2993 C C . LEU A 1 370 ? 13.126 -3.165 21.798 1.00 85.25 370 LEU A C 1
ATOM 2995 O O . LEU A 1 370 ? 13.207 -2.106 21.177 1.00 85.25 370 LEU A O 1
ATOM 2999 N N . LYS A 1 371 ? 14.153 -4.014 21.918 1.00 93.44 371 LYS A N 1
ATOM 3000 C CA . LYS A 1 371 ? 15.452 -3.831 21.256 1.00 93.44 371 LYS A CA 1
ATOM 3001 C C . LYS A 1 371 ? 15.473 -4.597 19.943 1.00 93.44 371 LYS A C 1
ATOM 3003 O O . LYS A 1 371 ? 15.683 -5.804 19.907 1.00 93.44 371 LYS A O 1
ATOM 3008 N N . THR A 1 372 ? 15.229 -3.874 18.861 1.00 95.00 372 THR A N 1
ATOM 3009 C CA . THR A 1 372 ? 14.972 -4.431 17.524 1.00 95.00 372 THR A CA 1
ATOM 3010 C C . THR A 1 372 ? 16.194 -4.370 16.611 1.00 95.00 372 THR A C 1
ATOM 3012 O O . THR A 1 372 ? 16.196 -4.963 15.538 1.00 95.00 372 THR A O 1
ATOM 3015 N N . ASN A 1 373 ? 17.247 -3.657 17.025 1.00 95.44 373 ASN A N 1
ATOM 3016 C CA . ASN A 1 373 ? 18.474 -3.444 16.257 1.00 95.44 373 ASN A CA 1
ATOM 3017 C C . ASN A 1 373 ? 18.204 -2.862 14.855 1.00 95.44 373 ASN A C 1
ATOM 3019 O O . ASN A 1 373 ? 18.838 -3.239 13.865 1.00 95.44 373 ASN A O 1
ATOM 3023 N N . ASN A 1 374 ? 17.230 -1.946 14.778 1.00 95.50 374 ASN A N 1
ATOM 3024 C CA . ASN A 1 374 ? 16.737 -1.335 13.539 1.00 95.50 374 ASN A CA 1
ATOM 3025 C C . ASN A 1 374 ? 16.173 -2.330 12.502 1.00 95.50 374 ASN A C 1
ATOM 3027 O O . ASN A 1 374 ? 16.101 -1.996 11.312 1.00 95.50 374 ASN A O 1
ATOM 3031 N N . LEU A 1 375 ? 15.804 -3.540 12.934 1.00 97.75 375 LEU A N 1
ATOM 3032 C CA . LEU A 1 375 ? 15.119 -4.533 12.114 1.00 97.75 375 LEU A CA 1
ATOM 3033 C C . LEU A 1 375 ? 13.610 -4.448 12.316 1.00 97.75 375 LEU A C 1
ATOM 3035 O O . LEU A 1 375 ? 13.105 -4.313 13.430 1.00 97.75 375 LEU A O 1
ATOM 3039 N N . PHE A 1 376 ? 12.888 -4.588 11.216 1.00 98.31 376 PHE A N 1
ATOM 3040 C CA . PHE A 1 376 ? 11.439 -4.700 11.201 1.00 98.31 376 PHE A CA 1
ATOM 3041 C C . PHE A 1 376 ? 11.013 -5.573 10.031 1.00 98.31 376 PHE A C 1
ATOM 3043 O O . PHE A 1 376 ? 11.789 -5.833 9.116 1.00 98.31 376 PHE A O 1
ATOM 3050 N N . TYR A 1 377 ? 9.778 -6.048 10.061 1.00 98.19 377 TYR A N 1
ATOM 3051 C CA . TYR A 1 377 ? 9.326 -7.080 9.144 1.00 98.19 377 TYR A CA 1
ATOM 3052 C C . TYR A 1 377 ? 8.007 -6.670 8.514 1.00 98.19 377 TYR A C 1
ATOM 3054 O O . TYR A 1 377 ? 7.077 -6.287 9.222 1.00 98.19 377 TYR A O 1
ATOM 3062 N N . THR A 1 378 ? 7.917 -6.767 7.189 1.00 98.38 378 THR A N 1
ATOM 3063 C CA . THR A 1 378 ? 6.681 -6.495 6.443 1.00 98.38 378 THR A CA 1
ATOM 3064 C C . THR A 1 378 ? 6.323 -7.672 5.555 1.00 98.38 378 THR A C 1
ATOM 3066 O O . THR A 1 378 ? 7.195 -8.413 5.102 1.00 98.38 378 THR A O 1
ATOM 3069 N N . ASP A 1 379 ? 5.034 -7.871 5.299 1.00 96.75 379 ASP A N 1
ATOM 3070 C CA . ASP A 1 379 ? 4.607 -8.872 4.326 1.00 96.75 379 ASP A CA 1
ATOM 3071 C C . ASP A 1 379 ? 4.917 -8.464 2.873 1.00 96.75 379 ASP A C 1
ATOM 3073 O O . ASP A 1 379 ? 4.874 -7.292 2.502 1.00 96.75 379 ASP A O 1
ATOM 3077 N N . ALA A 1 380 ? 5.166 -9.461 2.026 1.00 94.12 380 ALA A N 1
ATOM 3078 C CA . ALA A 1 380 ? 5.121 -9.365 0.576 1.00 94.12 380 ALA A CA 1
ATOM 3079 C C . ALA A 1 380 ? 3.782 -9.936 0.093 1.00 94.12 380 ALA A C 1
ATOM 3081 O O . ALA A 1 380 ? 3.551 -11.150 0.124 1.00 94.12 380 ALA A O 1
ATOM 3082 N N . ASN A 1 381 ? 2.878 -9.041 -0.316 1.00 91.50 381 ASN A N 1
ATOM 3083 C CA . ASN A 1 381 ? 1.546 -9.369 -0.842 1.00 91.50 381 ASN A CA 1
ATOM 3084 C C . ASN A 1 381 ? 0.695 -10.246 0.098 1.00 91.50 381 ASN A C 1
ATOM 3086 O O . ASN A 1 381 ? -0.087 -11.076 -0.360 1.00 91.50 381 ASN A O 1
ATOM 3090 N N . GLY A 1 382 ? 0.845 -10.076 1.412 1.00 86.31 382 GLY A N 1
ATOM 3091 C CA . GLY A 1 382 ? 0.138 -10.857 2.424 1.00 86.31 382 GLY A CA 1
ATOM 3092 C C . GLY A 1 382 ? 0.631 -12.293 2.597 1.00 86.31 382 GLY A C 1
ATOM 3093 O O . GLY A 1 382 ? -0.086 -13.106 3.175 1.00 86.31 382 GLY A O 1
ATOM 3094 N N . ARG A 1 383 ? 1.818 -12.632 2.072 1.00 86.56 383 ARG A N 1
ATOM 3095 C CA . ARG A 1 383 ? 2.385 -13.987 2.131 1.00 86.56 383 ARG A CA 1
ATOM 3096 C C . ARG A 1 383 ? 3.722 -14.015 2.866 1.00 86.56 383 ARG A C 1
ATOM 3098 O O . ARG A 1 383 ? 3.754 -14.127 4.088 1.00 86.56 383 ARG A O 1
ATOM 3105 N N . GLN A 1 384 ? 4.820 -13.963 2.113 1.00 92.12 384 GLN A N 1
ATOM 3106 C CA . GLN A 1 384 ? 6.172 -14.061 2.649 1.00 92.12 384 GLN A CA 1
ATOM 3107 C C . GLN A 1 384 ? 6.464 -12.869 3.556 1.00 92.12 384 GLN A C 1
ATOM 3109 O O . GLN A 1 384 ? 6.017 -11.760 3.284 1.00 92.12 384 GLN A O 1
ATOM 3114 N N . ILE A 1 385 ? 7.227 -13.097 4.619 1.00 95.56 385 ILE A N 1
ATOM 3115 C CA . ILE A 1 385 ? 7.719 -12.023 5.475 1.00 95.56 385 ILE A CA 1
ATOM 3116 C C . ILE A 1 385 ? 9.102 -11.610 5.008 1.00 95.56 385 ILE A C 1
ATOM 3118 O O . ILE A 1 385 ? 9.988 -12.448 4.848 1.00 95.56 385 ILE A O 1
ATOM 3122 N N . MET A 1 386 ? 9.258 -10.312 4.793 1.00 96.06 386 MET A N 1
ATOM 3123 C CA . MET A 1 386 ? 10.494 -9.688 4.365 1.00 96.06 386 MET A CA 1
ATOM 3124 C C . MET A 1 386 ? 11.121 -8.968 5.551 1.00 96.06 386 MET A C 1
ATOM 3126 O O . MET A 1 386 ? 10.498 -8.090 6.150 1.00 96.06 386 MET A O 1
ATOM 3130 N N . GLU A 1 387 ? 12.360 -9.330 5.869 1.00 97.31 387 GLU A N 1
ATOM 3131 C CA . GLU A 1 387 ? 13.183 -8.588 6.818 1.00 97.31 387 GLU A CA 1
ATOM 3132 C C . GLU A 1 387 ? 13.629 -7.265 6.189 1.00 97.31 387 GLU A C 1
ATOM 3134 O O . GLU A 1 387 ? 14.133 -7.219 5.064 1.00 97.31 387 GLU A O 1
ATOM 3139 N N . ARG A 1 388 ? 13.422 -6.173 6.921 1.00 97.69 388 ARG A N 1
ATOM 3140 C CA . ARG A 1 388 ? 13.779 -4.809 6.543 1.00 97.69 388 ARG A CA 1
ATOM 3141 C C . ARG A 1 388 ? 14.738 -4.252 7.581 1.00 97.69 388 ARG A C 1
ATOM 3143 O O . ARG A 1 388 ? 14.574 -4.477 8.778 1.00 97.69 388 ARG A O 1
ATOM 3150 N N . LYS A 1 389 ? 15.712 -3.471 7.120 1.00 97.12 389 LYS A N 1
ATOM 3151 C CA . LYS A 1 389 ? 16.671 -2.783 7.982 1.00 97.12 389 LYS A CA 1
ATOM 3152 C C . LYS A 1 389 ? 16.716 -1.303 7.639 1.00 97.12 389 LYS A C 1
ATOM 3154 O O . LYS A 1 389 ? 16.841 -0.938 6.466 1.00 97.12 389 LYS A O 1
ATOM 3159 N N . LEU A 1 390 ? 16.606 -0.460 8.663 1.00 97.31 390 LEU A N 1
ATOM 3160 C CA . LEU A 1 390 ? 16.637 0.993 8.513 1.00 97.31 390 LEU A CA 1
ATOM 3161 C C . LEU A 1 390 ? 17.914 1.439 7.782 1.00 97.31 390 LEU A C 1
ATOM 3163 O O . LEU A 1 390 ? 19.020 1.057 8.162 1.00 97.31 390 LEU A O 1
ATOM 3167 N N . ASN A 1 391 ? 17.757 2.267 6.747 1.00 96.69 391 ASN A N 1
ATOM 3168 C CA . ASN A 1 391 ? 18.838 2.841 5.937 1.00 96.69 391 ASN A CA 1
ATOM 3169 C C . ASN A 1 391 ? 19.789 1.812 5.301 1.00 96.69 391 ASN A C 1
ATOM 3171 O O . ASN A 1 391 ? 20.962 2.104 5.077 1.00 96.69 391 ASN A O 1
ATOM 3175 N N . TYR A 1 392 ? 19.287 0.621 4.966 1.00 96.69 392 TYR A N 1
ATOM 3176 C CA . TYR A 1 392 ? 20.095 -0.452 4.392 1.00 96.69 392 TYR A CA 1
ATOM 3177 C C . TYR A 1 392 ? 19.468 -1.058 3.131 1.00 96.69 392 TYR A C 1
ATOM 3179 O O . TYR A 1 392 ? 18.244 -1.117 2.984 1.00 96.69 392 TYR A O 1
ATOM 3187 N N . ARG A 1 393 ? 20.327 -1.515 2.212 1.00 95.00 393 ARG A N 1
ATOM 3188 C CA . ARG A 1 393 ? 19.973 -2.310 1.031 1.00 95.00 393 ARG A CA 1
ATOM 3189 C C . ARG A 1 393 ? 20.979 -3.453 0.887 1.00 95.00 393 ARG A C 1
ATOM 3191 O O . ARG A 1 393 ? 22.176 -3.198 0.997 1.00 95.00 393 ARG A O 1
ATOM 3198 N N . PRO A 1 394 ? 20.530 -4.691 0.627 1.00 92.31 394 PRO A N 1
ATOM 3199 C CA . PRO A 1 394 ? 21.431 -5.841 0.568 1.00 92.31 394 PRO A CA 1
ATOM 3200 C C . PRO A 1 394 ? 22.283 -5.882 -0.704 1.00 92.31 394 PRO A C 1
ATOM 3202 O O . PRO A 1 394 ? 23.339 -6.504 -0.715 1.00 92.31 394 PRO A O 1
ATOM 3205 N N . THR A 1 395 ? 21.843 -5.226 -1.781 1.00 92.25 395 THR A N 1
ATOM 3206 C CA . THR A 1 395 ? 22.456 -5.353 -3.113 1.00 92.25 395 THR A CA 1
ATOM 3207 C C . THR A 1 395 ? 23.283 -4.144 -3.556 1.00 92.25 395 THR A C 1
ATOM 3209 O O . THR A 1 395 ? 24.017 -4.250 -4.536 1.00 92.25 395 THR A O 1
ATOM 3212 N N . TRP A 1 396 ? 23.214 -3.007 -2.854 1.00 92.81 396 TRP A N 1
ATOM 3213 C CA . TRP A 1 396 ? 24.045 -1.830 -3.136 1.00 92.81 396 TRP A CA 1
ATOM 3214 C C . TRP A 1 396 ? 24.222 -0.937 -1.904 1.00 92.81 396 TRP A C 1
ATOM 3216 O O . TRP A 1 396 ? 23.406 -0.947 -0.984 1.00 92.81 396 TRP A O 1
ATOM 3226 N N . THR A 1 397 ? 25.260 -0.098 -1.911 1.00 95.44 397 THR A N 1
ATOM 3227 C CA . THR A 1 397 ? 25.465 0.924 -0.876 1.00 95.44 397 THR A CA 1
ATOM 3228 C C . THR A 1 397 ? 24.457 2.060 -1.039 1.00 95.44 397 THR A C 1
ATOM 3230 O O . THR A 1 397 ? 24.507 2.820 -2.009 1.00 95.44 397 THR A O 1
ATOM 3233 N N . LEU A 1 398 ? 23.541 2.194 -0.080 1.00 94.12 398 LEU A N 1
ATOM 3234 C CA . LEU A 1 398 ? 22.483 3.199 -0.114 1.00 94.12 398 LEU A CA 1
ATOM 3235 C C . LEU A 1 398 ? 23.034 4.613 0.147 1.00 94.12 398 LEU A C 1
ATOM 3237 O O . LEU A 1 398 ? 23.533 4.904 1.231 1.00 94.12 398 LEU A O 1
ATOM 3241 N N . LYS A 1 399 ? 22.861 5.520 -0.820 1.00 92.50 399 LYS A N 1
ATOM 3242 C CA . LYS A 1 399 ? 22.995 6.973 -0.624 1.00 92.50 399 LYS A CA 1
ATOM 3243 C C . LYS A 1 399 ? 21.605 7.557 -0.395 1.00 92.50 399 LYS A C 1
ATOM 3245 O O . LYS A 1 399 ? 20.899 7.858 -1.355 1.00 92.50 399 LYS A O 1
ATOM 3250 N N . ASN A 1 400 ? 21.173 7.618 0.864 1.00 88.00 400 ASN A N 1
ATOM 3251 C CA . ASN A 1 400 ? 19.781 7.935 1.162 1.00 88.00 400 ASN A CA 1
ATOM 3252 C C . ASN A 1 400 ? 19.521 9.448 1.185 1.00 88.00 400 ASN A C 1
ATOM 3254 O O . ASN A 1 400 ? 19.898 10.123 2.137 1.00 88.00 400 ASN A O 1
ATOM 3258 N N . SER A 1 401 ? 18.845 9.966 0.160 1.00 92.81 401 SER A N 1
ATOM 3259 C CA . SER A 1 401 ? 18.415 11.369 0.111 1.00 92.81 401 SER A CA 1
ATOM 3260 C C . SER A 1 401 ? 17.150 11.658 0.917 1.00 92.81 401 SER A C 1
ATOM 3262 O O . SER A 1 401 ? 16.831 12.818 1.133 1.00 92.81 401 SER A O 1
ATOM 3264 N N . GLU A 1 402 ? 16.410 10.616 1.307 1.00 96.62 402 GLU A N 1
ATOM 3265 C CA . GLU A 1 402 ? 15.120 10.711 1.996 1.00 96.62 402 GLU A CA 1
ATOM 3266 C C . GLU A 1 402 ? 15.059 9.640 3.103 1.00 96.62 402 GLU A C 1
ATOM 3268 O O . GLU A 1 402 ? 14.552 8.533 2.883 1.00 96.62 402 GLU A O 1
ATOM 3273 N N . PRO A 1 403 ? 15.599 9.920 4.305 1.00 96.00 403 PRO A N 1
ATOM 3274 C CA . PRO A 1 403 ? 15.712 8.941 5.392 1.00 96.00 403 PRO A CA 1
ATOM 3275 C C . PRO A 1 403 ? 14.366 8.448 5.928 1.00 96.00 403 PRO A C 1
ATOM 3277 O O . PRO A 1 403 ? 14.317 7.395 6.558 1.00 96.00 403 PRO A O 1
ATOM 3280 N N . ILE A 1 404 ? 13.274 9.158 5.651 1.00 97.94 404 ILE A N 1
ATOM 3281 C CA . ILE A 1 404 ? 11.921 8.716 5.991 1.00 97.94 404 ILE A CA 1
ATOM 3282 C C . ILE A 1 404 ? 11.342 7.887 4.843 1.00 97.94 404 ILE A C 1
ATOM 3284 O O . ILE A 1 404 ? 11.170 6.675 4.974 1.00 97.94 404 ILE A O 1
ATOM 3288 N N . ALA A 1 405 ? 11.112 8.508 3.683 1.00 98.06 405 ALA A N 1
ATOM 3289 C CA . ALA A 1 405 ? 10.437 7.863 2.560 1.00 98.06 405 ALA A CA 1
ATOM 3290 C C . ALA A 1 405 ? 11.187 6.639 2.011 1.00 98.06 405 ALA A C 1
ATOM 3292 O O . ALA A 1 405 ? 10.553 5.662 1.613 1.00 98.06 405 ALA A O 1
ATOM 3293 N N . GLY A 1 406 ? 12.523 6.648 2.052 1.00 97.81 406 GLY A N 1
ATOM 3294 C CA . GLY A 1 406 ? 13.365 5.524 1.642 1.00 97.81 406 GLY A CA 1
ATOM 3295 C C . GLY A 1 406 ? 13.312 4.311 2.578 1.00 97.81 406 GLY A C 1
ATOM 3296 O O . GLY A 1 406 ? 13.891 3.274 2.251 1.00 97.81 406 GLY A O 1
ATOM 3297 N N . ASN A 1 407 ? 12.629 4.410 3.721 1.00 98.31 407 ASN A N 1
ATOM 3298 C CA . ASN A 1 407 ? 12.427 3.313 4.671 1.00 98.31 407 ASN A CA 1
ATOM 3299 C C . ASN A 1 407 ? 10.961 2.901 4.822 1.00 98.31 407 ASN A C 1
ATOM 3301 O O . ASN A 1 407 ? 10.644 2.080 5.683 1.00 98.31 407 ASN A O 1
ATOM 3305 N N . TYR A 1 408 ? 10.076 3.428 3.980 1.00 98.56 408 TYR A N 1
ATOM 3306 C CA . TYR A 1 408 ? 8.696 2.976 3.895 1.00 98.56 408 TYR A CA 1
ATOM 3307 C C . TYR A 1 408 ? 8.577 1.760 2.975 1.00 98.56 408 TYR A C 1
ATOM 3309 O O . TYR A 1 408 ? 9.159 1.726 1.890 1.00 98.56 408 TYR A O 1
ATOM 3317 N N . TYR A 1 409 ? 7.787 0.779 3.401 1.00 98.69 409 TYR A N 1
ATOM 3318 C CA . TYR A 1 409 ? 7.519 -0.462 2.675 1.00 98.69 409 TYR A CA 1
ATOM 3319 C C . TYR A 1 409 ? 6.009 -0.724 2.611 1.00 98.69 409 TYR A C 1
ATOM 3321 O O . TYR A 1 409 ? 5.270 -0.247 3.478 1.00 98.69 409 TYR A O 1
ATOM 3329 N N . PRO A 1 410 ? 5.526 -1.472 1.604 1.00 98.44 410 PRO A N 1
ATOM 3330 C CA . PRO A 1 410 ? 4.126 -1.857 1.556 1.00 98.44 410 PRO A CA 1
ATOM 3331 C C . PRO A 1 410 ? 3.813 -2.858 2.676 1.00 98.44 410 PRO A C 1
ATOM 3333 O O . PRO A 1 410 ? 4.573 -3.795 2.922 1.00 98.44 410 PRO A O 1
ATOM 3336 N N . VAL A 1 411 ? 2.666 -2.665 3.320 1.00 98.38 411 VAL A N 1
ATOM 3337 C CA . VAL A 1 411 ? 2.089 -3.539 4.343 1.00 98.38 411 VAL A CA 1
ATOM 3338 C C . VAL A 1 411 ? 0.677 -3.885 3.887 1.00 98.38 411 VAL A C 1
ATOM 3340 O O . VAL A 1 411 ? -0.180 -3.006 3.837 1.00 98.38 411 VAL A O 1
ATOM 3343 N N . ASN A 1 412 ? 0.426 -5.136 3.490 1.00 95.44 412 ASN A N 1
ATOM 3344 C CA . ASN A 1 412 ? -0.902 -5.557 3.016 1.00 95.44 412 ASN A CA 1
ATOM 3345 C C . ASN A 1 412 ? -1.704 -6.316 4.068 1.00 95.44 412 ASN A C 1
ATOM 3347 O O . ASN A 1 412 ? -2.921 -6.449 3.909 1.00 95.44 412 ASN A O 1
ATOM 3351 N N . THR A 1 413 ? -1.012 -6.872 5.060 1.00 92.69 413 THR A N 1
ATOM 3352 C CA . THR A 1 413 ? -1.584 -7.693 6.127 1.00 92.69 413 THR A CA 1
ATOM 3353 C C . THR A 1 413 ? -0.936 -7.426 7.473 1.00 92.69 413 THR A C 1
ATOM 3355 O O . THR A 1 413 ? -1.660 -7.388 8.462 1.00 92.69 413 THR A O 1
ATOM 3358 N N . LYS A 1 414 ? 0.397 -7.280 7.547 1.00 94.81 414 LYS A N 1
ATOM 3359 C CA . LYS A 1 414 ? 1.085 -7.107 8.826 1.00 94.81 414 LYS A CA 1
ATOM 3360 C C . LYS A 1 414 ? 2.462 -6.470 8.731 1.00 94.81 414 LYS A C 1
ATOM 3362 O O . LYS A 1 414 ? 3.238 -6.731 7.809 1.00 94.81 414 LYS A O 1
ATOM 3367 N N . ILE A 1 415 ? 2.770 -5.707 9.769 1.00 98.31 415 ILE A N 1
ATOM 3368 C CA . ILE A 1 415 ? 4.104 -5.224 10.111 1.00 98.31 415 ILE A CA 1
ATOM 3369 C C . ILE A 1 415 ? 4.407 -5.635 11.550 1.00 98.31 415 ILE A C 1
ATOM 3371 O O . ILE A 1 415 ? 3.516 -5.625 12.401 1.00 98.31 415 ILE A O 1
ATOM 3375 N N . PHE A 1 416 ? 5.644 -6.024 11.837 1.00 96.50 416 PHE A N 1
ATOM 3376 C CA . PHE A 1 416 ? 6.045 -6.322 13.208 1.00 96.50 416 PHE A CA 1
ATOM 3377 C C . PHE A 1 416 ? 7.509 -6.002 13.473 1.00 96.50 416 PHE A C 1
ATOM 3379 O O . PHE A 1 416 ? 8.330 -5.890 12.559 1.00 96.50 416 PHE A O 1
ATOM 3386 N N . ILE A 1 417 ? 7.818 -5.884 14.757 1.00 96.88 417 ILE A N 1
ATOM 3387 C CA . ILE A 1 417 ? 9.168 -5.757 15.291 1.00 96.88 417 ILE A CA 1
ATOM 3388 C C . ILE A 1 417 ? 9.388 -6.837 16.348 1.00 96.88 417 ILE A C 1
ATOM 3390 O O . ILE A 1 417 ? 8.451 -7.212 17.056 1.00 96.88 417 ILE A O 1
ATOM 3394 N N . LYS A 1 418 ? 10.618 -7.344 16.450 1.00 92.75 418 LYS A N 1
ATOM 3395 C CA . LYS A 1 418 ? 10.977 -8.411 17.389 1.00 92.75 418 LYS A CA 1
ATOM 3396 C C . LYS A 1 418 ? 12.198 -8.011 18.210 1.00 92.75 418 LYS A C 1
ATOM 3398 O O . LYS A 1 418 ? 13.192 -7.559 17.648 1.00 92.75 418 LYS A O 1
ATOM 3403 N N . ASP A 1 419 ? 12.125 -8.226 19.518 1.00 89.69 419 ASP A N 1
ATOM 3404 C CA . ASP A 1 419 ? 13.292 -8.286 20.397 1.00 89.69 419 ASP A CA 1
ATOM 3405 C C . ASP A 1 419 ? 13.741 -9.748 20.471 1.00 89.69 419 ASP A C 1
ATOM 3407 O O . ASP A 1 419 ? 13.099 -10.582 21.112 1.00 89.69 419 ASP A O 1
ATOM 3411 N N . VAL A 1 420 ? 14.809 -10.079 19.742 1.00 90.44 420 VAL A N 1
ATOM 3412 C CA . VAL A 1 420 ? 15.293 -11.464 19.612 1.00 90.44 420 VAL A CA 1
ATOM 3413 C C . VAL A 1 420 ? 15.802 -12.003 20.949 1.00 90.44 420 VAL A C 1
ATOM 3415 O O . VAL A 1 420 ? 15.641 -13.187 21.220 1.00 90.44 420 VAL A O 1
ATOM 3418 N N . MET A 1 421 ? 16.364 -11.139 21.799 1.00 87.88 421 MET A N 1
ATOM 3419 C CA . MET A 1 421 ? 16.914 -11.543 23.094 1.00 87.88 421 MET A CA 1
ATOM 3420 C C . MET A 1 421 ? 15.816 -11.868 24.107 1.00 87.88 421 MET A C 1
ATOM 3422 O O . MET A 1 421 ? 15.998 -12.752 24.939 1.00 87.88 421 MET A O 1
ATOM 3426 N N . LYS A 1 422 ? 14.686 -11.153 24.050 1.00 81.06 422 LYS A N 1
ATOM 3427 C CA . LYS A 1 422 ? 13.534 -11.380 24.942 1.00 81.06 422 LYS A CA 1
ATOM 3428 C C . LYS A 1 422 ? 12.502 -12.361 24.388 1.00 81.06 422 LYS A C 1
ATOM 3430 O O . LYS A 1 422 ? 11.573 -12.703 25.107 1.00 81.06 422 LYS A O 1
ATOM 3435 N N . ASP A 1 423 ? 12.636 -12.752 23.123 1.00 83.75 423 ASP A N 1
ATOM 3436 C CA . ASP A 1 423 ? 11.634 -13.501 22.355 1.00 83.75 423 ASP A CA 1
ATOM 3437 C C . ASP A 1 423 ? 10.226 -12.869 22.396 1.00 83.75 423 ASP A C 1
ATOM 3439 O O . ASP A 1 423 ? 9.205 -13.548 22.449 1.00 83.75 423 ASP A O 1
ATOM 3443 N N . VAL A 1 424 ? 10.168 -11.532 22.359 1.00 79.56 424 VAL A N 1
ATOM 3444 C CA . VAL A 1 424 ? 8.912 -10.764 22.338 1.00 79.56 424 VAL A CA 1
ATOM 3445 C C . VAL A 1 424 ? 8.752 -10.072 20.990 1.00 79.56 424 VAL A C 1
ATOM 3447 O O . VAL A 1 424 ? 9.701 -9.503 20.445 1.00 79.56 424 VAL A O 1
ATOM 3450 N N . GLN A 1 425 ? 7.530 -10.091 20.463 1.00 86.38 425 GLN A N 1
ATOM 3451 C CA . GLN A 1 425 ? 7.159 -9.462 19.201 1.00 86.38 425 GLN A CA 1
ATOM 3452 C C . GLN A 1 425 ? 5.982 -8.516 19.420 1.00 86.38 425 GLN A C 1
ATOM 3454 O O . GLN A 1 425 ? 5.020 -8.882 20.081 1.00 86.38 425 GLN A O 1
ATOM 3459 N N . PHE A 1 426 ? 6.046 -7.332 18.814 1.00 87.00 426 PHE A N 1
ATOM 3460 C CA . PHE A 1 426 ? 4.898 -6.440 18.684 1.00 87.00 426 PHE A CA 1
ATOM 3461 C C . PHE A 1 426 ? 4.423 -6.464 17.234 1.00 87.00 426 PHE A C 1
ATOM 3463 O O . PHE A 1 426 ? 5.203 -6.163 16.324 1.00 87.00 426 PHE A O 1
ATOM 3470 N N . THR A 1 427 ? 3.163 -6.841 17.018 1.00 89.69 427 THR A N 1
ATOM 3471 C CA . THR A 1 427 ? 2.586 -7.012 15.675 1.00 89.69 427 THR A CA 1
ATOM 3472 C C . THR A 1 427 ? 1.429 -6.060 15.462 1.00 89.69 427 THR A C 1
ATOM 3474 O O . THR A 1 427 ? 0.558 -5.967 16.315 1.00 89.69 427 THR A O 1
ATOM 3477 N N . VAL A 1 428 ? 1.367 -5.431 14.289 1.00 93.50 428 VAL A N 1
ATOM 3478 C CA . VAL A 1 428 ? 0.187 -4.694 13.828 1.00 93.50 428 VAL A CA 1
ATOM 3479 C C . VAL A 1 428 ? -0.336 -5.354 12.558 1.00 93.50 428 VAL A C 1
ATOM 3481 O O . VAL A 1 428 ? 0.378 -5.442 11.557 1.00 93.50 428 VAL A O 1
ATOM 3484 N N . LEU A 1 429 ? -1.578 -5.830 12.603 1.00 91.25 429 LEU A N 1
ATOM 3485 C CA . LEU A 1 429 ? -2.312 -6.349 11.452 1.00 91.25 429 LEU A CA 1
ATOM 3486 C C . LEU A 1 429 ? -3.151 -5.232 10.830 1.00 91.25 429 LEU A C 1
ATOM 3488 O O . LEU A 1 429 ? -3.843 -4.511 11.551 1.00 91.25 429 LEU A O 1
ATOM 3492 N N . THR A 1 430 ? -3.117 -5.113 9.504 1.00 94.75 430 THR A N 1
ATOM 3493 C CA . THR A 1 430 ? -3.815 -4.058 8.758 1.00 94.75 430 THR A CA 1
ATOM 3494 C C . THR A 1 430 ? -5.065 -4.576 8.051 1.00 94.75 430 THR A C 1
ATOM 3496 O O . THR A 1 430 ? -5.090 -5.682 7.512 1.00 94.75 430 THR A O 1
ATOM 3499 N N . ASP A 1 431 ? -6.118 -3.757 8.021 1.00 94.00 431 ASP A N 1
ATOM 3500 C CA . ASP A 1 431 ? -7.361 -4.048 7.293 1.00 94.00 431 ASP A CA 1
ATOM 3501 C C . ASP A 1 431 ? -7.281 -3.736 5.785 1.00 94.00 431 ASP A C 1
ATOM 3503 O O . ASP A 1 431 ? -8.170 -4.098 5.014 1.00 94.00 431 ASP A O 1
ATOM 3507 N N . ARG A 1 432 ? -6.210 -3.066 5.349 1.00 95.81 432 ARG A N 1
ATOM 3508 C CA . ARG A 1 432 ? -5.962 -2.644 3.966 1.00 95.81 432 ARG A CA 1
ATOM 3509 C C . ARG A 1 432 ? -4.465 -2.524 3.686 1.00 95.81 432 ARG A C 1
ATOM 3511 O O . ARG A 1 432 ? -3.642 -2.560 4.601 1.00 95.81 432 ARG A O 1
ATOM 3518 N N . SER A 1 433 ? -4.119 -2.340 2.414 1.00 97.56 433 SER A N 1
ATOM 3519 C CA . SER A 1 433 ? -2.752 -1.998 2.014 1.00 97.56 433 SER A CA 1
ATOM 3520 C C . SER A 1 433 ? -2.388 -0.575 2.440 1.00 97.56 433 SER A C 1
ATOM 3522 O O . SER A 1 433 ? -3.149 0.354 2.169 1.00 97.56 433 SER A O 1
ATOM 3524 N N . GLN A 1 434 ? -1.233 -0.407 3.079 1.00 97.19 434 GLN A N 1
ATOM 3525 C CA . GLN A 1 434 ? -0.700 0.879 3.541 1.00 97.19 434 GLN A CA 1
ATOM 3526 C C . GLN A 1 434 ? 0.827 0.907 3.430 1.00 97.19 434 GLN A C 1
ATOM 3528 O O . GLN A 1 434 ? 1.467 -0.127 3.241 1.00 97.19 434 GLN A O 1
ATOM 3533 N N . GLY A 1 435 ? 1.421 2.092 3.542 1.00 98.50 435 GLY A N 1
ATOM 3534 C CA . GLY A 1 435 ? 2.849 2.257 3.789 1.00 98.50 435 GLY A CA 1
ATOM 3535 C C . GLY A 1 435 ? 3.155 2.160 5.281 1.00 98.50 435 GLY A C 1
ATOM 3536 O O . GLY A 1 435 ? 2.479 2.798 6.087 1.00 98.50 435 GLY A O 1
ATOM 3537 N N . GLY A 1 436 ? 4.177 1.388 5.642 1.00 98.31 436 GLY A N 1
ATOM 3538 C CA . GLY A 1 436 ? 4.650 1.267 7.019 1.00 98.31 436 GLY A CA 1
ATOM 3539 C C . GLY A 1 436 ? 6.167 1.217 7.128 1.00 98.31 436 GLY A C 1
ATOM 3540 O O . GLY A 1 436 ? 6.869 0.924 6.156 1.00 98.31 436 GLY A O 1
ATOM 3541 N N . SER A 1 437 ? 6.677 1.522 8.318 1.00 98.38 437 SER A N 1
ATOM 3542 C CA . SER A 1 437 ? 8.110 1.591 8.597 1.00 98.38 437 SER A CA 1
ATOM 3543 C C . SER A 1 437 ? 8.433 1.378 10.082 1.00 98.38 437 SER A C 1
ATOM 3545 O O . SER A 1 437 ? 7.558 1.433 10.943 1.00 98.38 437 SER A O 1
ATOM 3547 N N . SER A 1 438 ? 9.718 1.184 10.383 1.00 97.81 438 SER A N 1
ATOM 3548 C CA . SER A 1 438 ? 10.310 1.346 11.711 1.00 97.81 438 SER A CA 1
ATOM 3549 C C . SER A 1 438 ? 11.463 2.343 11.608 1.00 97.81 438 SER A C 1
ATOM 3551 O O . SER A 1 438 ? 12.582 2.001 11.232 1.00 97.81 438 SER A O 1
ATOM 3553 N N . LEU A 1 439 ? 11.167 3.616 11.880 1.00 96.81 439 LEU A N 1
ATOM 3554 C CA . LEU A 1 439 ? 12.115 4.727 11.693 1.00 96.81 439 LEU A CA 1
ATOM 3555 C C . LEU A 1 439 ? 13.124 4.905 12.843 1.00 96.81 439 LEU A C 1
ATOM 3557 O O . LEU A 1 439 ? 13.988 5.777 12.776 1.00 96.81 439 LEU A O 1
ATOM 3561 N N . ARG A 1 440 ? 13.000 4.108 13.909 1.00 94.75 440 ARG A N 1
ATOM 3562 C CA . ARG A 1 440 ? 13.890 4.062 15.078 1.00 94.75 440 ARG A CA 1
ATOM 3563 C C . ARG A 1 440 ? 13.684 2.743 15.825 1.00 94.75 440 ARG A C 1
ATOM 3565 O O . ARG A 1 440 ? 12.680 2.069 15.615 1.00 94.75 440 ARG A O 1
ATOM 3572 N N . ASP A 1 441 ? 14.613 2.390 16.703 1.00 93.94 441 ASP A N 1
ATOM 3573 C CA . ASP A 1 441 ? 14.551 1.138 17.464 1.00 93.94 441 ASP A CA 1
ATOM 3574 C C . ASP A 1 441 ? 13.273 1.039 18.323 1.00 93.94 441 ASP A C 1
ATOM 3576 O O . ASP A 1 441 ? 12.866 2.010 18.971 1.00 93.94 441 ASP A O 1
ATOM 3580 N N . GLY A 1 442 ? 12.623 -0.130 18.316 1.00 88.50 442 GLY A N 1
ATOM 3581 C CA . GLY A 1 442 ? 11.427 -0.385 19.129 1.00 88.50 442 GLY A CA 1
ATOM 3582 C C . GLY A 1 442 ? 10.163 0.352 18.667 1.00 88.50 442 GLY A C 1
ATOM 3583 O O . GLY A 1 442 ? 9.214 0.479 19.442 1.00 88.50 442 GLY A O 1
ATOM 3584 N N . HIS A 1 443 ? 10.135 0.854 17.433 1.00 94.00 443 HIS A N 1
ATOM 3585 C CA . HIS A 1 443 ? 9.049 1.683 16.909 1.00 94.00 443 HIS A CA 1
ATOM 3586 C C . HIS A 1 443 ? 8.410 1.079 15.654 1.00 94.00 443 HIS A C 1
ATOM 3588 O O . HIS A 1 443 ? 9.102 0.505 14.818 1.00 94.00 443 HIS A O 1
ATOM 3594 N N . VAL A 1 444 ? 7.100 1.252 15.494 1.00 96.00 444 VAL A N 1
ATOM 3595 C CA . VAL A 1 444 ? 6.357 0.943 14.261 1.00 96.00 444 VAL A CA 1
ATOM 3596 C C . VAL A 1 444 ? 5.513 2.152 13.889 1.00 96.00 444 VAL A C 1
ATOM 3598 O O . VAL A 1 444 ? 4.849 2.728 14.744 1.00 96.00 444 VAL A O 1
ATOM 3601 N N . GLU A 1 445 ? 5.503 2.508 12.611 1.00 96.88 445 GLU A N 1
ATOM 3602 C CA . GLU A 1 445 ? 4.648 3.558 12.065 1.00 96.88 445 GLU A CA 1
ATOM 3603 C C . GLU A 1 445 ? 3.899 3.060 10.828 1.00 96.88 445 GLU A C 1
ATOM 3605 O O . GLU A 1 445 ? 4.462 2.338 10.002 1.00 96.88 445 GLU A O 1
ATOM 3610 N N . LEU A 1 446 ? 2.632 3.456 10.704 1.00 98.25 446 LEU A N 1
ATOM 3611 C CA . LEU A 1 446 ? 1.779 3.185 9.547 1.00 98.25 446 LEU A CA 1
ATOM 3612 C C . LEU A 1 446 ? 1.141 4.487 9.066 1.00 98.25 446 LEU A C 1
ATOM 3614 O O . LEU A 1 446 ? 0.530 5.217 9.847 1.00 98.25 446 LEU A O 1
ATOM 3618 N N . MET A 1 447 ? 1.242 4.766 7.769 1.00 98.62 447 MET A N 1
ATOM 3619 C CA . MET A 1 447 ? 0.591 5.919 7.157 1.00 98.62 447 MET A CA 1
ATOM 3620 C C . MET A 1 447 ? -0.864 5.588 6.822 1.00 98.62 447 MET A C 1
ATOM 3622 O O . MET A 1 447 ? -1.147 4.653 6.068 1.00 98.62 447 MET A O 1
ATOM 3626 N N . LEU A 1 448 ? -1.782 6.382 7.370 1.00 97.31 448 LEU A N 1
ATOM 3627 C CA . LEU A 1 448 ? -3.225 6.136 7.364 1.00 97.31 448 LEU A CA 1
ATOM 3628 C C . LEU A 1 448 ? -3.925 6.772 6.174 1.00 97.31 448 LEU A C 1
ATOM 3630 O O . LEU A 1 448 ? -4.712 6.123 5.488 1.00 97.31 448 LEU A O 1
ATOM 3634 N N . HIS A 1 449 ? -3.652 8.062 5.975 1.00 98.12 449 HIS A N 1
ATOM 3635 C CA . HIS A 1 449 ? -4.356 8.927 5.038 1.00 98.12 449 HIS A CA 1
ATOM 3636 C C . HIS A 1 449 ? -3.448 10.038 4.540 1.00 98.12 449 HIS A C 1
ATOM 3638 O O . HIS A 1 449 ? -2.525 10.455 5.239 1.00 98.12 449 HIS A O 1
ATOM 3644 N N . ARG A 1 450 ? -3.719 10.541 3.340 1.00 98.19 450 ARG A N 1
ATOM 3645 C CA . ARG A 1 450 ? -2.922 11.574 2.682 1.00 98.19 450 ARG A CA 1
ATOM 3646 C C . ARG A 1 450 ? -3.854 12.528 1.951 1.00 98.19 450 ARG A C 1
ATOM 3648 O O . ARG A 1 450 ? -4.740 12.084 1.226 1.00 98.19 450 ARG A O 1
ATOM 3655 N N . ARG A 1 451 ? -3.627 13.829 2.118 1.00 98.12 451 ARG A N 1
ATOM 3656 C CA . ARG A 1 451 ? -4.276 14.878 1.326 1.00 98.12 451 ARG A CA 1
ATOM 3657 C C . ARG A 1 451 ? -3.232 15.906 0.921 1.00 98.12 451 ARG A C 1
ATOM 3659 O O . ARG A 1 451 ? -2.660 16.576 1.780 1.00 98.12 451 ARG A O 1
ATOM 3666 N N . LEU A 1 452 ? -2.955 15.989 -0.372 1.00 98.19 452 LEU A N 1
ATOM 3667 C CA . LEU A 1 452 ? -1.836 16.725 -0.958 1.00 98.19 452 LEU A CA 1
ATOM 3668 C C . LEU A 1 452 ? -2.354 17.740 -1.978 1.00 98.19 452 LEU A C 1
ATOM 3670 O O . LEU A 1 452 ? -3.466 17.610 -2.481 1.00 98.19 452 LEU A O 1
ATOM 3674 N N . LEU A 1 453 ? -1.568 18.790 -2.220 1.00 97.38 453 LEU A N 1
ATOM 3675 C CA . LEU A 1 453 ? -2.002 19.980 -2.967 1.00 97.38 453 LEU A CA 1
ATOM 3676 C C . LEU A 1 453 ? -1.289 20.159 -4.311 1.00 97.38 453 LEU A C 1
ATOM 3678 O O . LEU A 1 453 ? -1.644 21.052 -5.071 1.00 97.38 453 LEU A O 1
ATOM 3682 N N . TYR A 1 454 ? -0.306 19.309 -4.607 1.00 96.81 454 TYR A N 1
ATOM 3683 C CA . TYR A 1 454 ? 0.540 19.403 -5.793 1.00 96.81 454 TYR A CA 1
ATOM 3684 C C . TYR A 1 454 ? 0.601 18.047 -6.496 1.00 96.81 454 TYR A C 1
ATOM 3686 O O . TYR A 1 454 ? 0.526 17.013 -5.835 1.00 96.81 454 TYR A O 1
ATOM 3694 N N . ASP A 1 455 ? 0.733 18.056 -7.823 1.00 97.19 455 ASP A N 1
ATOM 3695 C CA . ASP A 1 455 ? 1.053 16.854 -8.598 1.00 97.19 455 ASP A CA 1
ATOM 3696 C C . ASP A 1 455 ? 2.536 16.477 -8.429 1.00 97.19 455 ASP A C 1
ATOM 3698 O O . ASP A 1 455 ? 3.366 17.359 -8.223 1.00 97.19 455 ASP A O 1
ATOM 3702 N N . ASP A 1 456 ? 2.896 15.193 -8.525 1.00 97.12 456 ASP A N 1
ATOM 3703 C CA . ASP A 1 456 ? 4.291 14.726 -8.409 1.00 97.12 456 ASP A CA 1
ATOM 3704 C C . ASP A 1 456 ? 4.992 14.539 -9.765 1.00 97.12 456 ASP A C 1
ATOM 3706 O O . ASP A 1 456 ? 6.123 14.045 -9.816 1.00 97.12 456 ASP A O 1
ATOM 3710 N N . GLY A 1 457 ? 4.362 14.939 -10.873 1.00 95.75 457 GLY A N 1
ATOM 3711 C CA . GLY A 1 457 ? 4.975 14.949 -12.197 1.00 95.75 457 GLY A CA 1
ATOM 3712 C C . GLY A 1 457 ? 5.177 13.558 -12.793 1.00 95.75 457 GLY A C 1
ATOM 3713 O O . GLY A 1 457 ? 6.073 13.373 -13.615 1.00 95.75 457 GLY A O 1
ATOM 3714 N N . ARG A 1 458 ? 4.389 12.558 -12.371 1.00 96.00 458 ARG A N 1
ATOM 3715 C CA . ARG A 1 458 ? 4.444 11.181 -12.908 1.00 96.00 458 ARG A CA 1
ATOM 3716 C C . ARG A 1 458 ? 3.313 10.837 -13.883 1.00 96.00 458 ARG A C 1
ATOM 3718 O O . ARG A 1 458 ? 3.192 9.687 -14.288 1.00 96.00 458 ARG A O 1
ATOM 3725 N N . GLY A 1 459 ? 2.539 11.838 -14.310 1.00 95.56 459 GLY A N 1
ATOM 3726 C CA . GLY A 1 459 ? 1.632 11.743 -15.461 1.00 95.56 459 GLY A CA 1
ATOM 3727 C C . GLY A 1 459 ? 0.138 11.693 -15.139 1.00 95.56 459 GLY A C 1
ATOM 3728 O O . GLY A 1 459 ? -0.658 11.779 -16.066 1.00 95.56 459 GLY A O 1
ATOM 3729 N N . VAL A 1 460 ? -0.257 11.605 -13.861 1.00 96.69 460 VAL A N 1
ATOM 3730 C CA . VAL A 1 460 ? -1.682 11.690 -13.468 1.00 96.69 460 VAL A CA 1
ATOM 3731 C C . VAL A 1 460 ? -2.220 13.105 -13.648 1.00 96.69 460 VAL A C 1
ATOM 3733 O O . VAL A 1 460 ? -3.357 13.261 -14.077 1.00 96.69 460 VAL A O 1
ATOM 3736 N N . GLY A 1 461 ? -1.409 14.127 -13.355 1.00 95.88 461 GLY A N 1
ATOM 3737 C CA . GLY A 1 461 ? -1.795 15.525 -13.555 1.00 95.88 461 GLY A CA 1
ATOM 3738 C C . GLY A 1 461 ? -2.799 16.046 -12.525 1.00 95.88 461 GLY A C 1
ATOM 3739 O O . GLY A 1 461 ? -3.411 17.085 -12.750 1.00 95.88 461 GLY A O 1
ATOM 3740 N N . GLU A 1 462 ? -2.960 15.355 -11.393 1.00 96.69 462 G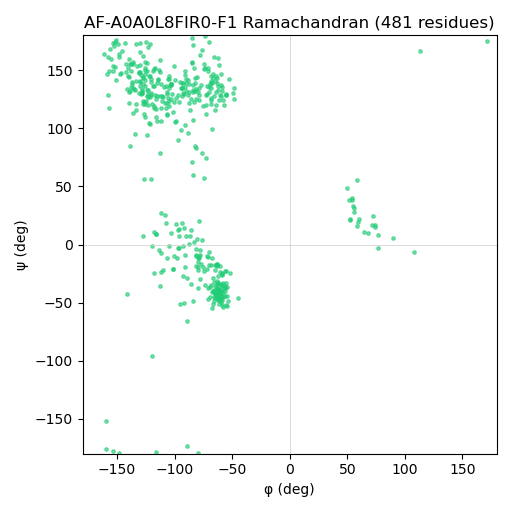LU A N 1
ATOM 3741 C CA . GLU A 1 462 ? -3.904 15.727 -10.338 1.00 96.69 462 GLU A CA 1
ATOM 3742 C C . GLU A 1 462 ? -3.282 15.556 -8.946 1.00 96.69 462 GLU A C 1
ATOM 3744 O O . GLU A 1 462 ? -2.684 14.511 -8.652 1.00 96.69 462 GLU A O 1
ATOM 3749 N N . PRO A 1 463 ? -3.465 16.529 -8.035 1.00 97.12 463 PRO A N 1
ATOM 3750 C CA . PRO A 1 463 ? -3.119 16.342 -6.635 1.00 97.12 463 PRO A CA 1
ATOM 3751 C C . PRO A 1 463 ? -4.034 15.297 -5.977 1.00 97.12 463 PRO A C 1
ATOM 3753 O O . PRO A 1 463 ? -5.224 15.201 -6.278 1.00 97.12 463 PRO A O 1
ATOM 3756 N N . LEU A 1 464 ? -3.501 14.535 -5.020 1.00 98.00 464 LEU A N 1
ATOM 3757 C CA . LEU A 1 464 ? -4.248 13.611 -4.167 1.00 98.00 464 LEU A CA 1
ATOM 3758 C C . LEU A 1 464 ? -5.079 14.416 -3.157 1.00 98.00 464 LEU A C 1
ATOM 3760 O O . LEU A 1 464 ? -4.748 14.515 -1.977 1.00 98.00 464 LEU A O 1
ATOM 3764 N N . ASN A 1 465 ? -6.156 15.026 -3.642 1.00 97.38 465 ASN A N 1
ATOM 3765 C CA . ASN A 1 465 ? -7.046 15.902 -2.888 1.00 97.38 465 ASN A CA 1
ATOM 3766 C C . ASN A 1 465 ? -8.475 15.342 -2.884 1.00 97.38 465 ASN A C 1
ATOM 3768 O O . ASN A 1 465 ? -9.414 15.991 -3.338 1.00 97.38 465 ASN A O 1
ATOM 3772 N N . GLU A 1 466 ? -8.627 14.103 -2.413 1.00 97.19 466 GLU A N 1
ATOM 3773 C CA . GLU A 1 466 ? -9.915 13.405 -2.405 1.00 97.19 466 GLU A CA 1
ATOM 3774 C C . GLU A 1 466 ? -10.936 14.133 -1.523 1.00 97.19 466 GLU A C 1
ATOM 3776 O O . GLU A 1 466 ? -10.644 14.492 -0.375 1.00 97.19 466 GLU A O 1
ATOM 3781 N N . THR A 1 467 ? -12.144 14.320 -2.054 1.00 96.31 467 THR A N 1
ATOM 3782 C CA . THR A 1 467 ? -13.273 14.907 -1.335 1.00 96.31 467 THR A CA 1
ATOM 3783 C C . THR A 1 467 ? -14.381 13.884 -1.093 1.00 96.31 467 THR A C 1
ATOM 3785 O O . THR A 1 467 ? -14.555 12.937 -1.861 1.00 96.31 467 THR A O 1
ATOM 3788 N N . GLY A 1 468 ? -15.098 14.044 0.018 1.00 90.81 468 GLY A N 1
ATOM 3789 C CA . GLY A 1 468 ? -16.317 13.302 0.323 1.00 90.81 468 GLY A CA 1
ATOM 3790 C C . GLY A 1 468 ? -17.533 13.872 -0.409 1.00 90.81 468 GLY A C 1
ATOM 3791 O O . GLY A 1 468 ? -17.443 14.858 -1.146 1.00 90.81 468 GLY A O 1
ATOM 3792 N N . ALA A 1 469 ? -18.700 13.270 -0.176 1.00 88.81 469 ALA A N 1
ATOM 3793 C CA . ALA A 1 469 ? -19.960 13.692 -0.799 1.00 88.81 469 ALA A CA 1
ATOM 3794 C C . ALA A 1 469 ? -20.409 15.116 -0.406 1.00 88.81 469 ALA A C 1
ATOM 3796 O O . ALA A 1 469 ? -21.241 15.714 -1.084 1.00 88.81 469 ALA A O 1
ATOM 3797 N N . ASP A 1 470 ? -19.870 15.655 0.686 1.00 90.06 470 ASP A N 1
ATOM 3798 C CA . ASP A 1 470 ? -20.093 17.018 1.173 1.00 90.06 470 ASP A CA 1
ATOM 3799 C C . ASP A 1 470 ? -19.130 18.053 0.556 1.00 90.06 470 ASP A C 1
ATOM 3801 O O . ASP A 1 470 ? -19.202 19.235 0.886 1.00 90.06 470 ASP A O 1
ATOM 3805 N N . GLY A 1 471 ? -18.225 17.629 -0.335 1.00 91.19 471 GLY A N 1
ATOM 3806 C CA . GLY A 1 471 ? -17.205 18.483 -0.947 1.00 91.19 471 GLY A CA 1
ATOM 3807 C C . GLY A 1 471 ? -16.018 18.807 -0.031 1.00 91.19 471 GLY A C 1
ATOM 3808 O O . GLY A 1 471 ? -15.058 19.443 -0.475 1.00 91.19 471 GLY A O 1
ATOM 3809 N N . HIS A 1 472 ? -16.029 18.356 1.227 1.00 93.31 472 HIS A N 1
ATOM 3810 C CA . HIS A 1 472 ? -14.893 18.474 2.137 1.00 93.31 472 HIS A CA 1
ATOM 3811 C C . HIS A 1 472 ? -13.901 17.328 1.922 1.00 93.31 472 HIS A C 1
ATOM 3813 O O . HIS A 1 472 ? -14.154 16.410 1.154 1.00 93.31 472 HIS A O 1
ATOM 3819 N N . GLY A 1 473 ? -12.726 17.386 2.556 1.00 95.44 473 GLY A N 1
ATOM 3820 C CA . GLY A 1 473 ? -11.726 16.325 2.423 1.00 95.44 473 GLY A CA 1
ATOM 3821 C C . GLY A 1 473 ? -12.270 14.984 2.897 1.00 95.44 473 GLY A C 1
ATOM 3822 O O . GLY A 1 473 ? -12.909 14.913 3.946 1.00 95.44 473 GLY A O 1
ATOM 3823 N N . LEU A 1 474 ? -11.985 13.926 2.140 1.00 96.94 474 LEU A N 1
ATOM 3824 C CA . LEU A 1 474 ? -12.496 12.590 2.419 1.00 96.94 474 LEU A CA 1
ATOM 3825 C C . LEU A 1 474 ? -12.138 12.145 3.844 1.00 96.94 474 LEU A C 1
ATOM 3827 O O . LEU A 1 474 ? -10.969 12.186 4.246 1.00 96.94 474 LEU A O 1
ATOM 3831 N N . ILE A 1 475 ? -13.147 11.690 4.586 1.00 96.75 475 ILE A N 1
ATOM 3832 C CA . ILE A 1 475 ? -12.982 11.046 5.889 1.00 96.75 475 ILE A CA 1
ATOM 3833 C C . ILE A 1 475 ? -12.865 9.551 5.655 1.00 96.75 475 ILE A C 1
ATOM 3835 O O . ILE A 1 475 ? -13.699 8.949 4.984 1.00 96.75 475 ILE A O 1
ATOM 3839 N N . ILE A 1 476 ? -11.840 8.942 6.232 1.00 95.00 476 ILE A N 1
ATOM 3840 C CA . ILE A 1 476 ? -11.645 7.502 6.158 1.00 95.00 476 ILE A CA 1
ATOM 3841 C C . ILE A 1 476 ? -11.666 6.892 7.551 1.00 95.00 476 ILE A C 1
ATOM 3843 O O . ILE A 1 476 ? -11.261 7.506 8.540 1.00 95.00 476 ILE A O 1
ATOM 3847 N N . ARG A 1 477 ? -12.123 5.647 7.609 1.00 94.75 477 ARG A N 1
ATOM 3848 C CA . ARG A 1 477 ? -12.112 4.830 8.811 1.00 94.75 477 ARG A CA 1
ATOM 3849 C C . ARG A 1 477 ? -11.443 3.508 8.518 1.00 94.75 477 ARG A C 1
ATOM 3851 O O . ARG A 1 477 ? -11.732 2.902 7.486 1.00 94.75 477 ARG A O 1
ATOM 3858 N N . GLY A 1 478 ? -10.616 3.051 9.444 1.00 93.81 478 GLY A N 1
ATOM 3859 C CA . GLY A 1 478 ? -10.014 1.733 9.375 1.00 93.81 478 GLY A CA 1
ATOM 3860 C C . GLY A 1 478 ? -9.771 1.112 10.729 1.00 93.81 478 GLY A C 1
ATOM 3861 O O . GLY A 1 478 ? -10.124 1.676 11.763 1.00 93.81 478 GLY A O 1
ATOM 3862 N N . MET A 1 479 ? -9.210 -0.087 10.685 1.00 91.06 479 MET A N 1
ATOM 3863 C CA . MET A 1 479 ? -9.024 -0.948 11.835 1.00 91.06 479 MET A CA 1
ATOM 3864 C C . MET A 1 479 ? -7.639 -1.591 11.821 1.00 91.06 479 MET A C 1
ATOM 3866 O O . MET A 1 479 ? -7.174 -2.080 10.789 1.00 91.06 479 MET A O 1
ATOM 3870 N N . TYR A 1 480 ? -7.020 -1.640 12.995 1.00 89.19 480 TYR A N 1
ATOM 3871 C CA . TYR A 1 480 ? -5.857 -2.469 13.275 1.00 89.19 480 TYR A CA 1
ATOM 3872 C C . TYR A 1 480 ? -6.156 -3.484 14.357 1.00 89.19 480 TYR A C 1
ATOM 3874 O O . TYR A 1 480 ? -6.957 -3.226 15.253 1.00 89.19 480 TYR A O 1
ATOM 3882 N N . LEU A 1 481 ? -5.463 -4.614 14.290 1.00 79.00 481 LEU A N 1
ATOM 3883 C CA . LEU A 1 481 ? -5.337 -5.531 15.414 1.00 79.00 481 LEU A CA 1
ATOM 3884 C C . LEU A 1 481 ? -3.880 -5.498 15.849 1.00 79.00 481 LEU A C 1
ATOM 3886 O O . LEU A 1 481 ? -3.004 -5.684 15.002 1.00 79.00 481 LEU A O 1
ATOM 3890 N N . TYR A 1 482 ? -3.606 -5.265 17.127 1.00 77.38 482 TYR A N 1
ATOM 3891 C CA . TYR A 1 482 ? -2.248 -5.418 17.640 1.00 77.38 482 TYR A CA 1
ATOM 3892 C C . TYR A 1 482 ? -2.201 -6.326 18.865 1.00 77.38 482 TYR A C 1
ATOM 3894 O O . TYR A 1 482 ? -3.121 -6.335 19.690 1.00 77.38 482 TYR A O 1
ATOM 3902 N N . SER A 1 483 ? -1.117 -7.097 18.948 1.00 59.28 483 SER A N 1
ATOM 3903 C CA . SER A 1 483 ? -0.811 -8.082 19.992 1.00 59.28 483 SER A CA 1
ATOM 3904 C C . SER A 1 483 ? 0.646 -7.985 20.402 1.00 59.28 483 SER A C 1
ATOM 3906 O O . SER A 1 483 ? 1.479 -7.845 19.463 1.00 59.28 483 SER A O 1
#

Foldseek 3Di:
DPPPDPPPCLVVVLVVVVVVLVVVCVVDPDPFDDDPQDDPPPPPVVVVVVVVLVSSQVVLVVCVVVVDPDHDDDDDPVRRVVVVVVVPDDDDDDDADDPFDAPDFLFTQQLLLAFPVVVQLVVLLVVVVVLVVVLVVVVVVPDDDDDDDDDDDDPPPCLLQADPDQAPDQKDKDKDFDAAQAKDKDKDKHFHLAQAKWKAWLVRHTFDKDKAFDDPVSVPAPVCPVGNGGIIIMTIDIAHGRGMIMMIMHHDDDDDFDFDDDDDDKDKFKWKFWWQCAPPPDSVRFTDFNGGGRGPDLDTGGLQPPDPWDWDWDTGRFKIWIWTDRDPFKIWIWIDGPPDPWIKIKIKGDPPDCPVVTKIWMKMKIADPAFQVQWKWADDVPDDIDIAHQCDDPPDRDPHSGSPSSFKDKHAFKMKGARPVVRDIKMKTWSGIWIKGDSDGRMIMTTHDIAFDDDRPPPPRDGSHDADPVRGRDMDMTMMIID

Organism: Octopus bimaculoides (NCBI:txid37653)

pLDDT: mean 87.34, std 13.45, range [27.47, 98.69]

Sequence (483 aa):
DNPRFKENNLNEKLIMFTTWVMMKSLTLRTKHIMLTMGSDFQYSNANAWYKNLDKLIKYINAKQAKGSKLNLIYSTPSCYLYQLNRANITWPVKTDDFFPYADRLHSYWTGYFTSRPAIKQFIRESSNLFQKLTNAAYAKLLPKTKEAPPTHYFCSLLNISMCVVTEDLSEFTVTLYNPLAQLVSNWVRLPVIGSSYTVLGPDLNPVQTQVIAISSSTKRIPERRRSKAQNTLIFEVKIQPLGFATYFVQMTTRISNLESKVSASVAQDYYYYIGHPGNNSDTNTQASNNYIFRPLNNTPSSVNYLMPVKSHIVKGPLVQEVHQVFCPWITQVIRLYKSNNFAEVEWTAGSIPIHDNKGKEIVVSYQTNLKTNNLFYTDANGRQIMERKLNYRPTWTLKNSEPIAGNYYPVNTKIFIKDVMKDVQFTVLTDRSQGGSSLRDGHVELMLHRRLLYDDGRGVGEPLNETGADGHGLIIRGMYLYS

InterPro domains:
  IPR000602 Glycoside hydrolase family 38, N-terminal domain [PF01074] (3-103)
  IPR011013 Galactose mutarotase-like domain superfamily [SSF74650] (143-466)
  IPR011330 Glycoside hydrolase/deacetylase, beta/alpha-barrel [SSF88713] (2-103)
  IPR011682 Glycosyl hydrolase family 38, C-terminal [PF07748] (263-458)
  IPR013780 Glycosyl hydrolase, all-beta [G3DSA:2.60.40.1180] (154-248)
  IPR027291 Glycoside hydrolase 38, N-terminal domain superfamily [G3DSA:3.20.110.10] (1-67)
  IPR028995 Glycoside hydrolase families 57/38, central domain superfamily [SSF88688] (106-142)
  IPR037094 Glycoside hydrolase family 38, central domain superfamily [G3DSA:1.20.1270.50] (68-147)
  IPR048534 Lysosomal alpha-mannosidase-like, central domain [PF21260] (207-249)
  IPR050843 Glycosyl Hydrolase Family 38 [PTHR11607] (252-476)

Secondary structure (DSSP, 8-state):
--TTSTT--HHHHHHHHHHHHHHHHTTSSSS--------TTTTTTHHHHHHHHHHHHHHHHHGGGGT---------HHHHHHHHHHT--------S--PSPBSSTT-BTTGGGTSSHHHHHHHHHHHHHHHHHHHHHHHHTSPPPS-PPPPP---TBGGGTB-HHHHH-SEEEEEEE--SSS-EEEEEEEEESSS-EEEE-TTSPEEPEEEEEPPHHHHT-GGGTT----EEEEEEEEE-TT-EEEEEEEE-S-------------EEEEEEEEBP----SSSTTPPP-SS---BSSSSPEES-SSPPPEEEEEE-SSEEEEEEEEETTEEEEEEEETT-SSEEEEEEE-PPP-TTS--EEEEEEEE-----TTEEEEEETTTEEEEEETT--SSS----S-TTGGG-EEESSEEEEEETTTTEEEEEEESS-EEEE--STTEEEEEEEEE-SS--SSS--S-S--B-TTSSBPPEEEEEEE-

Solvent-accessible surface area (backbone atoms only — not comparable to full-atom values): 27575 Å² total; per-residue (Å²): 108,61,84,89,44,94,82,49,50,49,70,60,53,53,50,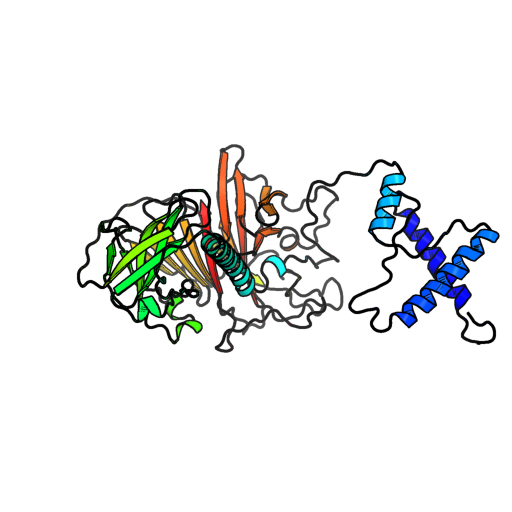56,50,50,53,51,53,55,60,55,46,76,79,49,97,54,97,76,80,91,78,80,89,71,61,90,85,54,64,84,62,43,66,68,54,50,60,51,50,54,50,50,34,53,60,52,39,61,38,36,85,75,71,46,89,62,80,65,75,92,80,50,74,66,60,51,50,53,52,59,61,70,62,75,69,91,76,89,88,81,88,76,84,80,76,62,46,58,90,52,66,58,35,24,51,36,22,46,33,20,49,64,40,65,60,38,32,51,51,47,54,48,54,55,51,49,53,52,50,52,50,52,52,53,59,65,74,43,93,78,74,98,72,85,79,79,93,84,83,81,65,86,39,51,91,67,44,35,32,71,66,48,44,74,44,64,60,53,74,50,78,47,74,30,89,43,90,49,75,42,75,49,74,51,73,44,26,18,57,60,83,26,60,50,37,24,40,75,85,67,46,80,47,73,64,48,64,44,73,57,52,71,73,58,72,64,42,73,89,43,78,83,57,73,44,50,19,34,41,35,36,76,46,73,24,49,47,67,30,64,37,45,32,45,37,35,62,47,92,72,87,90,85,60,81,81,90,88,89,85,94,72,53,70,54,54,32,29,30,44,40,23,90,24,81,47,87,47,55,90,33,38,16,14,21,51,47,23,31,28,58,66,49,93,69,63,44,68,57,48,87,87,53,80,65,47,71,50,78,47,83,44,59,57,42,36,36,42,37,36,39,50,40,100,34,34,37,36,36,39,37,43,40,81,86,54,88,42,38,38,38,38,38,37,44,32,48,65,76,50,92,82,78,45,21,41,37,33,28,42,38,40,46,55,92,45,65,24,86,40,38,31,34,30,23,52,91,58,65,55,75,42,86,42,48,60,88,61,52,98,88,52,88,70,82,75,77,38,82,58,39,68,45,29,40,56,23,44,34,33,40,34,40,46,16,76,90,78,75,44,63,50,38,41,34,43,66,30,45,19,20,30,33,40,96,48,63,26,35,44,35,39,38,61,47,67,38,26,80,28,41,49,79,84,76,83,84,55,40,37,60,59,55,38,100,84,71,44,39,40,66,46,73,52,48,36,42,36,74

Radius of gyration: 29.14 Å; Cα contacts (8 Å, |Δi|>4): 924; chains: 1; bounding box: 70×58×90 Å

Nearest PDB structures (foldseek):
  6b9o-assembly1_A  TM=8.992E-01  e=3.480E-41  Canavalia ensiformis
  6b9p-assembly1_A  TM=8.899E-01  e=1.390E-41  Canavalia ensiformis
  6b9o-assembly1_B  TM=8.910E-01  e=1.205E-40  Canavalia ensiformis
  6b9p-assembly1_B  TM=8.791E-01  e=1.103E-39  Canavalia ensiformis
  1o7d-assembly1_D  TM=9.616E-01  e=3.751E-26  Bos taurus

Mean predicted aligned error: 10.21 Å